Protein AF-A0A2A9MIC9-F1 (afdb_monomer_lite)

Structure (mmCIF, N/CA/C/O backbone):
data_AF-A0A2A9MIC9-F1
#
_entry.id   AF-A0A2A9MIC9-F1
#
loop_
_atom_site.group_PDB
_atom_site.id
_atom_site.type_symbol
_atom_site.label_atom_id
_atom_site.label_alt_id
_atom_site.label_comp_id
_atom_site.label_asym_id
_atom_site.label_entity_id
_atom_site.label_seq_id
_atom_site.pdbx_PDB_ins_code
_atom_site.Cartn_x
_atom_site.Cartn_y
_atom_site.Cartn_z
_atom_site.occupancy
_atom_site.B_iso_or_equiv
_atom_site.auth_seq_id
_atom_site.auth_comp_id
_atom_site.auth_asym_id
_atom_site.auth_atom_id
_atom_site.pdbx_PDB_model_num
ATOM 1 N N . MET A 1 1 ? 26.076 3.649 0.853 1.00 27.78 1 MET A N 1
ATOM 2 C CA . MET A 1 1 ? 26.773 3.980 -0.415 1.00 27.78 1 MET A CA 1
ATOM 3 C C . MET A 1 1 ? 25.859 3.858 -1.657 1.00 27.78 1 MET A C 1
ATOM 5 O O . MET A 1 1 ? 26.345 3.525 -2.724 1.00 27.78 1 MET A O 1
ATOM 9 N N . TYR A 1 2 ? 24.562 4.198 -1.580 1.00 31.77 2 TYR A N 1
ATOM 10 C CA . TYR A 1 2 ? 23.636 4.145 -2.734 1.00 31.77 2 TYR A CA 1
ATOM 11 C C . TYR A 1 2 ? 22.758 5.411 -2.827 1.00 31.77 2 TYR A C 1
ATOM 13 O O . TYR A 1 2 ? 21.543 5.327 -2.911 1.00 31.77 2 TYR A O 1
ATOM 21 N N . THR A 1 3 ? 23.369 6.597 -2.773 1.00 34.03 3 THR A N 1
ATOM 22 C CA . THR A 1 3 ? 22.667 7.901 -2.817 1.00 34.03 3 THR A CA 1
ATOM 23 C C . THR A 1 3 ? 23.189 8.814 -3.929 1.00 34.03 3 THR A C 1
ATOM 25 O O . THR A 1 3 ? 23.285 10.025 -3.767 1.00 34.03 3 THR A O 1
ATOM 28 N N . LYS A 1 4 ? 23.561 8.252 -5.084 1.00 37.59 4 LYS A N 1
ATOM 29 C CA . LYS A 1 4 ? 23.840 9.059 -6.278 1.00 37.59 4 LYS A CA 1
ATOM 30 C C . LYS A 1 4 ? 22.886 8.671 -7.394 1.00 37.59 4 LYS A C 1
ATOM 32 O O . LYS A 1 4 ? 22.801 7.498 -7.748 1.00 37.59 4 LYS A O 1
ATOM 37 N N . ALA A 1 5 ? 22.179 9.693 -7.875 1.00 41.97 5 ALA A N 1
ATOM 38 C CA . ALA A 1 5 ? 21.296 9.719 -9.029 1.00 41.97 5 ALA A CA 1
ATOM 39 C C . ALA A 1 5 ? 21.654 8.641 -10.060 1.00 41.97 5 ALA A C 1
ATOM 41 O O . ALA A 1 5 ? 22.769 8.603 -10.588 1.00 41.97 5 ALA A O 1
ATOM 42 N N . ARG A 1 6 ? 20.702 7.736 -10.307 1.00 45.81 6 ARG A N 1
ATOM 43 C CA . ARG A 1 6 ? 20.853 6.652 -11.278 1.00 45.81 6 ARG A CA 1
ATOM 44 C C . ARG A 1 6 ? 20.906 7.281 -12.674 1.00 45.81 6 ARG A C 1
ATOM 46 O O . ARG A 1 6 ? 19.965 7.989 -13.030 1.00 45.81 6 ARG A O 1
ATOM 53 N N . PRO A 1 7 ? 21.982 7.083 -13.454 1.00 44.75 7 PRO A N 1
ATOM 54 C CA . PRO A 1 7 ? 22.088 7.695 -14.768 1.00 44.75 7 PRO A CA 1
ATOM 55 C C . PRO A 1 7 ? 21.003 7.114 -15.678 1.00 44.75 7 PRO A C 1
ATOM 57 O O . PRO A 1 7 ? 20.944 5.903 -15.897 1.00 44.75 7 PRO A O 1
ATOM 60 N N . PHE A 1 8 ? 20.130 7.991 -16.175 1.00 50.47 8 PHE A N 1
ATOM 61 C CA . PHE A 1 8 ? 19.144 7.671 -17.202 1.00 50.47 8 PHE A CA 1
ATOM 62 C C . PHE A 1 8 ? 19.868 7.111 -18.433 1.00 50.47 8 PHE A C 1
ATOM 64 O O . PHE A 1 8 ? 20.773 7.747 -18.979 1.00 50.47 8 PHE A O 1
ATOM 71 N N . LEU A 1 9 ? 19.479 5.914 -18.870 1.00 50.78 9 LEU A N 1
ATOM 72 C CA . LEU A 1 9 ? 19.868 5.409 -20.183 1.00 50.78 9 LEU A CA 1
ATOM 73 C C . LEU A 1 9 ? 19.194 6.285 -21.262 1.00 50.78 9 LEU A C 1
ATOM 75 O O . LEU A 1 9 ? 18.042 6.680 -21.089 1.00 50.78 9 LEU A O 1
ATOM 79 N N . PRO A 1 10 ? 19.881 6.605 -22.372 1.00 53.12 10 PRO A N 1
ATOM 80 C CA . PRO A 1 10 ? 19.266 7.252 -23.528 1.00 53.12 10 PRO A CA 1
ATOM 81 C C . PRO A 1 10 ? 18.017 6.499 -24.015 1.00 53.12 10 PRO A C 1
ATOM 83 O O . PRO A 1 10 ? 18.021 5.270 -24.081 1.00 53.12 10 PRO A O 1
ATOM 86 N N . SER A 1 11 ? 16.979 7.229 -24.438 1.00 51.22 11 SER A N 1
ATOM 87 C CA . SER A 1 11 ? 15.683 6.689 -24.900 1.00 51.22 11 SER A CA 1
ATOM 88 C C . SER A 1 11 ? 15.791 5.666 -26.041 1.00 51.22 11 SER A C 1
ATOM 90 O O . SER A 1 11 ? 14.962 4.769 -26.155 1.00 51.22 11 SER A O 1
ATOM 92 N N . LEU A 1 12 ? 16.857 5.740 -26.841 1.00 51.25 12 LEU A N 1
ATOM 93 C CA . LEU A 1 12 ? 17.175 4.796 -27.919 1.00 51.25 12 LEU A CA 1
ATOM 94 C C . LEU A 1 12 ? 17.585 3.391 -27.422 1.00 51.25 12 LEU A C 1
ATOM 96 O O . LEU A 1 12 ? 17.739 2.487 -28.239 1.00 51.25 12 LEU A O 1
ATOM 100 N N . LEU A 1 13 ? 17.776 3.199 -26.109 1.00 50.78 13 LEU A N 1
ATOM 101 C CA . LEU A 1 13 ? 18.255 1.954 -25.486 1.00 50.78 13 LEU A CA 1
ATOM 102 C C . LEU A 1 13 ? 17.209 1.259 -24.591 1.00 50.78 13 LEU A C 1
ATOM 104 O O . LEU A 1 13 ? 17.535 0.304 -23.885 1.00 50.78 13 LEU A O 1
ATOM 108 N N . HIS A 1 14 ? 15.956 1.721 -24.596 1.00 54.50 14 HIS A N 1
ATOM 109 C CA . HIS A 1 14 ? 14.887 1.159 -23.768 1.00 54.50 14 HIS A CA 1
ATOM 110 C C . HIS A 1 14 ? 14.279 -0.097 -24.416 1.00 54.50 14 HIS A C 1
ATOM 112 O O . HIS A 1 14 ? 13.346 -0.000 -25.208 1.00 54.50 14 HIS A O 1
ATOM 118 N N . LEU A 1 15 ? 14.759 -1.294 -24.054 1.00 56.16 15 LEU A N 1
ATOM 119 C CA . LEU A 1 15 ? 14.017 -2.533 -24.347 1.00 56.16 15 LEU A CA 1
ATOM 120 C C . LEU A 1 15 ? 12.814 -2.673 -23.397 1.00 56.16 15 LEU A C 1
ATOM 122 O O . LEU A 1 15 ? 11.718 -3.075 -23.794 1.00 56.16 15 LEU A O 1
ATOM 126 N N . TRP A 1 16 ? 13.019 -2.323 -22.123 1.00 62.75 16 TRP A N 1
ATOM 127 C CA . TRP A 1 16 ? 11.969 -2.217 -21.116 1.00 62.75 16 TRP A CA 1
ATOM 128 C C . TRP A 1 16 ? 11.876 -0.780 -20.611 1.00 62.75 16 TRP A C 1
ATOM 130 O O . TRP A 1 16 ? 12.774 -0.297 -19.922 1.00 62.75 16 TRP A O 1
ATOM 140 N N . GLU A 1 17 ? 10.794 -0.096 -20.980 1.00 69.19 17 GLU A N 1
ATOM 141 C CA . GLU A 1 17 ? 10.527 1.275 -20.555 1.00 69.19 17 GLU A CA 1
ATOM 142 C C . GLU A 1 17 ? 10.245 1.323 -19.046 1.00 69.19 17 GLU A C 1
ATOM 144 O O . GLU A 1 17 ? 9.405 0.579 -18.534 1.00 69.19 17 GLU A O 1
ATOM 149 N N . LEU A 1 18 ? 10.991 2.179 -18.346 1.00 76.44 18 LEU A N 1
ATOM 150 C CA . LEU A 1 18 ? 10.895 2.419 -16.912 1.00 76.44 18 LEU A CA 1
ATOM 151 C C . LEU A 1 18 ? 10.860 3.929 -16.680 1.00 76.44 18 LEU A C 1
ATOM 153 O O . LEU A 1 18 ? 11.772 4.638 -17.105 1.00 76.44 18 LEU A O 1
ATOM 157 N N . GLN A 1 19 ? 9.834 4.399 -15.978 1.00 79.88 19 GLN A N 1
ATOM 158 C CA . GLN A 1 19 ? 9.700 5.788 -15.563 1.00 79.88 19 GLN A CA 1
ATOM 159 C C . GLN A 1 19 ? 9.808 5.863 -14.037 1.00 79.88 19 GLN A C 1
ATOM 161 O O . GLN A 1 19 ? 9.077 5.186 -13.311 1.00 79.88 19 GLN A O 1
ATOM 166 N N . LEU A 1 20 ? 10.757 6.660 -13.541 1.00 82.38 20 LEU A N 1
ATOM 167 C CA . LEU A 1 20 ? 10.943 6.874 -12.107 1.00 82.38 20 LEU A CA 1
ATOM 168 C C . LEU A 1 20 ? 10.017 7.997 -11.614 1.00 82.38 20 LEU A C 1
ATOM 170 O O . LEU A 1 20 ? 9.802 8.963 -12.351 1.00 82.38 20 LEU A O 1
ATOM 174 N N . PRO A 1 21 ? 9.458 7.887 -10.394 1.00 84.19 21 PRO A N 1
ATOM 175 C CA . PRO A 1 21 ? 8.695 8.976 -9.794 1.00 84.19 21 PRO A CA 1
ATOM 176 C C . PRO A 1 21 ? 9.578 10.212 -9.592 1.00 84.19 21 PRO A C 1
ATOM 178 O O . PRO A 1 21 ? 10.787 10.091 -9.386 1.00 84.19 21 PRO A O 1
ATOM 181 N N . ALA A 1 22 ? 8.965 11.397 -9.619 1.00 83.50 22 ALA A N 1
ATOM 182 C CA . ALA A 1 22 ? 9.642 12.611 -9.179 1.00 83.50 22 ALA A CA 1
ATOM 183 C C . ALA A 1 22 ? 9.994 12.498 -7.689 1.00 83.50 22 ALA A C 1
ATOM 185 O O . ALA A 1 22 ? 9.215 11.954 -6.898 1.00 83.50 22 ALA A O 1
ATOM 186 N N . GLU A 1 23 ? 11.176 12.998 -7.325 1.00 86.69 23 GLU A N 1
ATOM 187 C CA . GLU A 1 23 ? 11.683 12.879 -5.960 1.00 86.69 23 GLU A CA 1
ATOM 188 C C . GLU A 1 23 ? 10.855 13.715 -4.976 1.00 86.69 23 GLU A C 1
ATOM 190 O O . GLU A 1 23 ? 10.516 13.232 -3.890 1.00 86.69 23 GLU A O 1
ATOM 195 N N . ASP A 1 24 ? 10.471 14.911 -5.418 1.00 87.81 24 ASP A N 1
ATOM 196 C CA . ASP A 1 24 ? 9.739 15.906 -4.647 1.00 87.81 24 ASP A CA 1
ATOM 197 C C . ASP A 1 24 ? 8.232 15.861 -4.920 1.00 87.81 24 ASP A C 1
ATOM 199 O O . ASP A 1 24 ? 7.765 15.598 -6.035 1.00 87.81 24 ASP A O 1
ATOM 203 N N . PHE A 1 25 ? 7.463 16.154 -3.874 1.00 88.62 25 PHE A N 1
ATOM 204 C CA . PHE A 1 25 ? 6.025 16.390 -3.946 1.00 88.62 25 PHE A CA 1
ATOM 205 C C . PHE A 1 25 ? 5.740 17.882 -4.198 1.00 88.62 25 PHE A C 1
ATOM 207 O O . PHE A 1 25 ? 6.636 18.706 -4.019 1.00 88.62 25 PHE A O 1
ATOM 214 N N . PRO A 1 26 ? 4.510 18.266 -4.597 1.00 85.94 26 PRO A N 1
ATOM 215 C CA . PRO A 1 26 ? 4.135 19.674 -4.701 1.00 85.94 26 PRO A CA 1
ATOM 216 C C . PRO A 1 26 ? 4.505 20.468 -3.442 1.00 85.94 26 PRO A C 1
ATOM 218 O O . PRO A 1 26 ? 4.155 20.064 -2.335 1.00 85.94 26 PRO A O 1
ATOM 221 N N . GLU A 1 27 ? 5.168 21.612 -3.625 1.00 82.31 27 GLU A N 1
ATOM 222 C CA . GLU A 1 27 ? 5.737 22.436 -2.544 1.00 82.31 27 GLU A CA 1
ATOM 223 C C . GLU A 1 27 ? 4.699 22.820 -1.476 1.00 82.31 27 GLU A C 1
ATOM 225 O O . GLU A 1 27 ? 4.991 22.830 -0.284 1.00 82.31 27 GLU A O 1
ATOM 230 N N . CYS A 1 28 ? 3.443 23.036 -1.883 1.00 82.00 28 CYS A N 1
ATOM 231 C CA . CYS A 1 28 ? 2.345 23.359 -0.973 1.00 82.00 28 CYS A CA 1
ATOM 232 C C . CYS A 1 28 ? 1.956 22.234 0.004 1.00 82.00 28 CYS A C 1
ATOM 234 O O . CYS A 1 28 ? 1.239 22.510 0.965 1.00 82.00 28 CYS A O 1
ATOM 236 N N . LEU A 1 29 ? 2.401 20.989 -0.213 1.00 83.25 29 LEU A N 1
ATOM 237 C CA . LEU A 1 29 ? 2.134 19.883 0.710 1.00 83.25 29 LEU A CA 1
ATOM 238 C C . LEU A 1 29 ? 3.058 19.883 1.920 1.00 83.25 29 LEU A C 1
ATOM 240 O O . LEU A 1 29 ? 2.666 19.283 2.919 1.00 83.25 29 LEU A O 1
ATOM 244 N N . ASP A 1 30 ? 4.232 20.526 1.825 1.00 83.06 30 ASP A N 1
ATOM 245 C CA . ASP A 1 30 ? 5.244 20.535 2.887 1.00 83.06 30 ASP A CA 1
ATOM 246 C C . ASP A 1 30 ? 5.454 19.105 3.422 1.00 83.06 30 ASP A C 1
ATOM 248 O O . ASP A 1 30 ? 4.988 18.744 4.503 1.00 83.06 30 ASP A O 1
ATOM 252 N N . PHE A 1 31 ? 5.998 18.228 2.570 1.00 88.06 31 PHE A N 1
ATOM 253 C CA . PHE A 1 31 ? 5.964 16.772 2.751 1.00 88.06 31 PHE A CA 1
ATOM 254 C C . PHE A 1 31 ? 7.343 16.144 2.480 1.00 88.06 31 PHE A C 1
ATOM 256 O O . PHE A 1 31 ? 8.054 16.640 1.603 1.00 88.06 31 PHE A O 1
ATOM 263 N N . PRO A 1 32 ? 7.733 15.052 3.175 1.00 91.56 32 PRO A N 1
ATOM 264 C CA . PRO A 1 32 ? 9.018 14.394 2.942 1.00 91.56 32 PRO A CA 1
ATOM 265 C C . PRO A 1 32 ? 9.197 13.926 1.495 1.00 91.56 32 PRO A C 1
ATOM 267 O O . PRO A 1 32 ? 8.238 13.495 0.850 1.00 91.56 32 PRO A O 1
ATOM 270 N N . THR A 1 33 ? 10.438 13.925 1.006 1.00 93.88 33 THR A N 1
ATOM 271 C CA . THR A 1 33 ? 10.757 13.430 -0.342 1.00 93.88 33 THR A CA 1
ATOM 272 C C . THR A 1 33 ? 10.584 11.914 -0.437 1.00 93.88 33 THR A C 1
ATOM 274 O O . THR A 1 33 ? 10.634 11.184 0.558 1.00 93.88 33 THR A O 1
ATOM 277 N N . THR A 1 34 ? 10.426 11.389 -1.652 1.00 94.12 34 THR A N 1
ATOM 278 C CA . THR A 1 34 ? 10.334 9.931 -1.869 1.00 94.12 34 THR A CA 1
ATOM 279 C C . THR A 1 34 ? 11.582 9.182 -1.383 1.00 94.12 34 THR A C 1
ATOM 281 O O . THR A 1 34 ? 11.458 8.072 -0.866 1.00 94.12 34 THR A O 1
ATOM 284 N N . SER A 1 35 ? 12.773 9.793 -1.454 1.00 94.62 35 SER A N 1
ATOM 285 C CA . SER A 1 35 ? 14.005 9.212 -0.901 1.00 94.62 35 SER A CA 1
ATOM 286 C C . SER A 1 35 ? 13.972 9.133 0.629 1.00 94.62 35 SER A C 1
ATOM 288 O O . SER A 1 35 ? 14.406 8.134 1.202 1.00 94.62 35 SER A O 1
ATOM 290 N N . GLN A 1 36 ? 13.444 10.157 1.305 1.00 95.19 36 GLN A N 1
ATOM 291 C CA . GLN A 1 36 ? 13.263 10.127 2.760 1.00 95.19 36 GLN A CA 1
ATOM 292 C C . GLN A 1 36 ? 12.247 9.051 3.163 1.00 95.19 36 GLN A C 1
ATOM 294 O O . GLN A 1 36 ? 12.512 8.249 4.052 1.00 95.19 36 GLN A O 1
ATOM 299 N N . LEU A 1 37 ? 11.129 8.953 2.442 1.00 96.06 37 LEU A N 1
ATOM 300 C CA . LEU A 1 37 ? 10.104 7.935 2.690 1.00 96.06 37 LEU A CA 1
ATOM 301 C C . LEU A 1 37 ? 10.587 6.507 2.378 1.00 96.06 37 LEU A C 1
ATOM 303 O O . LEU A 1 37 ? 10.154 5.554 3.025 1.00 96.06 37 LEU A O 1
ATOM 307 N N . SER A 1 38 ? 11.499 6.341 1.416 1.00 96.50 38 SER A N 1
ATOM 308 C CA . SER A 1 38 ? 12.203 5.074 1.165 1.00 96.50 38 SER A CA 1
ATOM 309 C C . SER A 1 38 ? 13.038 4.644 2.375 1.00 96.50 38 SER A C 1
ATOM 311 O O . SER A 1 38 ? 13.009 3.472 2.767 1.00 96.50 38 SER A O 1
ATOM 313 N N . GLU A 1 39 ? 13.765 5.580 2.991 1.00 96.31 39 GLU A N 1
ATOM 314 C CA . GLU A 1 39 ? 14.526 5.309 4.212 1.00 96.31 39 GLU A CA 1
ATOM 315 C C . GLU A 1 39 ? 13.593 4.978 5.381 1.00 96.31 39 GLU A C 1
ATOM 317 O O . GLU A 1 39 ? 13.776 3.947 6.027 1.00 96.31 39 GLU A O 1
ATOM 322 N N . ASP A 1 40 ? 12.532 5.762 5.583 1.00 96.12 40 ASP A N 1
ATOM 323 C CA . ASP A 1 40 ? 11.526 5.487 6.612 1.00 96.12 40 ASP A CA 1
ATOM 324 C C . ASP A 1 40 ? 10.964 4.062 6.459 1.00 96.12 40 ASP A C 1
ATOM 326 O O . ASP A 1 40 ? 10.946 3.289 7.420 1.00 96.12 40 ASP A O 1
ATOM 330 N N . ALA A 1 41 ? 10.584 3.664 5.236 1.00 96.88 41 ALA A N 1
ATOM 331 C CA . ALA A 1 41 ? 10.115 2.313 4.930 1.00 96.88 41 ALA A CA 1
ATOM 332 C C . ALA A 1 41 ? 11.167 1.242 5.260 1.00 96.88 41 ALA A C 1
ATOM 334 O O . ALA A 1 41 ? 10.835 0.202 5.835 1.00 96.88 41 ALA A O 1
ATOM 335 N N . ARG A 1 42 ? 12.443 1.482 4.935 1.00 96.06 42 ARG A N 1
ATOM 336 C CA . ARG A 1 42 ? 13.558 0.571 5.240 1.00 96.06 42 ARG A CA 1
ATOM 337 C C . ARG A 1 42 ? 13.723 0.355 6.744 1.00 96.06 42 ARG A C 1
ATOM 339 O O . ARG A 1 42 ? 13.948 -0.786 7.154 1.00 96.06 42 ARG A O 1
ATOM 346 N N . ILE A 1 43 ? 13.575 1.416 7.534 1.00 95.31 43 ILE A N 1
ATOM 347 C CA . ILE A 1 43 ? 13.708 1.400 8.992 1.00 95.31 43 ILE A CA 1
ATOM 348 C C . ILE A 1 43 ? 12.529 0.661 9.647 1.00 95.31 43 ILE A C 1
ATOM 350 O O . ILE A 1 43 ? 12.741 -0.236 10.467 1.00 95.31 43 ILE A O 1
ATOM 354 N N . VAL A 1 44 ? 11.281 0.989 9.284 1.00 95.19 44 VAL A N 1
ATOM 355 C CA . VAL A 1 44 ? 10.096 0.467 9.999 1.00 95.19 44 VAL A CA 1
ATOM 356 C C . VAL A 1 44 ? 9.698 -0.948 9.586 1.00 95.19 44 VAL A C 1
ATOM 358 O O . VAL A 1 44 ? 9.207 -1.724 10.411 1.00 95.19 44 VAL A O 1
ATOM 361 N N . ARG A 1 45 ? 9.924 -1.327 8.321 1.00 96.12 45 ARG A N 1
ATOM 362 C CA . ARG A 1 45 ? 9.501 -2.621 7.764 1.00 96.12 45 ARG A CA 1
ATOM 363 C C . ARG A 1 45 ? 9.923 -3.844 8.589 1.00 96.12 45 ARG A C 1
ATOM 365 O O . ARG A 1 45 ? 9.054 -4.680 8.825 1.00 96.12 45 ARG A O 1
ATOM 372 N N . PRO A 1 46 ? 11.184 -4.017 9.045 1.00 96.19 46 PRO A N 1
ATOM 373 C CA . PRO A 1 46 ? 11.563 -5.203 9.817 1.00 96.19 46 PRO A CA 1
ATOM 374 C C . PRO A 1 46 ? 10.833 -5.314 11.163 1.00 96.19 46 PRO A C 1
ATOM 376 O O . PRO A 1 46 ? 10.588 -6.429 11.620 1.00 96.19 46 PRO A O 1
ATOM 379 N N . ILE A 1 47 ? 10.474 -4.191 11.793 1.00 94.94 47 ILE A N 1
ATOM 380 C CA . ILE A 1 47 ? 9.717 -4.183 13.053 1.00 94.94 47 ILE A CA 1
ATOM 381 C C . ILE A 1 47 ? 8.260 -4.557 12.777 1.00 94.94 47 ILE A C 1
ATOM 383 O O . ILE A 1 47 ? 7.733 -5.492 13.376 1.00 94.94 47 ILE A O 1
ATOM 387 N N . LEU A 1 48 ? 7.642 -3.897 11.794 1.00 96.12 48 LEU A N 1
ATOM 388 C CA . LEU A 1 48 ? 6.278 -4.185 11.350 1.00 96.12 48 LEU A CA 1
ATOM 389 C C . LEU A 1 48 ? 6.109 -5.641 10.886 1.00 96.12 48 LEU A C 1
ATOM 391 O O . LEU A 1 48 ? 5.082 -6.261 11.147 1.00 96.12 48 LEU A O 1
ATOM 395 N N . HIS A 1 49 ? 7.137 -6.210 10.250 1.00 95.88 49 HIS A N 1
ATOM 396 C CA . HIS A 1 49 ? 7.160 -7.608 9.830 1.00 95.88 49 HIS A CA 1
ATOM 397 C C . HIS A 1 49 ? 7.089 -8.590 11.010 1.00 95.88 49 HIS A C 1
ATOM 399 O O . HIS A 1 49 ? 6.469 -9.641 10.874 1.00 95.88 49 HIS A O 1
ATOM 405 N N . ARG A 1 50 ? 7.708 -8.274 12.155 1.00 95.94 50 ARG A N 1
ATOM 406 C CA . ARG A 1 50 ? 7.588 -9.098 13.369 1.00 95.94 50 ARG A CA 1
ATOM 407 C C . ARG A 1 50 ? 6.242 -8.887 14.049 1.00 95.94 50 ARG A C 1
ATOM 409 O O . ARG A 1 50 ? 5.590 -9.864 14.401 1.00 95.94 50 ARG A O 1
ATOM 416 N N . LEU A 1 51 ? 5.791 -7.635 14.152 1.00 94.75 51 LEU A N 1
ATOM 417 C CA . LEU A 1 51 ? 4.497 -7.305 14.752 1.00 94.75 51 LEU A CA 1
ATOM 418 C C . LEU A 1 51 ? 3.347 -8.022 14.042 1.00 94.75 51 LEU A C 1
ATOM 420 O O . LEU A 1 51 ? 2.573 -8.692 14.713 1.00 94.75 51 LEU A O 1
ATOM 424 N N . LYS A 1 52 ? 3.276 -7.991 12.702 1.00 94.88 52 LYS A N 1
ATOM 425 C CA . LYS A 1 52 ? 2.200 -8.665 11.944 1.00 94.88 52 LYS A CA 1
ATOM 426 C C . LYS A 1 52 ? 2.117 -10.183 12.168 1.00 94.88 52 LYS A C 1
ATOM 428 O O . LYS A 1 52 ? 1.119 -10.791 11.805 1.00 94.88 52 LYS A O 1
ATOM 433 N N . GLN A 1 53 ? 3.186 -10.809 12.668 1.00 94.56 53 GLN A N 1
ATOM 434 C CA . GLN A 1 53 ? 3.236 -12.252 12.918 1.00 94.56 53 GLN A CA 1
ATOM 435 C C . GLN A 1 53 ? 2.683 -12.624 14.295 1.00 94.56 53 GLN A C 1
ATOM 437 O O . GLN A 1 53 ? 2.391 -13.794 14.524 1.00 94.56 53 GLN A O 1
ATOM 442 N N . ARG A 1 54 ? 2.546 -11.649 15.202 1.00 93.62 54 ARG A N 1
ATOM 443 C CA . ARG A 1 54 ? 2.002 -11.853 16.547 1.00 93.62 54 ARG A CA 1
ATOM 444 C C . ARG A 1 54 ? 0.507 -12.125 16.479 1.00 93.62 54 ARG A C 1
ATOM 446 O O . ARG A 1 54 ? -0.188 -11.503 15.674 1.00 93.62 54 ARG A O 1
ATOM 453 N N . THR A 1 55 ? -0.001 -12.976 17.365 1.00 92.12 55 THR A N 1
ATOM 454 C CA . THR A 1 55 ? -1.417 -13.380 17.414 1.00 92.12 55 THR A CA 1
ATOM 455 C C . THR A 1 55 ? -2.365 -12.175 17.396 1.00 92.12 55 THR A C 1
ATOM 457 O O . THR A 1 55 ? -3.311 -12.146 16.608 1.00 92.12 55 THR A O 1
ATOM 460 N N . PHE A 1 56 ? -2.053 -11.127 18.170 1.00 92.38 56 PHE A N 1
ATOM 461 C CA . PHE A 1 56 ? -2.847 -9.895 18.224 1.00 92.38 56 PHE A CA 1
ATOM 462 C C . PHE A 1 56 ? -3.024 -9.223 16.853 1.00 92.38 56 PHE A C 1
ATOM 464 O O . PHE A 1 56 ? -4.124 -8.801 16.512 1.00 92.38 56 PHE A O 1
ATOM 471 N N . PHE A 1 57 ? -1.951 -9.143 16.061 1.00 94.62 57 PHE A N 1
ATOM 472 C CA . PHE A 1 57 ? -1.934 -8.432 14.779 1.00 94.62 57 PHE A CA 1
ATOM 473 C C . PHE A 1 57 ? -2.222 -9.329 13.573 1.00 94.62 57 PHE A C 1
ATOM 475 O O . PHE A 1 57 ? -2.495 -8.826 12.484 1.00 94.62 57 PHE A O 1
ATOM 482 N N . ARG A 1 58 ? -2.133 -10.646 13.739 1.00 93.06 58 ARG A N 1
ATOM 483 C CA . ARG A 1 58 ? -2.362 -11.617 12.673 1.00 93.06 58 ARG A CA 1
ATOM 484 C C . ARG A 1 58 ? -3.830 -11.996 12.524 1.00 93.06 58 ARG A C 1
ATOM 486 O O . ARG A 1 58 ? -4.264 -12.263 11.410 1.00 93.06 58 ARG A O 1
ATOM 493 N N . ILE A 1 59 ? -4.580 -12.047 13.622 1.00 90.75 59 ILE A N 1
ATOM 494 C CA . ILE A 1 59 ? -5.963 -12.528 13.627 1.00 90.75 59 ILE A CA 1
ATOM 495 C C . ILE A 1 59 ? -6.926 -11.349 13.457 1.00 90.75 59 ILE A C 1
ATOM 497 O O . ILE A 1 59 ? -7.058 -10.491 14.335 1.00 90.75 59 ILE A O 1
ATOM 501 N N . PHE A 1 60 ? -7.629 -11.309 12.327 1.00 89.94 60 PHE A N 1
ATOM 502 C CA . PHE A 1 60 ? -8.492 -10.194 11.936 1.00 89.94 60 PHE A CA 1
ATOM 503 C C . PHE A 1 60 ? -9.956 -10.623 11.849 1.00 89.94 60 PHE A C 1
ATOM 505 O O . PHE A 1 60 ? -10.261 -11.654 11.258 1.00 89.94 60 PHE A O 1
ATOM 512 N N . LYS A 1 61 ? -10.879 -9.827 12.404 1.00 85.19 61 LYS A N 1
ATOM 513 C CA . LYS A 1 61 ? -12.321 -10.118 12.335 1.00 85.19 61 LYS A CA 1
ATOM 514 C C . LYS A 1 61 ? -12.961 -9.366 11.175 1.00 85.19 61 LYS A C 1
ATOM 516 O O . LYS A 1 61 ? -12.844 -8.143 11.110 1.00 85.19 61 LYS A O 1
ATOM 521 N N . LEU A 1 62 ? -13.685 -10.053 10.296 1.00 81.56 62 LEU A N 1
ATOM 522 C CA . LEU A 1 62 ? -14.493 -9.417 9.254 1.00 81.56 62 LEU A CA 1
ATOM 523 C C . LEU A 1 62 ? -15.860 -10.077 9.087 1.00 81.56 62 LEU A C 1
ATOM 525 O O . LEU A 1 62 ? -16.036 -11.264 9.330 1.00 81.56 62 LEU A O 1
ATOM 529 N N . SER A 1 63 ? -16.834 -9.309 8.607 1.00 75.00 63 SER A N 1
ATOM 530 C CA . SER A 1 63 ? -18.105 -9.872 8.156 1.00 75.00 63 SER A CA 1
ATOM 531 C C . SER A 1 63 ? -17.962 -10.325 6.701 1.00 75.00 63 SER A C 1
ATOM 533 O O . SER A 1 63 ? -17.688 -9.503 5.823 1.00 75.00 63 SER A O 1
ATOM 535 N N . LEU A 1 64 ? -18.112 -11.630 6.453 1.00 63.16 64 LEU A N 1
ATOM 536 C CA . LEU A 1 64 ? -17.996 -12.224 5.112 1.00 63.16 64 LEU A CA 1
ATOM 537 C C . LEU A 1 64 ? -19.282 -12.113 4.292 1.00 63.16 64 LEU A C 1
ATOM 539 O O . LEU A 1 64 ? -19.237 -12.111 3.064 1.00 63.16 64 LEU A O 1
ATOM 543 N N . LEU A 1 65 ? -20.426 -11.928 4.946 1.00 56.81 65 LEU A N 1
ATOM 544 C CA . LEU A 1 65 ? -21.712 -11.841 4.269 1.00 56.81 65 LEU A CA 1
ATOM 545 C C . LEU A 1 65 ? -21.842 -10.476 3.579 1.00 56.81 65 LEU A C 1
ATOM 547 O O . LEU A 1 65 ? -21.688 -9.407 4.179 1.00 56.81 65 LEU A O 1
ATOM 551 N N . ALA A 1 66 ? -22.023 -10.519 2.266 1.00 56.50 66 ALA A N 1
ATOM 552 C CA . ALA A 1 66 ? -22.548 -9.420 1.473 1.00 56.50 66 ALA A CA 1
ATOM 553 C C . ALA A 1 66 ? -23.696 -10.002 0.657 1.00 56.50 66 ALA A C 1
ATOM 555 O O . ALA A 1 66 ? -23.513 -10.417 -0.482 1.00 56.50 66 ALA A O 1
ATOM 556 N N . ASP A 1 67 ? -24.872 -10.071 1.272 1.00 54.91 67 ASP A N 1
ATOM 557 C CA . ASP A 1 67 ? -26.051 -10.648 0.620 1.00 54.91 67 ASP A CA 1
ATOM 558 C C . ASP A 1 67 ? -26.484 -9.790 -0.587 1.00 54.91 67 ASP A C 1
ATOM 560 O O . ASP A 1 67 ? -27.084 -10.292 -1.536 1.00 54.91 67 ASP A O 1
ATOM 564 N N . THR A 1 68 ? -26.105 -8.502 -0.589 1.00 67.31 68 THR A N 1
ATOM 565 C CA . THR A 1 68 ? -26.295 -7.544 -1.687 1.00 67.31 68 THR A CA 1
ATOM 566 C C . THR A 1 68 ? -25.245 -6.426 -1.652 1.00 67.31 68 THR A C 1
ATOM 568 O O . THR A 1 68 ? -24.872 -5.952 -0.573 1.00 67.31 68 THR A O 1
ATOM 571 N N . CYS A 1 69 ? -24.823 -5.937 -2.824 1.00 75.06 69 CYS A N 1
ATOM 572 C CA . CYS A 1 69 ? -24.084 -4.673 -2.917 1.00 75.06 69 CYS A CA 1
ATOM 573 C C . CYS A 1 69 ? -24.977 -3.521 -2.439 1.00 75.06 69 CYS A C 1
ATOM 575 O O . CYS A 1 69 ? -26.150 -3.448 -2.804 1.00 75.06 69 CYS A O 1
ATOM 577 N N . ALA A 1 70 ? -24.420 -2.635 -1.611 1.00 74.19 70 ALA A N 1
ATOM 578 C CA . ALA A 1 70 ? -25.170 -1.534 -1.015 1.00 74.19 70 ALA A CA 1
ATOM 579 C C . ALA A 1 70 ? -25.532 -0.429 -2.022 1.00 74.19 70 ALA A C 1
ATOM 581 O O . ALA A 1 70 ? -26.485 0.306 -1.780 1.00 74.19 70 ALA A O 1
ATOM 582 N N . ASP A 1 71 ? -24.806 -0.312 -3.143 1.00 73.75 71 ASP A N 1
ATOM 583 C CA . ASP A 1 71 ? -25.139 0.636 -4.209 1.00 73.75 71 ASP A CA 1
ATOM 584 C C . ASP A 1 71 ? -26.185 0.021 -5.166 1.00 73.75 71 ASP A C 1
ATOM 586 O O . ASP A 1 71 ? -25.875 -0.942 -5.884 1.00 73.75 71 ASP A O 1
ATOM 590 N N . PRO A 1 72 ? -27.416 0.570 -5.234 1.00 72.19 72 PRO A N 1
ATOM 591 C CA . PRO A 1 72 ? -28.473 0.051 -6.099 1.00 72.19 72 PRO A CA 1
ATOM 592 C C . PRO A 1 72 ? -28.093 0.051 -7.583 1.00 72.19 72 PRO A C 1
ATOM 594 O O . PRO A 1 72 ? -28.557 -0.815 -8.323 1.00 72.19 72 PRO A O 1
ATOM 597 N N . ARG A 1 73 ? -27.220 0.978 -8.016 1.00 71.12 73 ARG A N 1
ATOM 598 C CA . ARG A 1 73 ? -26.737 1.073 -9.407 1.00 71.12 73 ARG A CA 1
ATOM 599 C C . ARG A 1 73 ? -25.922 -0.152 -9.809 1.00 71.12 73 ARG A C 1
ATOM 601 O O . ARG A 1 73 ? -25.843 -0.478 -10.989 1.00 71.12 73 ARG A O 1
ATOM 608 N N . LEU A 1 74 ? -25.294 -0.806 -8.833 1.00 68.12 74 LEU A N 1
ATOM 609 C CA . LEU A 1 74 ? -24.392 -1.927 -9.055 1.00 68.12 74 LEU A CA 1
ATOM 610 C C . LEU A 1 74 ? -24.978 -3.279 -8.669 1.00 68.12 74 LEU A C 1
ATOM 612 O O . LEU A 1 74 ? -24.451 -4.311 -9.076 1.00 68.12 74 LEU A O 1
ATOM 616 N N . ASN A 1 75 ? -26.072 -3.281 -7.911 1.00 68.19 75 ASN A N 1
ATOM 617 C CA . ASN A 1 75 ? -26.735 -4.502 -7.477 1.00 68.19 75 ASN A CA 1
ATOM 618 C C . ASN A 1 75 ? -27.224 -5.354 -8.669 1.00 68.19 75 ASN A C 1
ATOM 620 O O . ASN A 1 75 ? -27.153 -6.579 -8.620 1.00 68.19 75 ASN A O 1
ATOM 624 N N . SER A 1 76 ? -27.648 -4.721 -9.772 1.00 63.84 76 SER A N 1
ATOM 625 C CA . SER A 1 76 ? -27.982 -5.412 -11.029 1.00 63.84 76 SER A CA 1
ATOM 626 C C . SER A 1 76 ? -26.736 -5.903 -11.779 1.00 63.84 76 SER A C 1
ATOM 628 O O . SER A 1 76 ? -26.657 -7.073 -12.137 1.00 63.84 76 SER A O 1
ATOM 630 N N . LEU A 1 77 ? -25.715 -5.052 -11.931 1.00 60.09 77 LEU A N 1
ATOM 631 C CA . LEU A 1 77 ? -24.472 -5.382 -12.646 1.00 60.09 77 LEU A CA 1
ATOM 632 C C . LEU A 1 77 ? -23.673 -6.520 -11.991 1.00 60.09 77 LEU A C 1
ATOM 634 O O . LEU A 1 77 ? -23.011 -7.296 -12.678 1.00 60.09 77 LEU A O 1
ATOM 638 N N . LEU A 1 78 ? -23.733 -6.634 -10.663 1.00 62.53 78 LEU A N 1
ATOM 639 C CA . LEU A 1 78 ? -23.079 -7.708 -9.914 1.00 62.53 78 LEU A CA 1
ATOM 640 C C . LEU A 1 78 ? -23.899 -9.011 -9.888 1.00 62.53 78 LEU A C 1
ATOM 642 O O . LEU A 1 78 ? -23.316 -10.076 -9.674 1.00 62.53 78 LEU A O 1
ATOM 646 N N . ARG A 1 79 ? -25.217 -8.960 -10.145 1.00 58.03 79 ARG A N 1
ATOM 647 C CA . ARG A 1 79 ? -26.078 -10.154 -10.267 1.00 58.03 79 ARG A CA 1
ATOM 648 C C . ARG A 1 79 ? -25.810 -10.944 -11.550 1.00 58.03 79 ARG A C 1
ATOM 650 O O . ARG A 1 79 ? -25.812 -12.171 -11.504 1.00 58.03 79 ARG A O 1
ATOM 657 N N . ASP A 1 80 ? -25.482 -10.269 -12.649 1.00 50.47 80 ASP A N 1
ATOM 658 C CA . ASP A 1 80 ? -25.372 -10.876 -13.987 1.00 50.47 80 ASP A CA 1
ATOM 659 C C . ASP A 1 80 ? -24.004 -11.520 -14.293 1.00 50.47 80 ASP A C 1
ATOM 661 O O . ASP A 1 80 ? -23.611 -11.670 -15.447 1.00 50.47 80 ASP A O 1
ATOM 665 N N . ASN A 1 81 ? -23.233 -11.913 -13.273 1.00 48.62 81 ASN A N 1
ATOM 666 C CA . ASN A 1 81 ? -21.875 -12.474 -13.399 1.00 48.62 81 ASN A CA 1
ATOM 667 C C . ASN A 1 81 ? -20.807 -11.537 -14.010 1.00 48.62 81 ASN A C 1
ATOM 669 O O . ASN A 1 81 ? -19.632 -11.899 -14.002 1.00 48.62 81 ASN A O 1
ATOM 673 N N . ALA A 1 82 ? -21.165 -10.330 -14.465 1.00 45.25 82 ALA A N 1
ATOM 674 C CA . ALA A 1 82 ? -20.298 -9.392 -15.195 1.00 45.25 82 ALA A CA 1
ATOM 675 C C . ALA A 1 82 ? -19.168 -8.737 -14.361 1.00 45.25 82 ALA A C 1
ATOM 677 O O . ALA A 1 82 ? -18.427 -7.891 -14.856 1.00 45.25 82 ALA A O 1
ATOM 678 N N . GLY A 1 83 ? -19.002 -9.144 -13.100 1.00 51.00 83 GLY A N 1
ATOM 679 C CA . GLY A 1 83 ? -17.923 -8.711 -12.203 1.00 51.00 83 GLY A CA 1
ATOM 680 C C . GLY A 1 83 ? -17.417 -9.817 -11.275 1.00 51.00 83 GLY A C 1
ATOM 681 O O . GLY A 1 83 ? -16.803 -9.520 -10.249 1.00 51.00 83 GLY A O 1
ATOM 682 N N . LYS A 1 84 ? -17.711 -11.089 -11.584 1.00 56.84 84 LYS A N 1
ATOM 683 C CA . LYS A 1 84 ? -17.290 -12.218 -10.748 1.00 56.84 84 LYS A CA 1
ATOM 684 C C . LYS A 1 84 ? -15.776 -12.406 -10.799 1.00 56.84 84 LYS A C 1
ATOM 686 O O . LYS A 1 84 ? -15.134 -12.157 -11.813 1.00 56.84 84 LYS A O 1
ATOM 691 N N . CYS A 1 85 ? -15.215 -12.856 -9.678 1.00 64.50 85 CYS A N 1
ATOM 692 C CA . CYS A 1 85 ? -13.834 -13.316 -9.629 1.00 64.50 85 CYS A CA 1
ATOM 693 C C . CYS A 1 85 ? -13.662 -14.442 -10.659 1.00 64.50 85 CYS A C 1
ATOM 695 O O . CYS A 1 85 ? -14.259 -15.506 -10.503 1.00 64.50 85 CYS A O 1
ATOM 697 N N . SER A 1 86 ? -12.876 -14.193 -11.710 1.00 66.50 86 SER A N 1
ATOM 698 C CA . SER A 1 86 ? -12.686 -15.136 -12.820 1.00 66.50 86 SER A CA 1
ATOM 699 C C . SER A 1 86 ? -12.037 -16.451 -12.377 1.00 66.50 86 SER A C 1
ATOM 701 O O . SER A 1 86 ? -12.179 -17.465 -13.050 1.00 66.50 86 SER A O 1
ATOM 703 N N . GLU A 1 87 ? -11.345 -16.441 -11.233 1.00 69.19 87 GLU A N 1
ATOM 704 C CA . GLU A 1 87 ? -10.768 -17.621 -10.585 1.00 69.19 87 GLU A CA 1
ATOM 705 C C . GLU A 1 87 ? -11.124 -17.650 -9.089 1.00 69.19 87 GLU A C 1
ATOM 707 O O . GLU A 1 87 ? -10.318 -17.226 -8.254 1.00 69.19 87 GLU A O 1
ATOM 712 N N . PRO A 1 88 ? -12.319 -18.153 -8.722 1.00 66.25 88 PRO A N 1
ATOM 713 C CA . PRO A 1 88 ? -12.805 -18.170 -7.340 1.00 66.25 88 PRO A CA 1
ATOM 714 C C . PRO A 1 88 ? -11.824 -18.808 -6.347 1.00 66.25 88 PRO A C 1
ATOM 716 O O . PRO A 1 88 ? -11.686 -18.332 -5.221 1.00 66.25 88 PRO A O 1
ATOM 719 N N . GLN A 1 89 ? -11.064 -19.814 -6.788 1.00 66.69 89 GLN A N 1
ATOM 720 C CA . GLN A 1 89 ? -10.021 -20.483 -6.010 1.00 66.69 89 GLN A CA 1
ATOM 721 C C . GLN A 1 89 ? -8.902 -19.543 -5.530 1.00 66.69 89 GLN A C 1
ATOM 723 O O . GLN A 1 89 ? -8.259 -19.813 -4.520 1.00 66.69 89 GLN A O 1
ATOM 728 N N . ARG A 1 90 ? -8.661 -18.420 -6.221 1.00 74.31 90 ARG A N 1
ATOM 729 C CA . ARG A 1 90 ? -7.687 -17.407 -5.786 1.00 74.31 90 ARG A CA 1
ATOM 730 C C . ARG A 1 90 ? -8.283 -16.391 -4.814 1.00 74.31 90 ARG A C 1
ATOM 732 O O . ARG A 1 90 ? -7.524 -15.731 -4.104 1.00 74.31 90 ARG A O 1
ATOM 739 N N . CYS A 1 91 ? -9.609 -16.268 -4.787 1.00 76.69 91 CYS A N 1
ATOM 740 C CA . CYS A 1 91 ? -10.351 -15.250 -4.050 1.00 76.69 91 CYS A CA 1
ATOM 741 C C . CYS A 1 91 ? -10.794 -15.679 -2.643 1.00 76.69 91 CYS A C 1
ATOM 743 O O . CYS A 1 91 ? -10.999 -14.789 -1.820 1.00 76.69 91 CYS A O 1
ATOM 745 N N . GLY A 1 92 ? -10.935 -16.983 -2.378 1.00 74.44 92 GLY A N 1
ATOM 746 C CA . GLY A 1 92 ? -11.452 -17.511 -1.106 1.00 74.44 92 GLY A CA 1
ATOM 747 C C . GLY A 1 92 ? -10.512 -17.333 0.089 1.00 74.44 92 GLY A C 1
ATOM 748 O O . GLY A 1 92 ? -9.296 -17.247 -0.085 1.00 74.44 92 GLY A O 1
ATOM 749 N N . LEU A 1 93 ? -11.072 -17.278 1.298 1.00 78.44 93 LEU A N 1
ATOM 750 C CA . LEU A 1 93 ? -10.321 -17.114 2.549 1.00 78.44 93 LEU A CA 1
ATOM 751 C C . LEU A 1 93 ? -10.125 -18.428 3.319 1.00 78.44 93 LEU A C 1
ATOM 753 O O . LEU A 1 93 ? -11.044 -19.234 3.441 1.00 78.44 93 LEU A O 1
ATOM 757 N N . CYS A 1 94 ? -8.949 -18.588 3.926 1.00 75.31 94 CYS A N 1
ATOM 758 C CA . CYS A 1 94 ? -8.721 -19.552 5.000 1.00 75.31 94 CYS A CA 1
ATOM 759 C C . CYS A 1 94 ? -9.224 -18.944 6.319 1.00 75.31 94 CYS A C 1
ATOM 761 O O . CYS A 1 94 ? -8.687 -17.929 6.770 1.00 75.31 94 CYS A O 1
ATOM 763 N N . GLN A 1 95 ? -10.265 -19.525 6.911 1.00 79.56 95 GLN A N 1
ATOM 764 C CA . GLN A 1 95 ? -10.811 -19.082 8.199 1.00 79.56 95 GLN A CA 1
ATOM 765 C C . GLN A 1 95 ? -10.029 -19.709 9.353 1.00 79.56 95 GLN A C 1
ATOM 767 O O . GLN A 1 95 ? -9.490 -20.805 9.197 1.00 79.56 95 GLN A O 1
ATOM 772 N N . CYS A 1 96 ? -9.970 -19.011 10.486 1.00 75.75 96 CYS A N 1
ATOM 773 C CA . CYS A 1 96 ? -9.410 -19.576 11.711 1.00 75.75 96 CYS A CA 1
ATOM 774 C C . CYS A 1 96 ? -10.296 -20.703 12.239 1.00 75.75 96 CYS A C 1
ATOM 776 O O . CYS A 1 96 ? -11.523 -20.625 12.134 1.00 75.75 96 CYS A O 1
ATOM 778 N N . SER A 1 97 ? -9.680 -21.707 12.854 1.00 77.50 97 SER A N 1
ATOM 779 C CA . SER A 1 97 ? -10.399 -22.637 13.724 1.00 77.50 97 SER A CA 1
ATOM 780 C C . SER A 1 97 ? -10.599 -22.032 15.120 1.00 77.50 97 SER A C 1
ATOM 782 O O . SER A 1 97 ? -9.906 -21.091 15.514 1.00 77.50 97 SER A O 1
ATOM 784 N N . ASP A 1 98 ? -11.564 -22.553 15.882 1.00 77.44 98 ASP A N 1
ATOM 785 C CA . ASP A 1 98 ? -11.934 -22.001 17.196 1.00 77.44 98 ASP A CA 1
ATOM 786 C C . ASP A 1 98 ? -10.785 -22.042 18.224 1.00 77.44 98 ASP A C 1
ATOM 788 O O . ASP A 1 98 ? -10.752 -21.233 19.152 1.00 77.44 98 ASP A O 1
ATOM 792 N N . ASP A 1 99 ? -9.829 -22.960 18.061 1.00 80.69 99 ASP A N 1
ATOM 793 C CA . ASP A 1 99 ? -8.640 -23.104 18.907 1.00 80.69 99 ASP A CA 1
ATOM 794 C C . ASP A 1 99 ? -7.539 -22.071 18.609 1.00 80.69 99 ASP A C 1
ATOM 796 O O . ASP A 1 99 ? -6.735 -21.763 19.490 1.00 80.69 99 ASP A O 1
ATOM 800 N N . GLU A 1 100 ? -7.523 -21.486 17.407 1.00 78.75 100 GLU A N 1
ATOM 801 C CA . GLU A 1 100 ? -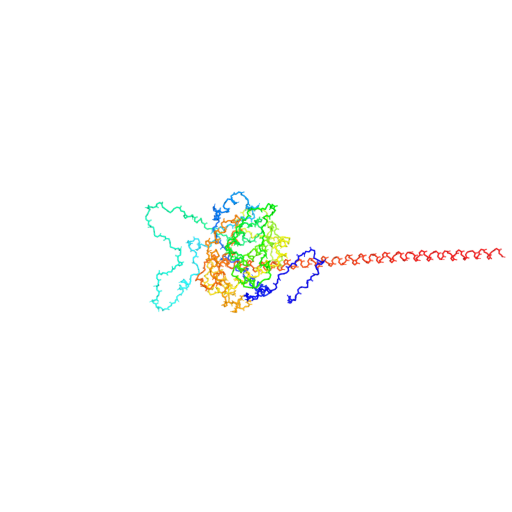6.578 -20.426 17.025 1.00 78.75 100 GLU A CA 1
ATOM 802 C C . GLU A 1 100 ? -6.998 -19.045 17.554 1.00 78.75 100 GLU A C 1
ATOM 804 O O . GLU A 1 100 ? -6.195 -18.106 17.581 1.00 78.75 100 GLU A O 1
ATOM 809 N N . ILE A 1 101 ? -8.261 -18.903 17.966 1.00 81.19 101 ILE A N 1
ATOM 810 C CA . ILE A 1 101 ? -8.841 -17.641 18.416 1.00 81.19 101 ILE A CA 1
ATOM 811 C C . ILE A 1 101 ? -8.695 -17.536 19.941 1.00 81.19 101 ILE A C 1
ATOM 813 O O . ILE A 1 101 ? -9.167 -18.410 20.676 1.00 81.19 101 ILE A O 1
ATOM 817 N N . PRO A 1 102 ? -8.106 -16.444 20.463 1.00 82.50 102 PRO A N 1
ATOM 818 C CA . PRO A 1 102 ? -8.127 -16.150 21.888 1.00 82.50 102 PRO A CA 1
ATOM 819 C C . PRO A 1 102 ? -9.527 -16.265 22.494 1.00 82.50 102 PRO A C 1
ATOM 821 O O . PRO A 1 102 ? -10.465 -15.572 22.095 1.00 82.50 102 PRO A O 1
ATOM 824 N N . GLN A 1 103 ? -9.661 -17.111 23.516 1.00 80.00 103 GLN A N 1
ATOM 825 C CA . GLN A 1 103 ? -10.949 -17.399 24.158 1.00 80.00 103 GLN A CA 1
ATOM 826 C C . GLN A 1 103 ? -11.609 -16.145 24.746 1.00 80.00 103 GLN A C 1
ATOM 828 O O . GLN A 1 103 ? -12.830 -16.003 24.724 1.00 80.00 103 GLN A O 1
ATOM 833 N N . THR A 1 104 ? -10.802 -15.189 25.208 1.00 78.12 104 THR A N 1
ATOM 834 C CA . THR A 1 104 ? -11.272 -13.890 25.707 1.00 78.12 104 THR A CA 1
ATOM 835 C C . THR A 1 104 ? -11.978 -13.056 24.636 1.00 78.12 104 THR A C 1
ATOM 837 O O . THR A 1 104 ? -12.811 -12.217 24.979 1.00 78.12 104 THR A O 1
ATOM 840 N N . TRP A 1 105 ? -11.678 -13.273 23.351 1.00 78.69 105 TRP A N 1
ATOM 841 C CA . TRP A 1 105 ? -12.304 -12.563 22.234 1.00 78.69 105 TRP A CA 1
ATOM 842 C C . TRP A 1 105 ? -13.632 -13.203 21.822 1.00 78.69 105 TRP A C 1
ATOM 844 O O . TRP A 1 105 ? -14.574 -12.484 21.510 1.00 78.69 105 TRP A O 1
ATOM 854 N N . LEU A 1 106 ? -13.745 -14.534 21.893 1.00 72.38 106 LEU A N 1
ATOM 855 C CA . LEU A 1 106 ? -15.003 -15.248 21.629 1.00 72.38 106 LEU A CA 1
ATOM 856 C C . LEU A 1 106 ? -16.089 -14.931 22.673 1.00 72.38 106 LEU A C 1
ATOM 858 O O . LEU A 1 106 ? -17.279 -14.993 22.375 1.00 72.38 106 LEU A O 1
ATOM 862 N N . GLN A 1 107 ? -15.683 -14.567 23.892 1.00 63.56 107 GLN A N 1
ATOM 863 C CA . GLN A 1 107 ? -16.578 -14.306 25.025 1.00 63.56 107 GLN A CA 1
ATOM 864 C C . GLN A 1 107 ? -17.091 -12.856 25.109 1.00 63.56 107 GLN A C 1
ATOM 866 O O . GLN A 1 107 ? -18.006 -12.585 25.888 1.00 63.56 107 GLN A O 1
ATOM 871 N N . LYS A 1 108 ? -16.532 -11.915 24.331 1.00 56.94 108 LYS A N 1
ATOM 872 C CA . LYS A 1 108 ? -16.946 -10.501 24.326 1.00 56.94 108 LYS A CA 1
ATOM 873 C C . LYS A 1 108 ? -17.696 -10.159 23.028 1.00 56.94 108 LYS A C 1
ATOM 875 O O . LYS A 1 108 ? -17.095 -10.230 21.957 1.00 56.94 108 LYS A O 1
ATOM 880 N N . PRO A 1 109 ? -18.983 -9.766 23.090 1.00 47.09 109 PRO A N 1
ATOM 881 C CA . PRO A 1 109 ? -19.741 -9.399 21.893 1.00 47.09 109 PRO A CA 1
ATOM 882 C C . PRO A 1 109 ? -19.272 -8.076 21.255 1.00 47.09 109 PRO A C 1
ATOM 884 O O . PRO A 1 109 ? -19.315 -7.970 20.030 1.00 47.09 109 PRO A O 1
ATOM 887 N N . ASP A 1 110 ? -18.750 -7.129 22.049 1.00 50.22 110 ASP A N 1
ATOM 888 C CA . ASP A 1 110 ? -18.309 -5.799 21.600 1.00 50.22 110 ASP A CA 1
ATOM 889 C C . ASP A 1 110 ? -16.791 -5.597 21.832 1.00 50.22 110 ASP A C 1
ATOM 891 O O . ASP A 1 110 ? -16.281 -5.814 22.934 1.00 50.22 110 ASP A O 1
ATOM 895 N N . GLU A 1 111 ? -16.050 -5.212 20.780 1.00 53.53 111 GLU A N 1
ATOM 896 C CA . GLU A 1 111 ? -14.580 -5.048 20.774 1.00 53.53 111 GLU A CA 1
ATOM 897 C C . GLU A 1 111 ? -14.130 -3.586 21.028 1.00 53.53 111 GLU A C 1
ATOM 899 O O . GLU A 1 111 ? -13.364 -3.026 20.244 1.00 53.53 111 GLU A O 1
ATOM 904 N N . GLU A 1 112 ? -14.535 -2.954 22.134 1.00 49.03 112 GLU A N 1
ATOM 905 C CA . GLU A 1 112 ? -13.906 -1.696 22.588 1.00 49.03 112 GLU A CA 1
ATOM 906 C C . GLU A 1 112 ? -12.671 -2.016 23.446 1.00 49.03 112 GLU A C 1
ATOM 908 O O . GLU A 1 112 ? -12.795 -2.519 24.563 1.00 49.03 112 GLU A O 1
ATOM 913 N N . PHE A 1 113 ? -11.463 -1.776 22.920 1.00 51.56 113 PHE A N 1
ATOM 914 C CA . PHE A 1 113 ? -10.221 -2.206 23.589 1.00 51.56 113 PHE A CA 1
ATOM 915 C C . PHE A 1 113 ? -9.153 -1.130 23.798 1.00 51.56 113 PHE A C 1
ATOM 917 O O . PHE A 1 113 ? -8.254 -1.356 24.603 1.00 51.56 113 PHE A O 1
ATOM 924 N N . VAL A 1 114 ? -9.242 0.042 23.167 1.00 45.31 114 VAL A N 1
ATOM 925 C CA . VAL A 1 114 ? -8.386 1.186 23.528 1.00 45.31 114 VAL A CA 1
ATOM 926 C C . VAL A 1 114 ? -9.261 2.311 24.058 1.00 45.31 114 VAL A C 1
ATOM 928 O O . VAL A 1 114 ? -9.390 3.355 23.438 1.00 45.31 114 VAL A O 1
ATOM 931 N N . ASP A 1 115 ? -9.936 2.071 25.179 1.00 38.78 115 ASP A N 1
ATOM 932 C CA . ASP A 1 115 ? -10.706 3.099 25.877 1.00 38.78 115 ASP A CA 1
ATOM 933 C C . ASP A 1 115 ? -9.832 3.776 26.942 1.00 38.78 115 ASP A C 1
ATOM 935 O O . ASP A 1 115 ? -9.450 3.150 27.937 1.00 38.78 115 ASP A O 1
ATOM 939 N N . ARG A 1 116 ? -9.581 5.083 26.774 1.00 38.94 116 ARG A N 1
ATOM 940 C CA . ARG A 1 116 ? -8.925 5.940 27.779 1.00 38.94 116 ARG A CA 1
ATOM 941 C C . ARG A 1 116 ? -9.589 5.860 29.160 1.00 38.94 116 ARG A C 1
ATOM 943 O O . ARG A 1 116 ? -8.938 6.136 30.165 1.00 38.94 116 ARG A O 1
ATOM 950 N N . ARG A 1 117 ? -10.871 5.477 29.244 1.00 44.59 117 ARG A N 1
ATOM 951 C CA . ARG A 1 117 ? -11.604 5.337 30.515 1.00 44.59 117 ARG A CA 1
ATOM 952 C C . ARG A 1 117 ? -11.239 4.065 31.292 1.00 44.59 117 ARG A C 1
ATOM 954 O O . ARG A 1 117 ? -11.418 4.045 32.508 1.00 44.59 117 ARG A O 1
ATOM 961 N N . HIS A 1 118 ? -10.675 3.045 30.639 1.00 37.84 118 HIS A N 1
ATOM 962 C CA . HIS A 1 118 ? -10.341 1.754 31.260 1.00 37.84 118 HIS A CA 1
ATOM 963 C C . HIS A 1 118 ? -8.839 1.543 31.520 1.00 37.84 118 HIS A C 1
ATOM 965 O O . HIS A 1 118 ? -8.473 0.629 32.255 1.00 37.84 118 HIS A O 1
ATOM 971 N N . ALA A 1 119 ? -7.961 2.448 31.072 1.00 35.28 119 ALA A N 1
ATOM 972 C CA . ALA A 1 119 ? -6.578 2.518 31.569 1.00 35.28 119 ALA A CA 1
ATOM 973 C C . ALA A 1 119 ? -6.496 2.846 33.084 1.00 35.28 119 ALA A C 1
ATOM 975 O O . ALA A 1 119 ? -5.438 2.730 33.701 1.00 35.28 119 ALA A O 1
ATOM 976 N N . ALA A 1 120 ? -7.622 3.218 33.707 1.00 35.75 120 ALA A N 1
ATOM 977 C CA . ALA A 1 120 ? -7.743 3.537 35.128 1.00 35.75 120 ALA A CA 1
ATOM 978 C C . ALA A 1 120 ? -7.905 2.320 36.069 1.00 35.75 120 ALA A C 1
ATOM 980 O O . ALA A 1 120 ? -7.969 2.515 37.282 1.00 35.75 120 ALA A O 1
ATOM 981 N N . SER A 1 121 ? -7.953 1.073 35.574 1.00 32.62 121 SER A N 1
ATOM 982 C CA . SER A 1 121 ? -8.033 -0.119 36.448 1.00 32.62 121 SER A CA 1
ATOM 983 C C . SER A 1 121 ? -6.690 -0.619 37.002 1.00 32.62 121 SER A C 1
ATOM 985 O O . SER A 1 121 ? -6.656 -1.647 37.674 1.00 32.62 121 SER A O 1
ATOM 987 N N . PHE A 1 122 ? -5.598 0.131 36.821 1.00 29.92 122 PHE A N 1
ATOM 988 C CA . PHE A 1 122 ? -4.439 0.053 37.714 1.00 29.92 122 PHE A CA 1
ATOM 989 C C . PHE A 1 122 ? -4.481 1.245 38.678 1.00 29.92 122 PHE A C 1
ATOM 991 O O . PHE A 1 122 ? -4.491 2.403 38.272 1.00 29.92 122 PHE A O 1
ATOM 998 N N . THR A 1 123 ? -4.565 0.924 39.964 1.00 29.81 123 THR A N 1
ATOM 999 C CA . THR A 1 123 ? -4.743 1.791 41.133 1.00 29.81 123 THR A CA 1
ATOM 1000 C C . THR A 1 123 ? -4.172 3.208 40.981 1.00 29.81 123 THR A C 1
ATOM 1002 O O . THR A 1 123 ? -2.962 3.412 41.076 1.00 29.81 123 THR A O 1
ATOM 1005 N N . ARG A 1 124 ? -5.050 4.215 40.869 1.00 23.08 124 ARG A N 1
ATOM 1006 C CA . ARG A 1 124 ? -4.728 5.599 41.241 1.00 23.08 124 ARG A CA 1
ATOM 1007 C C . ARG A 1 124 ? -5.439 5.921 42.550 1.00 23.08 124 ARG A C 1
ATOM 1009 O O . ARG A 1 124 ? -6.656 6.067 42.598 1.00 23.08 124 ARG A O 1
ATOM 1016 N N . TRP A 1 125 ? -4.661 5.946 43.626 1.00 25.39 125 TRP A N 1
ATOM 1017 C CA . TRP A 1 125 ? -5.087 6.446 44.929 1.00 25.39 125 TRP A CA 1
ATOM 1018 C C . TRP A 1 125 ? -5.410 7.950 44.818 1.00 25.39 125 TRP A C 1
ATOM 1020 O O . TRP A 1 125 ? -4.816 8.640 43.994 1.00 25.39 125 TRP A O 1
ATOM 1030 N N . THR A 1 126 ? -6.340 8.397 45.668 1.00 26.09 126 THR A N 1
ATOM 1031 C CA . THR A 1 126 ? -6.840 9.771 45.912 1.00 26.09 126 THR A CA 1
ATOM 1032 C C . THR A 1 126 ? -7.786 10.399 44.873 1.00 26.09 126 THR A C 1
ATOM 1034 O O . THR A 1 126 ? -7.370 11.063 43.931 1.00 26.09 126 THR A O 1
ATOM 1037 N N . GLN A 1 127 ? -9.085 10.176 45.107 1.00 30.95 127 GLN A N 1
ATOM 1038 C CA . GLN A 1 127 ? -10.090 11.205 45.434 1.00 30.95 127 GLN A CA 1
ATOM 1039 C C . GLN A 1 127 ? -10.070 12.507 44.606 1.00 30.95 127 GLN A C 1
ATOM 1041 O O . GLN A 1 127 ? -9.317 13.420 44.910 1.00 30.95 127 GLN A O 1
ATOM 1046 N N . ASP A 1 128 ? -10.979 12.621 43.631 1.00 26.30 128 ASP A N 1
ATOM 1047 C CA . ASP A 1 128 ? -12.075 13.591 43.756 1.00 26.30 128 ASP A CA 1
ATOM 1048 C C . ASP A 1 128 ? -13.230 13.305 42.782 1.00 26.30 128 ASP A C 1
ATOM 1050 O O . ASP A 1 128 ? -13.052 13.030 41.594 1.00 26.30 128 ASP A O 1
ATOM 1054 N N . GLN A 1 129 ? -14.446 13.328 43.328 1.00 30.95 129 GLN A N 1
ATOM 1055 C CA . GLN A 1 129 ? -15.706 13.158 42.613 1.00 30.95 129 GLN A CA 1
ATOM 1056 C C . GLN A 1 129 ? -16.174 14.515 42.078 1.00 30.95 129 GLN A C 1
ATOM 1058 O O . GLN A 1 129 ? -16.804 15.264 42.811 1.00 30.95 129 GLN A O 1
ATOM 1063 N N . SER A 1 130 ? -15.926 14.828 40.804 1.00 29.80 130 SER A N 1
ATOM 1064 C CA . SER A 1 130 ? -16.649 15.905 40.105 1.00 29.80 130 SER A CA 1
ATOM 1065 C C . SER A 1 130 ? -16.310 15.930 38.611 1.00 29.80 130 SER A C 1
ATOM 1067 O O . SER A 1 130 ? -15.377 16.613 38.196 1.00 29.80 130 SER A O 1
ATOM 1069 N N . SER A 1 131 ? -17.057 15.172 37.802 1.00 26.33 131 SER A N 1
ATOM 1070 C CA . SER A 1 131 ? -17.417 15.496 36.399 1.00 26.33 131 SER A CA 1
ATOM 1071 C C . SER A 1 131 ? -18.041 14.275 35.709 1.00 26.33 131 SER A C 1
ATOM 1073 O O . SER A 1 131 ? -17.493 13.679 34.789 1.00 26.33 131 SER A O 1
ATOM 1075 N N . ARG A 1 132 ? -19.235 13.877 36.162 1.00 27.72 132 ARG A N 1
ATOM 1076 C CA . ARG A 1 132 ? -20.149 13.083 35.330 1.00 27.72 132 ARG A CA 1
ATOM 1077 C C . ARG A 1 132 ? -21.062 14.069 34.606 1.00 27.72 132 ARG A C 1
ATOM 1079 O O . ARG A 1 132 ? -21.965 14.608 35.237 1.00 27.72 132 ARG A O 1
ATOM 1086 N N . GLN A 1 133 ? -20.821 14.322 33.320 1.00 29.05 133 GLN A N 1
ATOM 1087 C CA . GLN A 1 133 ? -21.834 14.903 32.430 1.00 29.05 133 GLN A CA 1
ATOM 1088 C C . GLN A 1 133 ? -22.527 13.769 31.650 1.00 29.05 133 GLN A C 1
ATOM 1090 O O . GLN A 1 133 ? -21.827 12.845 31.232 1.00 29.05 133 GLN A O 1
ATOM 1095 N N . PRO A 1 134 ? -23.866 13.777 31.476 1.00 30.91 134 PRO A N 1
ATOM 1096 C CA . PRO A 1 134 ? -24.612 12.618 30.972 1.00 30.91 134 PRO A CA 1
ATOM 1097 C C . PRO A 1 134 ? -24.777 12.530 29.445 1.00 30.91 134 PRO A C 1
ATOM 1099 O O . PRO A 1 134 ? -25.502 11.645 29.003 1.00 30.91 134 PRO A O 1
ATOM 1102 N N . ASP A 1 135 ? -24.115 13.368 28.642 1.00 31.84 135 ASP A N 1
ATOM 1103 C CA . ASP A 1 135 ? -24.382 13.467 27.198 1.00 31.84 135 ASP A CA 1
ATOM 1104 C C . ASP A 1 135 ? -23.097 13.275 26.362 1.00 31.84 135 ASP A C 1
ATOM 1106 O O . ASP A 1 135 ? -22.452 14.234 25.945 1.00 31.84 135 ASP A O 1
ATOM 1110 N N . ASP A 1 136 ? -22.709 12.014 26.133 1.00 37.41 136 ASP A N 1
ATOM 1111 C CA . ASP A 1 136 ? -21.635 11.616 25.204 1.00 37.41 136 ASP A CA 1
ATOM 1112 C C . ASP A 1 136 ? -22.266 11.051 23.910 1.00 37.41 136 ASP A C 1
ATOM 1114 O O . ASP A 1 136 ? -22.875 9.976 23.952 1.00 37.41 136 ASP A O 1
ATOM 1118 N N . PRO A 1 137 ? -22.162 11.743 22.757 1.00 30.78 137 PRO A N 1
ATOM 1119 C CA . PRO A 1 137 ? -22.815 11.346 21.509 1.00 30.78 137 PRO A CA 1
ATOM 1120 C C . PRO A 1 137 ? -22.113 10.192 20.767 1.00 30.78 137 PRO A C 1
ATOM 1122 O O . PRO A 1 137 ? -22.532 9.851 19.662 1.00 30.78 137 PRO A O 1
ATOM 1125 N N . PHE A 1 138 ? -21.073 9.572 21.340 1.00 35.28 138 PHE A N 1
ATOM 1126 C CA . PHE A 1 138 ? -20.293 8.514 20.679 1.00 35.28 138 PHE A CA 1
ATOM 1127 C C . PHE A 1 138 ? -20.491 7.094 21.231 1.00 35.28 138 PHE A C 1
ATOM 1129 O O . PHE A 1 138 ? -19.805 6.173 20.797 1.00 35.28 138 PHE A O 1
ATOM 1136 N N . SER A 1 139 ? -21.460 6.859 22.118 1.00 32.62 139 SER A N 1
ATOM 1137 C CA . SER A 1 139 ? -21.786 5.499 22.575 1.00 32.62 139 SER A CA 1
ATOM 1138 C C . SER A 1 139 ? -22.907 4.886 21.720 1.00 32.62 139 SER A C 1
ATOM 1140 O O . SER A 1 139 ? -24.088 5.053 22.020 1.00 32.62 139 SER A O 1
ATOM 1142 N N . MET A 1 140 ? -22.553 4.182 20.634 1.00 32.22 140 MET A N 1
ATOM 1143 C CA . MET A 1 140 ? -23.524 3.528 19.730 1.00 32.22 140 MET A CA 1
ATOM 1144 C C . MET A 1 140 ? -23.719 2.019 19.994 1.00 32.22 140 MET A C 1
ATOM 1146 O O . MET A 1 140 ? -24.235 1.299 19.144 1.00 32.22 140 MET A O 1
ATOM 1150 N N . PHE A 1 141 ? -23.390 1.525 21.190 1.00 35.03 141 PHE A N 1
ATOM 1151 C CA . PHE A 1 141 ? -23.680 0.138 21.577 1.00 35.03 141 PHE A CA 1
ATOM 1152 C C . PHE A 1 141 ? -24.301 0.060 22.976 1.00 35.03 141 PHE A C 1
ATOM 1154 O O . PHE A 1 141 ? -23.722 -0.447 23.930 1.00 35.03 141 PHE A O 1
ATOM 1161 N N . LYS A 1 142 ? -25.541 0.549 23.102 1.00 28.28 142 LYS A N 1
ATOM 1162 C CA . LYS A 1 142 ? -26.473 0.038 24.116 1.00 28.28 142 LYS A CA 1
ATOM 1163 C C . LYS A 1 142 ? -27.511 -0.827 23.422 1.00 28.28 142 LYS A C 1
ATOM 1165 O O . LYS A 1 142 ? -28.281 -0.344 22.597 1.00 28.28 142 LYS A O 1
ATOM 1170 N N . THR A 1 143 ? -27.557 -2.099 23.803 1.00 30.22 143 THR A N 1
ATOM 1171 C CA . THR A 1 143 ? -28.728 -2.948 23.580 1.00 30.22 143 THR A CA 1
ATOM 1172 C C . THR A 1 143 ? -29.954 -2.232 24.158 1.00 30.22 143 THR A C 1
ATOM 1174 O O . THR A 1 143 ? -29.921 -1.822 25.326 1.00 30.22 143 THR A O 1
ATOM 1177 N N . PRO A 1 144 ? -31.038 -2.027 23.388 1.00 31.94 144 PRO A N 1
ATOM 1178 C CA . PRO A 1 144 ? -32.237 -1.446 23.960 1.00 31.94 144 PRO A CA 1
ATOM 1179 C C . PRO A 1 144 ? -32.766 -2.396 25.035 1.00 31.94 144 PRO A C 1
ATOM 1181 O O . PRO A 1 144 ? -32.837 -3.614 24.840 1.00 31.94 144 PRO A O 1
ATOM 1184 N N . LYS A 1 145 ? -33.125 -1.829 26.195 1.00 31.89 145 LYS A N 1
ATOM 1185 C CA . LYS A 1 145 ? -33.929 -2.523 27.204 1.00 31.89 145 LYS A CA 1
ATOM 1186 C C . LYS A 1 145 ? -35.102 -3.184 26.486 1.00 31.89 145 LYS A C 1
ATOM 1188 O O . LYS A 1 145 ? -35.824 -2.510 25.759 1.00 31.89 145 LYS A O 1
ATOM 1193 N N . ARG A 1 146 ? -35.260 -4.487 26.721 1.00 34.16 146 ARG A N 1
ATOM 1194 C CA . ARG A 1 146 ? -36.397 -5.323 26.319 1.00 34.16 146 ARG A CA 1
ATOM 1195 C C . ARG A 1 146 ? -37.703 -4.576 26.633 1.00 34.16 146 ARG A C 1
ATOM 1197 O O . ARG A 1 146 ? -38.161 -4.587 27.771 1.00 34.16 146 ARG A O 1
ATOM 1204 N N . LEU A 1 147 ? -38.255 -3.884 25.645 1.00 35.00 147 LEU A N 1
ATOM 1205 C CA . LEU A 1 147 ? -39.619 -3.374 25.667 1.00 35.00 147 LEU A CA 1
ATOM 1206 C C . LEU A 1 147 ? -40.455 -4.362 24.864 1.00 35.00 147 LEU A C 1
ATOM 1208 O O . LEU A 1 147 ? -40.010 -4.892 23.848 1.00 35.00 147 LEU A O 1
ATOM 1212 N N . GLN A 1 148 ? -41.583 -4.713 25.464 1.00 32.31 148 GLN A N 1
ATOM 1213 C CA . GLN A 1 148 ? -42.438 -5.830 25.103 1.00 32.31 148 GLN A CA 1
ATOM 1214 C C . GLN A 1 148 ? -42.881 -5.770 23.641 1.00 32.31 148 GLN A C 1
ATOM 1216 O O . GLN A 1 148 ? -43.032 -4.699 23.060 1.00 32.31 148 GLN A O 1
ATOM 1221 N N . ALA A 1 149 ? -43.039 -6.968 23.083 1.00 36.59 149 ALA A N 1
ATOM 1222 C CA . ALA A 1 149 ? -43.569 -7.225 21.760 1.00 36.59 149 ALA A CA 1
ATOM 1223 C C . ALA A 1 149 ? -44.917 -6.522 21.570 1.00 36.59 149 ALA A C 1
ATOM 1225 O O . ALA A 1 149 ? -45.791 -6.687 22.415 1.00 36.59 149 ALA A O 1
ATOM 1226 N N . ASP A 1 150 ? -45.016 -5.726 20.503 1.00 34.66 150 ASP A N 1
ATOM 1227 C CA . ASP A 1 150 ? -46.169 -5.574 19.600 1.00 34.66 150 ASP A CA 1
ATOM 1228 C C . ASP A 1 150 ? -46.099 -4.196 18.918 1.00 34.66 150 ASP A C 1
ATOM 1230 O O . ASP A 1 150 ? -46.799 -3.265 19.296 1.00 34.66 150 ASP A O 1
ATOM 1234 N N . ASP A 1 151 ? -45.229 -4.049 17.908 1.00 27.58 151 ASP A N 1
ATOM 1235 C CA . ASP A 1 151 ? -45.292 -2.908 16.979 1.00 27.58 151 ASP A CA 1
ATOM 1236 C C . ASP A 1 151 ? -44.702 -3.283 15.596 1.00 27.58 151 ASP A C 1
ATOM 1238 O O . ASP A 1 151 ? -43.513 -3.613 15.498 1.00 27.58 151 ASP A O 1
ATOM 1242 N N . PRO A 1 152 ? -45.485 -3.283 14.496 1.00 35.47 152 PRO A N 1
ATOM 1243 C CA . PRO A 1 152 ? -45.068 -3.849 13.213 1.00 35.47 152 PRO A CA 1
ATOM 1244 C C . PRO A 1 152 ? -44.492 -2.790 12.254 1.00 35.47 152 PRO A C 1
ATOM 1246 O O . PRO A 1 152 ? -44.995 -2.629 11.144 1.00 35.47 152 PRO A O 1
ATOM 1249 N N . VAL A 1 153 ? -43.447 -2.046 12.653 1.00 31.05 153 VAL A N 1
ATOM 1250 C CA . VAL A 1 153 ? -42.851 -0.990 11.787 1.00 31.05 153 VAL A CA 1
ATOM 1251 C C . VAL A 1 153 ? -41.314 -1.041 11.652 1.00 31.05 153 VAL A C 1
ATOM 1253 O O . VAL A 1 153 ? -40.747 -0.309 10.849 1.00 31.05 153 VAL A O 1
ATOM 1256 N N . PHE A 1 154 ? -40.598 -1.966 12.301 1.00 32.06 154 PHE A N 1
ATOM 1257 C CA . PHE A 1 154 ? -39.139 -2.106 12.119 1.00 32.06 154 PHE A CA 1
ATOM 1258 C C . PHE A 1 154 ? -38.732 -3.495 11.603 1.00 32.06 154 PHE A C 1
ATOM 1260 O O . PHE A 1 154 ? -38.181 -4.324 12.320 1.00 32.06 154 PHE A O 1
ATOM 1267 N N . GLN A 1 155 ? -38.962 -3.740 10.311 1.00 29.33 155 GLN A N 1
ATOM 1268 C CA . GLN A 1 155 ? -38.313 -4.823 9.561 1.00 29.33 155 GLN A CA 1
ATOM 1269 C C . GLN A 1 155 ? -37.499 -4.244 8.398 1.00 29.33 155 GLN A C 1
ATOM 1271 O O . GLN A 1 155 ? -37.860 -4.391 7.237 1.00 29.33 155 GLN A O 1
ATOM 1276 N N . SER A 1 156 ? -36.383 -3.571 8.696 1.00 30.30 156 SER A N 1
ATOM 1277 C CA . SER A 1 156 ? -35.312 -3.371 7.699 1.00 30.30 156 SER A CA 1
ATOM 1278 C C . SER A 1 15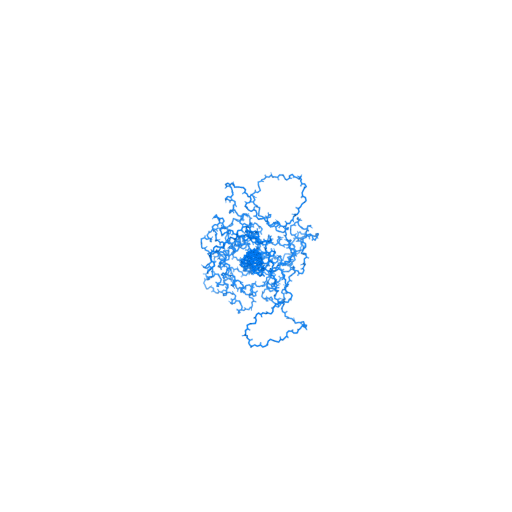6 ? -33.929 -3.070 8.295 1.00 30.30 156 SER A C 1
ATOM 1280 O O . SER A 1 156 ? -33.078 -2.494 7.618 1.00 30.30 156 SER A O 1
ATOM 1282 N N . ALA A 1 157 ? -33.658 -3.462 9.542 1.00 32.88 157 ALA A N 1
ATOM 1283 C CA . ALA A 1 157 ? -32.281 -3.549 10.019 1.00 32.88 157 ALA A CA 1
ATOM 1284 C C . ALA A 1 157 ? -31.737 -4.914 9.583 1.00 32.88 157 ALA A C 1
ATOM 1286 O O . ALA A 1 157 ? -31.982 -5.925 10.239 1.00 32.88 157 ALA A O 1
ATOM 1287 N N . GLY A 1 158 ? -31.075 -4.954 8.423 1.00 32.62 158 GLY A N 1
ATOM 1288 C CA . GLY A 1 158 ? -30.405 -6.155 7.931 1.00 32.62 158 GLY A CA 1
ATOM 1289 C C . GLY A 1 158 ? -29.530 -6.752 9.032 1.00 32.62 158 GLY A C 1
ATOM 1290 O O . GLY A 1 158 ? -28.654 -6.076 9.572 1.00 32.62 158 GLY A O 1
ATOM 1291 N N . SER A 1 159 ? -29.819 -8.002 9.387 1.00 32.44 159 SER A N 1
ATOM 1292 C CA . SER A 1 159 ? -29.048 -8.800 10.335 1.00 32.44 159 SER A CA 1
ATOM 1293 C C . SER A 1 159 ? -27.560 -8.716 9.973 1.00 32.44 159 SER A C 1
ATOM 1295 O O . SER A 1 159 ? -27.148 -9.182 8.911 1.00 32.44 159 SER A O 1
ATOM 1297 N N . LYS A 1 160 ? -26.739 -8.072 10.817 1.00 44.66 160 LYS A N 1
ATOM 1298 C CA . LYS A 1 160 ? -25.277 -8.179 10.714 1.00 44.66 160 LYS A CA 1
ATOM 1299 C C . LYS A 1 160 ? -24.945 -9.644 11.010 1.00 44.66 160 LYS A C 1
ATOM 1301 O O . LYS A 1 160 ? -24.974 -10.048 12.168 1.00 44.66 160 LYS A O 1
ATOM 1306 N N . GLY A 1 161 ? -24.698 -10.440 9.970 1.00 48.22 161 GLY A N 1
ATOM 1307 C CA . GLY A 1 161 ? -24.316 -11.841 10.133 1.00 48.22 161 GLY A CA 1
ATOM 1308 C C . GLY A 1 161 ? -23.050 -12.004 10.993 1.00 48.22 161 GLY A C 1
ATOM 1309 O O . GLY A 1 161 ? -22.292 -11.037 11.150 1.00 48.22 161 GLY A O 1
ATOM 1310 N N . PRO A 1 162 ? -22.811 -13.201 11.561 1.00 60.25 162 PRO A N 1
ATOM 1311 C CA . PRO A 1 162 ? -21.716 -13.438 12.499 1.00 60.25 162 PRO A CA 1
ATOM 1312 C C . PRO A 1 162 ? -20.367 -13.076 11.860 1.00 60.25 162 PRO A C 1
ATOM 1314 O O . PRO A 1 162 ? -20.066 -13.469 10.733 1.00 60.25 162 PRO A O 1
ATOM 1317 N N . GLY A 1 163 ? -19.571 -12.262 12.559 1.00 70.06 163 GLY A N 1
ATOM 1318 C CA . GLY A 1 163 ? -18.215 -11.926 12.124 1.00 70.06 163 GLY A CA 1
ATOM 1319 C C . GLY A 1 163 ? -17.311 -13.156 12.188 1.00 70.06 163 GLY A C 1
ATOM 1320 O O . GLY A 1 163 ? -17.376 -13.910 13.153 1.00 70.06 163 GLY A O 1
ATOM 1321 N N . VAL A 1 164 ? -16.465 -13.335 11.178 1.00 80.31 164 VAL A N 1
ATOM 1322 C CA . VAL A 1 164 ? -15.523 -14.451 11.053 1.00 80.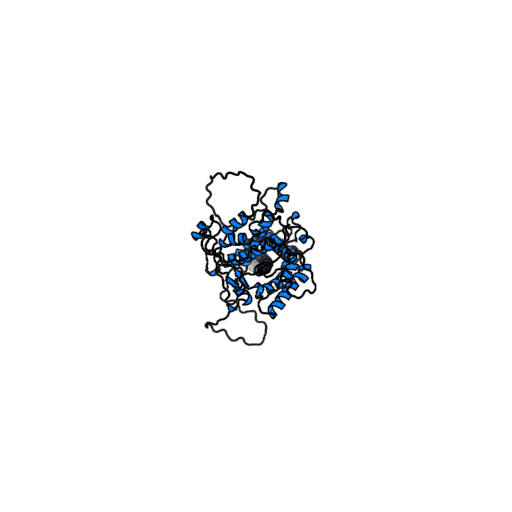31 164 VAL A CA 1
ATOM 1323 C C . VAL A 1 164 ? -14.108 -13.953 11.322 1.00 80.31 164 VAL A C 1
ATOM 1325 O O . VAL A 1 164 ? -13.737 -12.860 10.885 1.00 80.31 164 VAL A O 1
ATOM 1328 N N . TYR A 1 165 ? -13.317 -14.751 12.036 1.00 86.06 165 TYR A N 1
ATOM 1329 C CA . TYR A 1 165 ? -11.895 -14.496 12.249 1.00 86.06 165 TYR A CA 1
ATOM 1330 C C . TYR A 1 165 ? -11.060 -15.180 11.163 1.00 86.06 165 TYR A C 1
ATOM 1332 O O . TYR A 1 165 ? -11.325 -16.317 10.772 1.00 86.06 165 TYR A O 1
ATOM 1340 N N . VAL A 1 166 ? -10.055 -14.467 10.662 1.00 86.81 166 VAL A N 1
ATOM 1341 C CA . VAL A 1 166 ? -9.119 -14.966 9.651 1.00 86.81 166 VAL A CA 1
ATOM 1342 C C . VAL A 1 166 ? -7.681 -14.689 10.062 1.00 86.81 166 VAL A C 1
ATOM 1344 O O . VAL A 1 166 ? -7.377 -13.642 10.639 1.00 86.81 166 VAL A O 1
ATOM 1347 N N . ASP A 1 167 ? -6.786 -15.604 9.699 1.00 88.69 167 ASP A N 1
ATOM 1348 C CA . ASP A 1 167 ? -5.345 -15.433 9.855 1.00 88.69 167 ASP A CA 1
ATOM 1349 C C . ASP A 1 167 ? -4.779 -14.703 8.623 1.00 88.69 167 ASP A C 1
ATOM 1351 O O . ASP A 1 167 ? -4.842 -15.190 7.488 1.00 88.69 167 ASP A O 1
ATOM 1355 N N . LEU A 1 168 ? -4.212 -13.514 8.829 1.00 93.62 168 LEU A N 1
ATOM 1356 C CA . LEU A 1 168 ? -3.635 -12.692 7.763 1.00 93.62 168 LEU A CA 1
ATOM 1357 C C . LEU A 1 168 ? -2.353 -13.277 7.142 1.00 93.62 168 LEU A C 1
ATOM 1359 O O . LEU A 1 168 ? -2.030 -12.932 6.004 1.00 93.62 168 LEU A O 1
ATOM 1363 N N . LEU A 1 169 ? -1.628 -14.160 7.836 1.00 90.94 169 LEU A N 1
ATOM 1364 C CA . LEU A 1 169 ? -0.478 -14.879 7.273 1.00 90.94 169 LEU A CA 1
ATOM 1365 C C . LEU A 1 169 ? -0.910 -15.988 6.311 1.00 90.94 169 LEU A C 1
ATOM 1367 O O . LEU A 1 169 ? -0.196 -16.252 5.345 1.00 90.94 169 LEU A O 1
ATOM 1371 N N . LEU A 1 170 ? -2.069 -16.609 6.544 1.00 87.00 170 LEU A N 1
ATOM 1372 C CA . LEU A 1 170 ? -2.660 -17.584 5.617 1.00 87.00 170 LEU A CA 1
ATOM 1373 C C . LEU A 1 170 ? -3.385 -16.910 4.448 1.00 87.00 170 LEU A C 1
ATOM 1375 O O . LEU A 1 170 ? -3.530 -17.493 3.374 1.00 87.00 170 LEU A O 1
ATOM 1379 N N . ASN A 1 171 ? -3.789 -15.653 4.634 1.00 88.56 171 ASN A N 1
ATOM 1380 C CA . ASN A 1 171 ? -4.507 -14.855 3.647 1.00 88.56 171 ASN A CA 1
ATOM 1381 C C . ASN A 1 171 ? -3.718 -13.610 3.200 1.00 88.56 171 ASN A C 1
ATOM 1383 O O . ASN A 1 171 ? -4.250 -12.497 3.283 1.00 88.56 171 ASN A O 1
ATOM 1387 N N . PRO A 1 172 ? -2.472 -13.736 2.703 1.00 93.12 172 PRO A N 1
ATOM 1388 C CA . PRO A 1 172 ? -1.682 -12.578 2.308 1.00 93.12 172 PRO A CA 1
ATOM 1389 C C . PRO A 1 172 ? -2.270 -11.879 1.068 1.00 93.12 172 PRO A C 1
ATOM 1391 O O . PRO A 1 172 ? -2.963 -12.508 0.255 1.00 93.12 172 PRO A O 1
ATOM 1394 N N . PRO A 1 173 ? -1.992 -10.575 0.884 1.00 94.44 173 PRO A N 1
ATOM 1395 C CA . PRO A 1 173 ? -2.397 -9.857 -0.318 1.00 94.44 173 PRO A CA 1
ATOM 1396 C C . PRO A 1 173 ? -1.657 -10.437 -1.525 1.00 94.44 173 PRO A C 1
ATOM 1398 O O . PRO A 1 173 ? -0.430 -10.514 -1.530 1.00 94.44 173 PRO A O 1
ATOM 1401 N N . CYS A 1 174 ? -2.404 -10.859 -2.539 1.00 92.81 174 CYS A N 1
ATOM 1402 C CA . CYS A 1 174 ? -1.876 -11.551 -3.711 1.00 92.81 174 CYS A CA 1
ATOM 1403 C C . CYS A 1 174 ? -2.716 -11.264 -4.956 1.00 92.81 174 CYS A C 1
ATOM 1405 O O . CYS A 1 174 ? -3.786 -10.652 -4.879 1.00 92.81 174 CYS A O 1
ATOM 1407 N N . PHE A 1 175 ? -2.231 -11.700 -6.117 1.00 92.50 175 PHE A N 1
ATOM 1408 C CA . PHE A 1 175 ? -2.971 -11.582 -7.365 1.00 92.50 175 PHE A CA 1
ATOM 1409 C C . PHE A 1 175 ? -4.133 -12.586 -7.429 1.00 92.50 175 PHE A C 1
ATOM 1411 O O . PHE A 1 175 ? -3.940 -13.801 -7.523 1.00 92.50 175 PHE A O 1
ATOM 1418 N N . THR A 1 176 ? -5.359 -12.061 -7.428 1.00 87.19 176 THR A N 1
ATOM 1419 C CA . THR A 1 176 ? -6.601 -12.852 -7.384 1.00 87.19 176 THR A CA 1
ATOM 1420 C C . THR A 1 176 ? -7.337 -12.953 -8.721 1.00 87.19 176 THR A C 1
ATOM 1422 O O . THR A 1 176 ? -8.387 -13.584 -8.780 1.00 87.19 176 THR A O 1
ATOM 1425 N N . LYS A 1 177 ? -6.828 -12.315 -9.787 1.00 85.88 177 LYS A N 1
ATOM 1426 C CA . LYS A 1 177 ? -7.544 -12.098 -11.066 1.00 85.88 177 LYS A CA 1
ATOM 1427 C C . LYS A 1 177 ? -8.873 -11.336 -10.946 1.00 85.88 177 LYS A C 1
ATOM 1429 O O . LYS A 1 177 ? -9.672 -11.331 -11.878 1.00 85.88 177 LYS A O 1
ATOM 1434 N N . TYR A 1 178 ? -9.120 -10.672 -9.821 1.00 84.81 178 TYR A N 1
ATOM 1435 C CA . TYR A 1 178 ? -10.232 -9.739 -9.695 1.00 84.81 178 TYR A CA 1
ATOM 1436 C C . TYR A 1 178 ? -9.830 -8.365 -10.249 1.00 84.81 178 TYR A C 1
ATOM 1438 O O . TYR A 1 178 ? -8.912 -7.736 -9.727 1.00 84.81 178 TYR A O 1
ATOM 1446 N N . GLU A 1 179 ? -10.521 -7.890 -11.287 1.00 82.62 179 GLU A N 1
ATOM 1447 C CA . GLU A 1 179 ? -10.216 -6.590 -11.910 1.00 82.62 179 GLU A CA 1
ATOM 1448 C C . GLU A 1 179 ? -10.766 -5.402 -11.106 1.00 82.62 179 GLU A C 1
ATOM 1450 O O . GLU A 1 179 ? -10.121 -4.362 -10.998 1.00 82.62 179 GLU A O 1
ATOM 1455 N N . GLY A 1 180 ? -11.965 -5.534 -10.526 1.00 81.06 180 GLY A N 1
ATOM 1456 C CA . GLY A 1 180 ? -12.535 -4.563 -9.584 1.00 81.06 180 GLY A CA 1
ATOM 1457 C C . GLY A 1 180 ? -12.765 -3.134 -10.090 1.00 81.06 180 GLY A C 1
ATOM 1458 O O . GLY A 1 180 ? -13.085 -2.264 -9.281 1.00 81.06 180 GLY A O 1
ATOM 1459 N N . GLY A 1 181 ? -12.644 -2.869 -11.396 1.00 82.94 181 GLY A N 1
ATOM 1460 C CA . GLY A 1 181 ? -12.712 -1.514 -11.965 1.00 82.94 181 GLY A CA 1
ATOM 1461 C C . GLY A 1 181 ? -13.996 -0.749 -11.636 1.00 82.94 181 GLY A C 1
ATOM 1462 O O . GLY A 1 181 ? -13.974 0.462 -11.436 1.00 82.94 181 GLY A O 1
ATOM 1463 N N . VAL A 1 182 ? -15.112 -1.460 -11.506 1.00 80.31 182 VAL A N 1
ATOM 1464 C CA . VAL A 1 182 ? -16.403 -0.875 -11.139 1.00 80.31 182 VAL A CA 1
ATOM 1465 C C . VAL A 1 182 ? -16.400 -0.337 -9.700 1.00 80.31 182 VAL A C 1
ATOM 1467 O O . VAL A 1 182 ? -16.907 0.752 -9.450 1.00 80.31 182 VAL A O 1
ATOM 1470 N N . VAL A 1 183 ? -15.772 -1.055 -8.765 1.00 83.25 183 VAL A N 1
ATOM 1471 C CA . VAL A 1 183 ? -15.639 -0.617 -7.365 1.00 83.25 183 VAL A CA 1
ATOM 1472 C C . VAL A 1 183 ? -14.673 0.560 -7.257 1.00 83.25 183 VAL A C 1
ATOM 1474 O O . VAL A 1 183 ? -14.947 1.513 -6.532 1.00 83.25 183 VAL A O 1
ATOM 1477 N N . TRP A 1 184 ? -13.576 0.542 -8.019 1.00 87.44 184 TRP A N 1
ATOM 1478 C CA . TRP A 1 184 ? -12.669 1.688 -8.095 1.00 87.44 184 TRP A CA 1
ATOM 1479 C C . TRP A 1 184 ? -13.376 2.944 -8.599 1.00 87.44 184 TRP A C 1
ATOM 1481 O O . TRP A 1 184 ? -13.203 4.007 -8.011 1.00 87.44 184 TRP A O 1
ATOM 1491 N N . ARG A 1 185 ? -14.238 2.827 -9.617 1.00 83.75 185 ARG A N 1
ATOM 1492 C CA . ARG A 1 185 ? -15.054 3.956 -10.081 1.00 83.75 185 ARG A CA 1
ATOM 1493 C C . ARG A 1 185 ? -15.929 4.521 -8.961 1.00 83.75 185 ARG A C 1
ATOM 1495 O O . ARG A 1 185 ? -15.934 5.730 -8.773 1.00 83.75 185 ARG A O 1
ATOM 1502 N N . LEU A 1 186 ? -16.597 3.664 -8.182 1.00 82.62 186 LEU A N 1
ATOM 1503 C CA . LEU A 1 186 ? -17.405 4.102 -7.038 1.00 82.62 186 LEU A CA 1
ATOM 1504 C C . LEU A 1 186 ? -16.579 4.835 -5.977 1.00 82.62 186 LEU A C 1
ATOM 1506 O O . LEU A 1 186 ? -17.052 5.836 -5.446 1.00 82.62 186 LEU A O 1
ATOM 1510 N N . LEU A 1 187 ? -15.362 4.361 -5.686 1.00 85.19 187 LEU A N 1
ATOM 1511 C CA . LEU A 1 187 ? -14.436 5.016 -4.755 1.00 85.19 187 LEU A CA 1
ATOM 1512 C C . LEU A 1 187 ? -14.017 6.402 -5.258 1.00 85.19 187 LEU A C 1
ATOM 1514 O O . LEU A 1 187 ? -14.091 7.371 -4.506 1.00 85.19 187 LEU A O 1
ATOM 1518 N N . TYR A 1 188 ? -13.616 6.514 -6.526 1.00 85.38 188 TYR A N 1
ATOM 1519 C CA . TYR A 1 188 ? -13.212 7.792 -7.116 1.00 85.38 188 TYR A CA 1
ATOM 1520 C C . TYR A 1 188 ? -14.388 8.767 -7.293 1.00 85.38 188 TYR A C 1
ATOM 1522 O O . TYR A 1 188 ? -14.197 9.973 -7.156 1.00 85.38 188 TYR A O 1
ATOM 1530 N N . GLU A 1 189 ? -15.614 8.279 -7.513 1.00 83.44 189 GLU A N 1
ATOM 1531 C CA . GLU A 1 189 ? -16.830 9.109 -7.527 1.00 83.44 189 GLU A CA 1
ATOM 1532 C C . GLU A 1 189 ? -17.095 9.803 -6.182 1.00 83.44 189 GLU A C 1
ATOM 1534 O O . GLU A 1 189 ? -17.700 10.875 -6.167 1.00 83.44 189 GLU A O 1
ATOM 1539 N N . GLN A 1 190 ? -16.618 9.241 -5.063 1.00 80.69 190 GLN A N 1
ATOM 1540 C CA . GLN A 1 190 ? -16.733 9.891 -3.753 1.00 80.69 190 GLN A CA 1
ATOM 1541 C C . GLN A 1 190 ? -15.803 11.103 -3.599 1.00 80.69 190 GLN A C 1
ATOM 1543 O O . GLN A 1 190 ? -15.964 11.880 -2.662 1.00 80.69 190 GLN A O 1
ATOM 1548 N N . VAL A 1 191 ? -14.814 11.261 -4.485 1.00 81.38 191 VAL A N 1
ATOM 1549 C CA . VAL A 1 191 ? -13.764 12.280 -4.375 1.00 81.38 191 VAL A CA 1
ATOM 1550 C C . VAL A 1 191 ? -13.575 12.970 -5.732 1.00 81.38 191 VAL A C 1
ATOM 1552 O O . VAL A 1 191 ? -12.600 12.697 -6.427 1.00 81.38 191 VAL A O 1
ATOM 1555 N N . PRO A 1 192 ? -14.490 13.850 -6.171 1.00 73.12 192 PRO A N 1
ATOM 1556 C CA . PRO A 1 192 ? -14.427 14.444 -7.506 1.00 73.12 192 PRO A CA 1
ATOM 1557 C C . PRO A 1 192 ? -13.247 15.418 -7.682 1.00 73.12 192 PRO A C 1
ATOM 1559 O O . PRO A 1 192 ? -12.921 16.184 -6.774 1.00 73.12 192 PRO A O 1
ATOM 1562 N N . ILE A 1 193 ? -12.656 15.425 -8.888 1.00 63.09 193 ILE A N 1
ATOM 1563 C CA . ILE A 1 193 ? -11.542 16.316 -9.278 1.00 63.09 193 ILE A CA 1
ATOM 1564 C C . ILE A 1 193 ? -11.978 17.786 -9.229 1.00 63.09 193 ILE A C 1
ATOM 1566 O O . ILE A 1 193 ? -11.228 18.619 -8.751 1.00 63.09 193 ILE A O 1
ATOM 1570 N N . HIS A 1 194 ? -13.195 18.136 -9.643 1.00 59.38 194 HIS A N 1
ATOM 1571 C CA . HIS A 1 194 ? -13.653 19.530 -9.662 1.00 59.38 194 HIS A CA 1
ATOM 1572 C C . HIS A 1 194 ? -14.878 19.739 -8.766 1.00 59.38 194 HIS A C 1
ATOM 1574 O O . HIS A 1 194 ? -15.716 18.835 -8.666 1.00 59.38 194 HIS A O 1
ATOM 1580 N N . PRO A 1 195 ? -15.044 20.928 -8.151 1.00 48.31 195 PRO A N 1
ATOM 1581 C CA . PRO A 1 195 ? -16.350 21.318 -7.642 1.00 48.31 195 PRO A CA 1
ATOM 1582 C C . PRO A 1 195 ? -17.327 21.258 -8.818 1.00 48.31 195 PRO A C 1
ATOM 1584 O O . PRO A 1 195 ? -17.040 21.802 -9.884 1.00 48.31 195 PRO A O 1
ATOM 1587 N N . ARG A 1 196 ? -18.455 20.555 -8.658 1.00 41.19 196 ARG A N 1
ATOM 1588 C CA . ARG A 1 196 ? -19.535 20.547 -9.653 1.00 41.19 196 ARG A CA 1
ATOM 1589 C C . ARG A 1 196 ? -19.986 21.992 -9.872 1.00 41.19 196 ARG A C 1
ATOM 1591 O O . ARG A 1 196 ? -20.820 22.500 -9.127 1.00 41.19 196 ARG A O 1
ATOM 1598 N N . THR A 1 197 ? -19.450 22.659 -10.886 1.00 34.41 197 THR A N 1
ATOM 1599 C CA . THR A 1 197 ? -20.084 23.846 -11.441 1.00 34.41 197 THR A CA 1
ATOM 1600 C C . THR A 1 197 ? -21.392 23.364 -12.061 1.00 34.41 197 THR A C 1
ATOM 1602 O O . THR A 1 197 ? -21.422 22.426 -12.860 1.00 34.41 197 THR A O 1
ATOM 1605 N N . GLY A 1 198 ? -22.508 23.900 -11.571 1.00 37.75 198 GLY A N 1
ATOM 1606 C CA . GLY A 1 198 ? -23.838 23.485 -11.997 1.00 37.75 198 GLY A CA 1
ATOM 1607 C C . GLY A 1 198 ? -24.011 23.573 -13.516 1.00 37.75 198 GLY A C 1
ATOM 1608 O O . GLY A 1 198 ? -23.502 24.486 -14.159 1.00 37.75 198 GLY A O 1
ATOM 1609 N N . ASN A 1 199 ? -24.791 22.634 -14.054 1.00 34.81 199 ASN A N 1
ATOM 1610 C CA . ASN A 1 199 ? -25.305 22.588 -15.426 1.00 34.81 199 ASN A CA 1
ATOM 1611 C C . ASN A 1 199 ? -24.287 22.360 -16.558 1.00 34.81 199 ASN A C 1
ATOM 1613 O O . ASN A 1 199 ? -24.120 23.201 -17.435 1.00 34.81 199 ASN A O 1
ATOM 1617 N N . ALA A 1 200 ? -23.766 21.137 -16.662 1.00 29.27 200 ALA A N 1
ATOM 1618 C CA . ALA A 1 200 ? -23.452 20.557 -17.968 1.00 29.27 200 ALA A CA 1
ATOM 1619 C C . ALA A 1 200 ? -24.493 19.472 -18.280 1.00 29.27 200 ALA A C 1
ATOM 1621 O O . ALA A 1 200 ? -24.427 18.354 -17.769 1.00 29.27 200 ALA A O 1
ATOM 1622 N N . ARG A 1 201 ? -25.503 19.820 -19.090 1.00 30.17 201 ARG A N 1
ATOM 1623 C CA . ARG A 1 201 ? -26.378 18.828 -19.728 1.00 30.17 201 ARG A CA 1
ATOM 1624 C C . ARG A 1 201 ? -25.500 17.953 -20.618 1.00 30.17 201 ARG A C 1
ATOM 1626 O O . ARG A 1 201 ? -24.927 18.443 -21.586 1.00 30.17 201 ARG A O 1
ATOM 1633 N N . VAL A 1 202 ? -25.405 16.670 -20.291 1.00 31.12 202 VAL A N 1
ATOM 1634 C CA . VAL A 1 202 ? -24.823 15.662 -21.177 1.00 31.12 202 VAL A CA 1
ATOM 1635 C C . VAL A 1 202 ? -25.799 15.474 -22.338 1.00 31.12 202 VAL A C 1
ATOM 1637 O O . VAL A 1 202 ? -26.835 14.830 -22.187 1.00 31.12 202 VAL A O 1
ATOM 1640 N N . SER A 1 203 ? -25.497 16.080 -23.485 1.00 27.20 203 SER A N 1
ATOM 1641 C CA . SER A 1 203 ? -26.135 15.710 -24.746 1.00 27.20 203 SER A CA 1
ATOM 1642 C C . SER A 1 203 ? -25.688 14.299 -25.109 1.00 27.20 203 SER A C 1
ATOM 1644 O O . SER A 1 203 ? -24.518 14.055 -25.393 1.00 27.20 203 SER A O 1
ATOM 1646 N N . ALA A 1 204 ? -26.638 13.369 -25.081 1.00 32.28 204 ALA A N 1
ATOM 1647 C CA . ALA A 1 204 ? -26.491 12.052 -25.671 1.00 32.28 204 ALA A CA 1
ATOM 1648 C C . ALA A 1 204 ? -26.378 12.204 -27.196 1.00 32.28 204 ALA A C 1
ATOM 1650 O O . ALA A 1 204 ? -27.323 12.640 -27.851 1.00 32.28 204 ALA A O 1
ATOM 1651 N N . GLY A 1 205 ? -25.220 11.868 -27.761 1.00 26.64 205 GLY A N 1
ATOM 1652 C CA . GLY A 1 205 ? -25.017 11.876 -29.207 1.00 26.64 205 GLY A CA 1
ATOM 1653 C C . GLY A 1 205 ? -23.557 11.666 -29.584 1.00 26.64 205 GLY A C 1
ATOM 1654 O O . GLY A 1 205 ? -22.812 12.628 -29.717 1.00 26.64 205 GLY A O 1
ATOM 1655 N N . GLY A 1 206 ? -23.153 10.407 -29.757 1.00 24.03 206 GLY A N 1
ATOM 1656 C CA . GLY A 1 206 ? -21.826 10.056 -30.260 1.00 24.03 206 GLY A CA 1
ATOM 1657 C C . GLY A 1 206 ? -21.478 8.599 -29.990 1.00 24.03 206 GLY A C 1
ATOM 1658 O O . GLY A 1 206 ? -20.980 8.258 -28.924 1.00 24.03 206 GLY A O 1
ATOM 1659 N N . SER A 1 207 ? -21.771 7.734 -30.957 1.00 29.03 207 SER A N 1
ATOM 1660 C CA . SER A 1 207 ? -21.372 6.330 -30.975 1.00 29.03 207 SER A CA 1
ATOM 1661 C C . SER A 1 207 ? -19.847 6.193 -31.040 1.00 29.03 207 SER A C 1
ATOM 1663 O O . SER A 1 207 ? -19.249 6.463 -32.080 1.00 29.03 207 SER A O 1
ATOM 1665 N N . ALA A 1 208 ? -19.236 5.719 -29.958 1.00 26.22 208 ALA A N 1
ATOM 1666 C CA . ALA A 1 208 ? -17.903 5.130 -29.971 1.00 26.22 208 ALA A CA 1
ATOM 1667 C C . ALA A 1 208 ? -17.887 3.947 -28.997 1.00 26.22 208 ALA A C 1
ATOM 1669 O O . ALA A 1 208 ? -17.751 4.091 -27.786 1.00 26.22 208 ALA A O 1
ATOM 1670 N N . SER A 1 209 ? -18.095 2.756 -29.544 1.00 30.77 209 SER A N 1
ATOM 1671 C CA . SER A 1 209 ?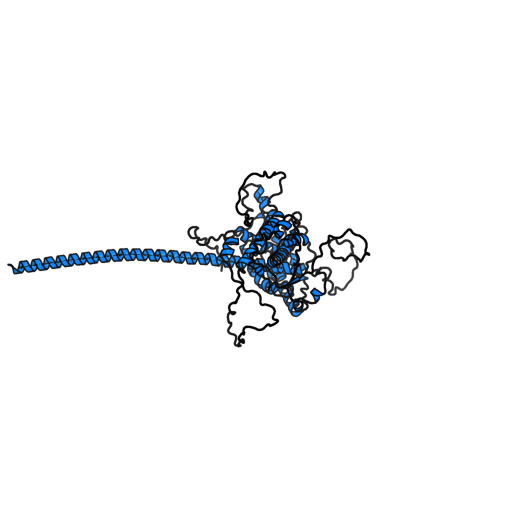 -17.767 1.493 -28.901 1.00 30.77 209 SER A CA 1
ATOM 1672 C C . SER A 1 209 ? -16.248 1.318 -28.913 1.00 30.77 209 SER A C 1
ATOM 1674 O O . SER A 1 209 ? -15.711 1.071 -29.990 1.00 30.77 209 SER A O 1
ATOM 1676 N N . GLN A 1 210 ? -15.578 1.444 -27.760 1.00 28.97 210 GLN A N 1
ATOM 1677 C CA . GLN A 1 210 ? -14.276 0.815 -27.470 1.00 28.97 210 GLN A CA 1
ATOM 1678 C C . GLN A 1 210 ? -13.890 0.964 -25.978 1.00 28.97 210 GLN A C 1
ATOM 1680 O O . GLN A 1 210 ? -13.754 2.066 -25.460 1.00 28.97 210 GLN A O 1
ATOM 1685 N N . ASP A 1 211 ? -13.770 -0.193 -25.318 1.00 24.50 211 ASP A N 1
ATOM 1686 C CA . ASP A 1 211 ? -13.000 -0.541 -24.113 1.00 24.50 211 ASP A CA 1
ATOM 1687 C C . ASP A 1 211 ? -13.116 0.301 -22.830 1.00 24.50 211 ASP A C 1
ATOM 1689 O O . ASP A 1 211 ? -12.285 1.139 -22.488 1.00 24.50 211 ASP A O 1
ATOM 1693 N N . VAL A 1 212 ? -14.084 -0.082 -21.991 1.00 30.89 212 VAL A N 1
ATOM 1694 C CA . VAL A 1 212 ? -14.143 0.274 -20.563 1.00 30.89 212 VAL A CA 1
ATOM 1695 C C . VAL A 1 212 ? -13.189 -0.631 -19.765 1.00 30.89 212 VAL A C 1
ATOM 1697 O O . VAL A 1 212 ? -13.597 -1.375 -18.875 1.00 30.89 212 VAL A O 1
ATOM 1700 N N . THR A 1 213 ? -11.898 -0.612 -20.091 1.00 29.30 213 THR A N 1
ATOM 1701 C CA . THR A 1 213 ? -10.861 -1.173 -19.214 1.00 29.30 213 THR A CA 1
ATOM 1702 C C . THR A 1 213 ? -10.613 -0.222 -18.047 1.00 29.30 213 THR A C 1
ATOM 1704 O O . THR A 1 213 ? -10.616 0.995 -18.215 1.00 29.30 213 THR A O 1
ATOM 1707 N N . ALA A 1 214 ? -10.434 -0.779 -16.848 1.00 40.34 214 ALA A N 1
ATOM 1708 C CA . ALA A 1 214 ? -10.213 -0.076 -15.588 1.00 40.34 214 ALA A CA 1
ATOM 1709 C C . ALA A 1 214 ? -9.007 0.886 -15.653 1.00 40.34 214 ALA A C 1
ATOM 1711 O O . ALA A 1 214 ? -7.884 0.518 -15.313 1.00 40.34 214 ALA A O 1
ATOM 1712 N N . SER A 1 215 ? -9.234 2.120 -16.101 1.00 38.00 215 SER A N 1
ATOM 1713 C CA . SER A 1 215 ? -8.202 3.150 -16.129 1.00 38.00 215 SER A CA 1
ATOM 1714 C C . SER A 1 215 ? -7.969 3.645 -14.708 1.00 38.00 215 SER A C 1
ATOM 1716 O O . SER A 1 215 ? -8.885 4.159 -14.065 1.00 38.00 215 SER A O 1
ATOM 1718 N N . PHE A 1 216 ? -6.739 3.503 -14.214 1.00 45.91 216 PHE A N 1
ATOM 1719 C CA . PHE A 1 216 ? -6.270 4.358 -13.131 1.00 45.91 216 PHE A CA 1
ATOM 1720 C C . PHE A 1 216 ? -6.455 5.808 -13.582 1.00 45.91 216 PHE A C 1
ATOM 1722 O O . PHE A 1 216 ? -6.171 6.148 -14.735 1.00 45.91 216 PHE A O 1
ATOM 1729 N N . LEU A 1 217 ? -6.953 6.651 -12.688 1.00 51.75 217 LEU A N 1
ATOM 1730 C CA . LEU A 1 217 ? -7.027 8.079 -12.936 1.00 51.75 217 LEU A CA 1
ATOM 1731 C C . LEU A 1 217 ? -5.619 8.646 -12.707 1.00 51.75 217 LEU A C 1
ATOM 1733 O O . LEU A 1 217 ? -5.284 9.090 -11.614 1.00 51.75 217 LEU A O 1
ATOM 1737 N N . ASP A 1 218 ? -4.764 8.534 -13.723 1.00 47.41 218 ASP A N 1
ATOM 1738 C CA . ASP A 1 218 ? -3.387 9.049 -13.697 1.00 47.41 218 ASP A CA 1
ATOM 1739 C C . ASP A 1 218 ? -3.339 10.584 -13.815 1.00 47.41 218 ASP A C 1
ATOM 1741 O O . ASP A 1 218 ? -2.272 11.184 -13.719 1.00 47.41 218 ASP A O 1
ATOM 1745 N N . ASP A 1 219 ? -4.495 11.229 -14.001 1.00 47.09 219 ASP A N 1
ATOM 1746 C CA . ASP A 1 219 ? -4.576 12.539 -14.628 1.00 47.09 219 ASP A CA 1
ATOM 1747 C C . ASP A 1 219 ? -4.991 13.671 -13.681 1.00 47.09 219 ASP A C 1
ATOM 1749 O O . ASP A 1 219 ? -5.936 14.420 -13.916 1.00 47.09 219 ASP A O 1
ATOM 1753 N N . LEU A 1 220 ? -4.254 13.812 -12.577 1.00 50.41 220 LEU A N 1
ATOM 1754 C CA . LEU A 1 220 ? -4.292 15.047 -11.784 1.00 50.41 220 LEU A CA 1
ATOM 1755 C C . LEU A 1 220 ? -3.543 16.198 -12.500 1.00 50.41 220 LEU A C 1
ATOM 1757 O O . LEU A 1 220 ? -3.582 17.333 -12.035 1.00 50.41 220 LEU A O 1
ATOM 1761 N N . THR A 1 221 ? -2.843 15.930 -13.611 1.00 43.12 221 THR A N 1
ATOM 1762 C CA . THR A 1 221 ? -1.925 16.879 -14.266 1.00 43.12 221 THR A CA 1
ATOM 1763 C C . THR A 1 221 ? -2.289 17.297 -15.700 1.00 43.12 221 THR A C 1
ATOM 1765 O O . THR A 1 221 ? -1.676 18.246 -16.176 1.00 43.12 221 THR A O 1
ATOM 1768 N N . ALA A 1 222 ? -3.276 16.707 -16.398 1.00 43.28 222 ALA A N 1
ATOM 1769 C CA . ALA A 1 222 ? -3.701 17.189 -17.735 1.00 43.28 222 ALA A CA 1
ATOM 1770 C C . ALA A 1 222 ? -4.470 18.517 -17.738 1.00 43.28 222 ALA A C 1
ATOM 1772 O O . ALA A 1 222 ? -4.954 18.963 -18.783 1.00 43.28 222 ALA A O 1
ATOM 1773 N N . VAL A 1 223 ? -4.601 19.183 -16.594 1.00 41.09 223 VAL A N 1
ATOM 1774 C CA . VAL A 1 223 ? -5.187 20.520 -16.552 1.00 41.09 223 VAL A CA 1
ATOM 1775 C C . VAL A 1 223 ? -4.179 21.510 -17.139 1.00 41.09 223 VAL A C 1
ATOM 1777 O O . VAL A 1 223 ? -3.074 21.677 -16.626 1.00 41.09 223 VAL A O 1
ATOM 1780 N N . GLN A 1 224 ? -4.567 22.161 -18.239 1.00 39.22 224 GLN A N 1
ATOM 1781 C CA . GLN A 1 224 ? -3.767 23.193 -18.899 1.00 39.22 224 GLN A CA 1
ATOM 1782 C C . GLN A 1 224 ? -3.338 24.305 -17.920 1.00 39.22 224 GLN A C 1
ATOM 1784 O O . GLN A 1 224 ? -4.087 24.625 -16.991 1.00 39.22 224 GLN A O 1
ATOM 1789 N N . PRO A 1 225 ? -2.157 24.925 -18.117 1.00 38.06 225 PRO A N 1
ATOM 1790 C CA . PRO A 1 225 ? -1.557 25.791 -17.112 1.00 38.06 225 PRO A CA 1
ATOM 1791 C C . PRO A 1 225 ? -2.369 27.080 -16.936 1.00 38.06 225 PRO A C 1
ATOM 1793 O O . PRO A 1 225 ? -2.352 27.972 -17.781 1.00 38.06 225 PRO A O 1
ATOM 1796 N N . GLY A 1 226 ? -3.062 27.189 -15.803 1.00 46.12 226 GLY A N 1
ATOM 1797 C CA . GLY A 1 226 ? -3.742 28.396 -15.343 1.00 46.12 226 GLY A CA 1
ATOM 1798 C C . GLY A 1 226 ? -3.505 28.617 -13.849 1.00 46.12 226 GLY A C 1
ATOM 1799 O O . GLY A 1 226 ? -3.258 27.672 -13.105 1.00 46.12 226 GLY A O 1
ATOM 1800 N N . ARG A 1 227 ? -3.600 29.871 -13.387 1.00 45.78 227 ARG A N 1
ATOM 1801 C CA . ARG A 1 227 ? -3.366 30.286 -11.984 1.00 45.78 227 ARG A CA 1
ATOM 1802 C C . ARG A 1 227 ? -4.187 29.505 -10.938 1.00 45.78 227 ARG A C 1
ATOM 1804 O O . ARG A 1 227 ? -3.745 29.392 -9.807 1.00 45.78 227 ARG A O 1
ATOM 1811 N N . ALA A 1 228 ? -5.330 28.936 -11.326 1.00 51.59 228 ALA A N 1
ATOM 1812 C CA . ALA A 1 228 ? -6.194 28.111 -10.473 1.00 51.59 228 ALA A CA 1
ATOM 1813 C C . ALA A 1 228 ? -5.651 26.689 -10.195 1.00 51.59 228 ALA A C 1
ATOM 1815 O O . ALA A 1 228 ? -6.200 25.978 -9.356 1.00 51.59 228 ALA A O 1
ATOM 1816 N N . LEU A 1 229 ? -4.592 26.253 -10.892 1.00 55.81 229 LEU A N 1
ATOM 1817 C CA . LEU A 1 229 ? -4.018 24.913 -10.733 1.00 55.81 229 LEU A CA 1
ATOM 1818 C C . LEU A 1 229 ? -3.255 24.761 -9.406 1.00 55.81 229 LEU A C 1
ATOM 1820 O O . LEU A 1 229 ? -3.352 23.714 -8.777 1.00 55.81 229 LEU A O 1
ATOM 1824 N N . GLY A 1 230 ? -2.545 25.801 -8.953 1.00 57.25 230 GLY A N 1
ATOM 1825 C CA . GLY A 1 230 ? -1.763 25.763 -7.707 1.00 57.25 230 GLY A CA 1
ATOM 1826 C C . GLY A 1 230 ? -2.628 25.524 -6.466 1.00 57.25 230 GLY A C 1
ATOM 1827 O O . GLY A 1 230 ? -2.331 24.632 -5.673 1.00 57.25 230 GLY A O 1
ATOM 1828 N N . ASP A 1 231 ? -3.750 26.241 -6.363 1.00 62.78 231 ASP A N 1
ATOM 1829 C CA . ASP A 1 231 ? -4.705 26.098 -5.255 1.00 62.78 231 ASP A CA 1
ATOM 1830 C C . ASP A 1 231 ? -5.377 24.715 -5.249 1.00 62.78 231 ASP A C 1
ATOM 1832 O O . ASP A 1 231 ? -5.692 24.157 -4.198 1.00 62.78 231 ASP A O 1
ATOM 1836 N N . TRP A 1 232 ? -5.578 24.125 -6.431 1.00 70.25 232 TRP A N 1
ATOM 1837 C CA . TRP A 1 232 ? -6.225 22.825 -6.555 1.00 70.25 232 TRP A CA 1
ATOM 1838 C C . TRP A 1 232 ? -5.284 21.640 -6.313 1.00 70.25 232 TRP A C 1
ATOM 1840 O O . TRP A 1 232 ? -5.704 20.637 -5.729 1.00 70.25 232 TRP A O 1
ATOM 1850 N N . VAL A 1 233 ? -4.014 21.735 -6.723 1.00 76.69 233 VAL A N 1
ATOM 1851 C CA . VAL A 1 233 ? -3.030 20.646 -6.591 1.00 76.69 233 VAL A CA 1
ATOM 1852 C C . VAL A 1 233 ? -2.902 20.184 -5.140 1.00 76.69 233 VAL A C 1
ATOM 1854 O O . VAL A 1 233 ? -2.771 18.983 -4.912 1.00 76.69 233 VAL A O 1
ATOM 1857 N N . CYS A 1 234 ? -3.007 21.089 -4.169 1.00 79.88 234 CYS A N 1
ATOM 1858 C CA . CYS A 1 234 ? -2.979 20.772 -2.738 1.00 79.88 234 CYS A CA 1
ATOM 1859 C C . CYS A 1 234 ? -4.362 20.763 -2.072 1.00 79.88 234 CYS A C 1
ATOM 1861 O O . CYS A 1 234 ? -4.458 20.722 -0.847 1.00 79.88 234 CYS A O 1
ATOM 1863 N N . SER A 1 235 ? -5.438 20.765 -2.861 1.00 81.81 235 SER A N 1
ATOM 1864 C CA . SER A 1 235 ? -6.796 20.655 -2.333 1.00 81.81 235 SER A CA 1
ATOM 1865 C C . SER A 1 235 ? -7.027 19.318 -1.625 1.00 81.81 235 SER A C 1
ATOM 1867 O O . SER A 1 235 ? -6.410 18.294 -1.941 1.00 81.81 235 SER A O 1
ATOM 1869 N N . ASN A 1 236 ? -7.999 19.302 -0.711 1.00 81.56 236 ASN A N 1
ATOM 1870 C CA . ASN A 1 236 ? -8.403 18.088 -0.003 1.00 81.56 236 ASN A CA 1
ATOM 1871 C C . ASN A 1 236 ? -8.762 16.946 -0.958 1.00 81.56 236 ASN A C 1
ATOM 1873 O O . ASN A 1 236 ? -8.297 15.826 -0.771 1.00 81.56 236 ASN A O 1
ATOM 1877 N N . ASN A 1 237 ? -9.528 17.216 -2.019 1.00 81.25 237 ASN A N 1
ATOM 1878 C CA . ASN A 1 237 ? -9.920 16.178 -2.974 1.00 81.25 237 ASN A CA 1
ATOM 1879 C C . ASN A 1 237 ? -8.714 15.619 -3.735 1.00 81.25 237 ASN A C 1
ATOM 1881 O O . ASN A 1 237 ? -8.623 14.405 -3.906 1.00 81.25 237 ASN A O 1
ATOM 1885 N N . ALA A 1 238 ? -7.761 16.468 -4.134 1.00 83.12 238 ALA A N 1
ATOM 1886 C CA . ALA A 1 238 ? -6.527 16.006 -4.763 1.00 83.12 238 ALA A CA 1
ATOM 1887 C C . ALA A 1 238 ? -5.736 15.094 -3.809 1.00 83.12 238 ALA A C 1
ATOM 1889 O O . ALA A 1 238 ? -5.314 14.005 -4.193 1.00 83.12 238 ALA A O 1
ATOM 1890 N N . ASN A 1 239 ? -5.613 15.478 -2.537 1.00 86.50 239 ASN A N 1
ATOM 1891 C CA . ASN A 1 239 ? -4.947 14.671 -1.512 1.00 86.50 239 ASN A CA 1
ATOM 1892 C C . ASN A 1 239 ? -5.646 13.328 -1.260 1.00 86.50 239 ASN A C 1
ATOM 1894 O O . ASN A 1 239 ? -4.985 12.294 -1.167 1.00 86.50 239 ASN A O 1
ATOM 1898 N N . LEU A 1 240 ? -6.977 13.311 -1.214 1.00 86.75 240 LEU A N 1
ATOM 1899 C CA . LEU A 1 240 ? -7.760 12.082 -1.078 1.00 86.75 240 LEU A CA 1
ATOM 1900 C C . LEU A 1 240 ? -7.619 11.169 -2.301 1.00 86.75 240 LEU A C 1
ATOM 1902 O O . LEU A 1 240 ? -7.491 9.954 -2.150 1.00 86.75 240 LEU A O 1
ATOM 1906 N N . GLN A 1 241 ? -7.565 11.728 -3.510 1.00 87.19 241 GLN A N 1
ATOM 1907 C CA . GLN A 1 241 ? -7.285 10.937 -4.708 1.00 87.19 241 GLN A CA 1
ATOM 1908 C C . GLN A 1 241 ? -5.873 10.357 -4.711 1.00 87.19 241 GLN A C 1
ATOM 1910 O O . GLN A 1 241 ? -5.705 9.207 -5.119 1.00 87.19 241 GLN A O 1
ATOM 1915 N N . ARG A 1 242 ? -4.870 11.094 -4.211 1.00 89.94 242 ARG A N 1
ATOM 1916 C CA . ARG A 1 242 ? -3.517 10.552 -4.012 1.00 89.94 242 ARG A CA 1
ATOM 1917 C C . ARG A 1 242 ? -3.528 9.369 -3.046 1.00 89.94 242 ARG A C 1
ATOM 1919 O O . ARG A 1 242 ? -2.886 8.367 -3.347 1.00 89.94 242 ARG A O 1
ATOM 1926 N N . LEU A 1 243 ? -4.305 9.432 -1.956 1.00 92.00 243 LEU A N 1
ATOM 1927 C CA . LEU A 1 243 ? -4.473 8.298 -1.034 1.00 92.00 243 LEU A CA 1
ATOM 1928 C C . LEU A 1 243 ? -5.086 7.069 -1.718 1.00 92.00 243 LEU A C 1
ATOM 1930 O O . LEU A 1 243 ? -4.577 5.957 -1.574 1.00 92.00 243 LEU A O 1
ATOM 1934 N N . LEU A 1 244 ? -6.164 7.255 -2.488 1.00 92.12 244 LEU A N 1
ATOM 1935 C CA . LEU A 1 244 ? -6.805 6.156 -3.219 1.00 92.12 244 LEU A CA 1
ATOM 1936 C C . LEU A 1 244 ? -5.880 5.576 -4.299 1.00 92.12 244 LEU A C 1
ATOM 1938 O O . LEU A 1 244 ? -5.746 4.358 -4.408 1.00 92.12 244 LEU A O 1
ATOM 1942 N N . SER A 1 245 ? -5.185 6.440 -5.042 1.00 93.81 245 SER A N 1
ATOM 1943 C CA . SER A 1 245 ? -4.200 6.049 -6.056 1.00 93.81 245 SER A CA 1
ATOM 1944 C C . SER A 1 245 ? -3.035 5.274 -5.440 1.00 93.81 245 SER A C 1
ATOM 1946 O O . SER A 1 245 ? -2.653 4.221 -5.951 1.00 93.81 245 SER A O 1
ATOM 1948 N N . GLY A 1 246 ? -2.516 5.718 -4.293 1.00 96.62 246 GLY A N 1
ATOM 1949 C CA . GLY A 1 246 ? -1.461 5.010 -3.578 1.00 96.62 246 GLY A CA 1
ATOM 1950 C C . GLY A 1 246 ? -1.921 3.683 -2.983 1.00 96.62 246 GLY A C 1
ATOM 1951 O O . GLY A 1 246 ? -1.172 2.709 -3.021 1.00 96.62 246 GLY A O 1
ATOM 1952 N N . MET A 1 247 ? -3.168 3.590 -2.509 1.00 96.81 247 MET A N 1
ATOM 1953 C CA . MET A 1 247 ? -3.781 2.314 -2.128 1.00 96.81 247 MET A CA 1
ATOM 1954 C C . MET A 1 247 ? -3.894 1.356 -3.320 1.00 96.81 247 MET A C 1
ATOM 1956 O O . 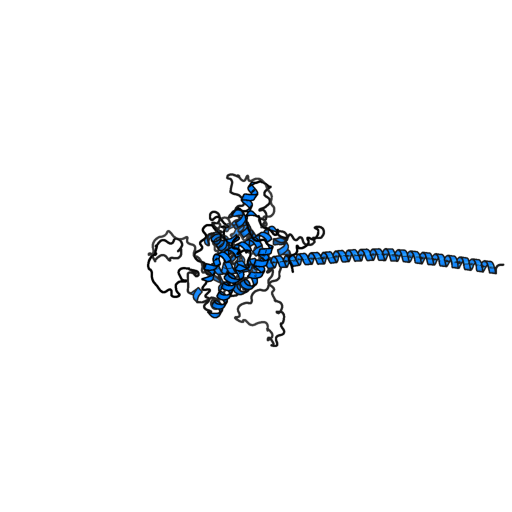MET A 1 247 ? -3.597 0.167 -3.186 1.00 96.81 247 MET A O 1
ATOM 1960 N N . GLN A 1 248 ? -4.288 1.849 -4.493 1.00 95.69 248 GLN A N 1
ATOM 1961 C CA . GLN A 1 248 ? -4.361 1.037 -5.705 1.00 95.69 248 GLN A CA 1
ATOM 1962 C C . GLN A 1 248 ? -2.966 0.580 -6.166 1.00 95.69 248 GLN A C 1
ATOM 1964 O O . GLN A 1 248 ? -2.784 -0.585 -6.526 1.00 95.69 248 GLN A O 1
ATOM 1969 N N . ALA A 1 249 ? -1.965 1.461 -6.090 1.00 97.50 249 ALA A N 1
ATOM 1970 C CA . ALA A 1 249 ? -0.565 1.153 -6.377 1.00 97.50 249 ALA A CA 1
ATOM 1971 C C . ALA A 1 249 ? 0.015 0.118 -5.398 1.00 97.50 249 ALA A C 1
ATOM 1973 O O . ALA A 1 249 ? 0.711 -0.803 -5.819 1.00 97.50 249 ALA A O 1
ATOM 1974 N N . ASN A 1 250 ? -0.330 0.211 -4.110 1.00 98.56 250 ASN A N 1
ATOM 1975 C CA . ASN A 1 250 ? 0.018 -0.780 -3.091 1.00 98.56 250 ASN A CA 1
ATOM 1976 C C . ASN A 1 250 ? -0.531 -2.171 -3.439 1.00 98.56 250 ASN A C 1
ATOM 1978 O O . ASN A 1 250 ? 0.202 -3.158 -3.414 1.00 98.56 250 ASN A O 1
ATOM 1982 N N . ILE A 1 251 ? -1.810 -2.247 -3.817 1.00 97.62 251 ILE A N 1
ATOM 1983 C CA . ILE A 1 251 ? -2.439 -3.505 -4.236 1.00 97.62 251 ILE A CA 1
ATOM 1984 C C . ILE A 1 251 ? -1.731 -4.071 -5.471 1.00 97.62 251 ILE A C 1
ATOM 1986 O O . ILE A 1 251 ? -1.440 -5.265 -5.510 1.00 97.62 251 ILE A O 1
ATOM 1990 N N . ALA A 1 252 ? -1.414 -3.227 -6.456 1.00 97.00 252 ALA A N 1
ATOM 1991 C CA . ALA A 1 252 ? -0.701 -3.647 -7.658 1.00 97.00 252 ALA A CA 1
ATOM 1992 C C . ALA A 1 252 ? 0.717 -4.161 -7.356 1.00 97.00 252 ALA A C 1
ATOM 1994 O O . ALA A 1 252 ? 1.112 -5.182 -7.912 1.00 97.00 252 ALA A O 1
ATOM 1995 N N . ALA A 1 253 ? 1.460 -3.503 -6.460 1.00 98.06 253 ALA A N 1
ATOM 1996 C CA . ALA A 1 253 ? 2.810 -3.915 -6.078 1.00 98.06 253 ALA A CA 1
ATOM 1997 C C . ALA A 1 253 ? 2.802 -5.289 -5.393 1.00 98.06 253 ALA A C 1
ATOM 1999 O O . ALA A 1 253 ? 3.531 -6.190 -5.801 1.00 98.06 253 ALA A O 1
ATOM 2000 N N . LEU A 1 254 ? 1.921 -5.489 -4.408 1.00 97.94 254 LEU A N 1
ATOM 2001 C CA . LEU A 1 254 ? 1.816 -6.771 -3.702 1.00 97.94 254 LEU A CA 1
ATOM 2002 C C . LEU A 1 254 ? 1.251 -7.881 -4.590 1.00 97.94 254 LEU A C 1
ATOM 2004 O O . LEU A 1 254 ? 1.653 -9.028 -4.445 1.00 97.94 254 LEU A O 1
ATOM 2008 N N . ALA A 1 255 ? 0.359 -7.567 -5.533 1.00 96.38 255 ALA A N 1
ATOM 2009 C CA . ALA A 1 255 ? -0.093 -8.533 -6.531 1.00 96.38 255 ALA A CA 1
ATOM 2010 C C . ALA A 1 255 ? 1.022 -8.910 -7.521 1.00 96.38 255 ALA A C 1
ATOM 2012 O O . ALA A 1 255 ? 1.087 -10.061 -7.942 1.00 96.38 255 ALA A O 1
ATOM 2013 N N . ALA A 1 256 ? 1.905 -7.971 -7.876 1.00 96.50 256 ALA A N 1
ATOM 2014 C CA . ALA A 1 256 ? 3.068 -8.256 -8.708 1.00 96.50 256 ALA A CA 1
ATOM 2015 C C . ALA A 1 256 ? 4.075 -9.162 -7.992 1.00 96.50 256 ALA A C 1
ATOM 2017 O O . ALA A 1 256 ? 4.610 -10.074 -8.616 1.00 96.50 256 ALA A O 1
ATOM 2018 N N . GLU A 1 257 ? 4.326 -8.929 -6.702 1.00 96.62 257 GLU A N 1
ATOM 2019 C CA . GLU A 1 257 ? 5.216 -9.769 -5.893 1.00 96.62 257 GLU A CA 1
ATOM 2020 C C . GLU A 1 257 ? 4.602 -11.148 -5.623 1.00 96.62 257 GLU A C 1
ATOM 2022 O O . GLU A 1 257 ? 5.227 -12.178 -5.865 1.00 96.62 257 GLU A O 1
ATOM 2027 N N . ASN A 1 258 ? 3.335 -11.176 -5.204 1.00 95.50 258 ASN A N 1
ATOM 2028 C CA . ASN A 1 258 ? 2.607 -12.389 -4.848 1.00 95.50 258 ASN A CA 1
ATOM 2029 C C . ASN A 1 258 ? 1.671 -12.828 -5.988 1.00 95.50 258 ASN A C 1
ATOM 2031 O O . ASN A 1 258 ? 0.446 -12.872 -5.823 1.00 95.50 258 ASN A O 1
ATOM 2035 N N . PHE A 1 259 ? 2.232 -13.110 -7.170 1.00 93.06 259 PHE A N 1
ATOM 2036 C CA . PHE A 1 259 ? 1.436 -13.276 -8.391 1.00 93.06 259 PHE A CA 1
ATOM 2037 C C . PHE A 1 259 ? 0.864 -14.690 -8.583 1.00 93.06 259 PHE A C 1
ATOM 2039 O O . PHE A 1 259 ? -0.328 -14.866 -8.843 1.00 93.06 259 PHE A O 1
ATOM 2046 N N . ASN A 1 260 ? 1.695 -15.724 -8.457 1.00 86.06 260 ASN A N 1
ATOM 2047 C CA . ASN A 1 260 ? 1.263 -17.122 -8.542 1.00 86.06 260 ASN A CA 1
ATOM 2048 C C . ASN A 1 260 ? 1.723 -17.883 -7.307 1.00 86.06 260 ASN A C 1
ATOM 2050 O O . ASN A 1 260 ? 2.884 -17.767 -6.927 1.00 86.06 260 ASN A O 1
ATOM 2054 N N . ALA A 1 261 ? 0.824 -18.664 -6.706 1.00 79.12 261 ALA A N 1
ATOM 2055 C CA . ALA A 1 261 ? 1.197 -19.598 -5.653 1.00 79.12 261 ALA A CA 1
ATOM 2056 C C . ALA A 1 261 ? 2.034 -20.741 -6.248 1.00 79.12 261 ALA A C 1
ATOM 2058 O O . ALA A 1 261 ? 1.694 -21.283 -7.303 1.00 79.12 261 ALA A O 1
ATOM 2059 N N . VAL A 1 262 ? 3.127 -21.089 -5.577 1.00 75.06 262 VAL A N 1
ATOM 2060 C CA . VAL A 1 262 ? 4.017 -22.187 -5.955 1.00 75.06 262 VAL A CA 1
ATOM 2061 C C . VAL A 1 262 ? 3.522 -23.455 -5.261 1.00 75.06 262 VAL A C 1
ATOM 2063 O O . VAL A 1 262 ? 3.423 -23.477 -4.037 1.00 75.06 262 VAL A O 1
ATOM 2066 N N . ALA A 1 263 ? 3.191 -24.492 -6.036 1.00 61.50 263 ALA A N 1
ATOM 2067 C CA . ALA A 1 263 ? 2.670 -25.753 -5.500 1.00 61.50 263 ALA A CA 1
ATOM 2068 C C . ALA A 1 263 ? 3.713 -26.513 -4.654 1.00 61.50 263 ALA A C 1
ATOM 2070 O O . ALA A 1 263 ? 3.357 -27.063 -3.617 1.00 61.50 263 ALA A O 1
ATOM 2071 N N . ASP A 1 264 ? 4.992 -26.450 -5.048 1.00 54.38 264 ASP A N 1
ATOM 2072 C CA . ASP A 1 264 ? 6.126 -27.073 -4.355 1.00 54.38 264 ASP A CA 1
ATOM 2073 C C . ASP A 1 264 ? 7.203 -26.015 -4.041 1.00 54.38 264 ASP A C 1
ATOM 2075 O O . ASP A 1 264 ? 8.019 -25.684 -4.910 1.00 54.38 264 ASP A O 1
ATOM 2079 N N . PRO A 1 265 ? 7.215 -25.409 -2.840 1.00 53.97 265 PRO A N 1
ATOM 2080 C CA . PRO A 1 265 ? 8.233 -24.426 -2.489 1.00 53.97 265 PRO A CA 1
ATOM 2081 C C . PRO A 1 265 ? 9.625 -25.081 -2.424 1.00 53.97 265 PRO A C 1
ATOM 2083 O O . PRO A 1 265 ? 9.753 -26.195 -1.907 1.00 53.97 265 PRO A O 1
ATOM 2086 N N . PRO A 1 266 ? 10.688 -24.413 -2.915 1.00 48.72 266 PRO A N 1
ATOM 2087 C CA . PRO A 1 266 ? 12.042 -24.946 -2.821 1.00 48.72 266 PRO A CA 1
ATOM 2088 C C . PRO A 1 266 ? 12.435 -25.144 -1.347 1.00 48.72 266 PRO A C 1
ATOM 2090 O O . PRO A 1 266 ? 12.002 -24.364 -0.491 1.00 48.72 266 PRO A O 1
ATOM 2093 N N . PRO A 1 267 ? 13.255 -26.163 -1.025 1.00 42.69 267 PRO A N 1
ATOM 2094 C CA . PRO A 1 267 ? 13.701 -26.387 0.343 1.00 42.69 267 PRO A CA 1
ATOM 2095 C C . PRO A 1 267 ? 14.420 -25.133 0.868 1.00 42.69 267 PRO A C 1
ATOM 2097 O O . PRO A 1 267 ? 15.137 -24.477 0.104 1.00 42.69 267 PRO A O 1
ATOM 2100 N N . PRO A 1 268 ? 14.240 -24.774 2.154 1.00 49.28 268 PRO A N 1
ATOM 2101 C CA . PRO A 1 268 ? 14.931 -23.631 2.735 1.00 49.28 268 PRO A CA 1
ATOM 2102 C C . PRO A 1 268 ? 16.451 -23.797 2.568 1.00 49.28 268 PRO A C 1
ATOM 2104 O O . PRO A 1 268 ? 16.946 -24.926 2.636 1.00 49.28 268 PRO A O 1
ATOM 2107 N N . PRO A 1 269 ? 17.211 -22.704 2.358 1.00 44.06 269 PRO A N 1
ATOM 2108 C CA . PRO A 1 269 ? 18.661 -22.783 2.259 1.00 44.06 269 PRO A CA 1
ATOM 2109 C C . PRO A 1 269 ? 19.214 -23.422 3.535 1.00 44.06 269 PRO A C 1
ATOM 2111 O O . PRO A 1 269 ? 19.019 -22.914 4.640 1.00 44.06 269 PRO A O 1
ATOM 2114 N N . SER A 1 270 ? 19.873 -24.568 3.375 1.00 38.47 270 SER A N 1
ATOM 2115 C CA . SER A 1 270 ? 20.478 -25.319 4.467 1.00 38.47 270 SER A CA 1
ATOM 2116 C C . SER A 1 270 ? 21.585 -24.484 5.112 1.00 38.47 270 SER A C 1
ATOM 2118 O O . SER A 1 270 ? 22.682 -24.362 4.567 1.00 38.47 270 SER A O 1
ATOM 2120 N N . LEU A 1 271 ? 21.309 -23.918 6.286 1.00 41.38 271 LEU A N 1
ATOM 2121 C CA . LEU A 1 271 ? 22.356 -23.585 7.249 1.00 41.38 271 LEU A CA 1
ATOM 2122 C C . LEU A 1 271 ? 23.039 -24.897 7.675 1.00 41.38 271 LEU A C 1
ATOM 2124 O O . LEU A 1 271 ? 22.345 -25.905 7.837 1.00 41.38 271 LEU A O 1
ATOM 2128 N N . PRO A 1 272 ? 24.367 -24.927 7.876 1.00 42.34 272 PRO A N 1
ATOM 2129 C CA . PRO A 1 272 ? 25.033 -26.099 8.418 1.00 42.34 272 PRO A CA 1
ATOM 2130 C C . PRO A 1 272 ? 24.648 -26.231 9.896 1.00 42.34 272 PRO A C 1
ATOM 2132 O O . PRO A 1 272 ? 25.297 -25.679 10.778 1.00 42.34 272 PRO A O 1
ATOM 2135 N N . MET A 1 273 ? 23.562 -26.947 10.172 1.00 39.16 273 MET A N 1
ATOM 2136 C CA . MET A 1 273 ? 23.242 -27.439 11.504 1.00 39.16 273 MET A CA 1
ATOM 2137 C C . MET A 1 273 ? 23.033 -28.947 11.435 1.00 39.16 273 MET A C 1
ATOM 2139 O O . MET A 1 273 ? 22.125 -29.464 10.791 1.00 39.16 273 MET A O 1
ATOM 2143 N N . THR A 1 274 ? 23.940 -29.643 12.107 1.00 37.38 274 THR A N 1
ATOM 2144 C CA . THR A 1 274 ? 23.961 -31.075 12.384 1.00 37.38 274 THR A CA 1
ATOM 2145 C C . THR A 1 274 ? 22.721 -31.500 13.166 1.00 37.38 274 THR A C 1
ATOM 2147 O O . THR A 1 274 ? 22.771 -31.560 14.385 1.00 37.38 274 THR A O 1
ATOM 2150 N N . THR A 1 275 ? 21.620 -31.813 12.486 1.00 37.19 275 THR A N 1
ATOM 2151 C CA . THR A 1 275 ? 20.636 -32.816 12.936 1.00 37.19 275 THR A CA 1
ATOM 2152 C C . THR A 1 275 ? 19.874 -33.342 11.711 1.00 37.19 275 THR A C 1
ATOM 2154 O O . THR A 1 275 ? 19.523 -32.543 10.842 1.00 37.19 275 THR A O 1
ATOM 2157 N N . PRO A 1 276 ? 19.633 -34.659 11.575 1.00 34.50 276 PRO A N 1
ATOM 2158 C CA . PRO A 1 276 ? 18.889 -35.187 10.438 1.00 34.50 276 PRO A CA 1
ATOM 2159 C C . PRO A 1 276 ? 17.396 -34.874 10.604 1.00 34.50 276 PRO A C 1
ATOM 2161 O O . PRO A 1 276 ? 16.781 -35.300 11.580 1.00 34.50 276 PRO A O 1
ATOM 2164 N N . PHE A 1 277 ? 16.800 -34.167 9.642 1.00 35.44 277 PHE A N 1
ATOM 2165 C CA . PHE A 1 277 ? 15.344 -34.119 9.495 1.00 35.44 277 PHE A CA 1
ATOM 2166 C C . PHE A 1 277 ? 14.844 -35.470 8.949 1.00 35.44 277 PHE A C 1
ATOM 2168 O O . PHE A 1 277 ? 15.428 -35.970 7.982 1.00 35.44 277 PHE A O 1
ATOM 2175 N N . PRO A 1 278 ? 13.774 -36.067 9.508 1.00 37.03 278 PRO A N 1
ATOM 2176 C CA . PRO A 1 278 ? 13.172 -37.250 8.916 1.00 37.03 278 PRO A CA 1
ATOM 2177 C C . PRO A 1 278 ? 12.489 -36.894 7.592 1.00 37.03 278 PRO A C 1
ATOM 2179 O O . PRO A 1 278 ? 11.844 -35.852 7.452 1.00 37.03 278 PRO A O 1
ATOM 2182 N N . SER A 1 279 ? 12.653 -37.779 6.613 1.00 37.28 279 SER A N 1
ATOM 2183 C CA . SER A 1 279 ? 12.070 -37.690 5.278 1.00 37.28 279 SER A CA 1
ATOM 2184 C C . SER A 1 279 ? 10.545 -37.588 5.349 1.00 37.28 279 SER A C 1
ATOM 2186 O O . SER A 1 279 ? 9.883 -38.426 5.958 1.00 37.28 279 SER A O 1
ATOM 2188 N N . ARG A 1 280 ? 9.982 -36.560 4.708 1.00 36.72 280 ARG A N 1
ATOM 2189 C CA . ARG A 1 280 ? 8.536 -36.340 4.613 1.00 36.72 280 ARG A CA 1
ATOM 2190 C C . ARG A 1 280 ? 7.955 -37.338 3.605 1.00 36.72 280 ARG A C 1
ATOM 2192 O O . ARG A 1 280 ? 8.109 -37.158 2.400 1.00 36.72 280 ARG A O 1
ATOM 2199 N N . SER A 1 281 ? 7.344 -38.413 4.099 1.00 35.03 281 SER A N 1
ATOM 2200 C CA . SER A 1 281 ? 6.529 -39.323 3.293 1.00 35.03 281 SER A CA 1
ATOM 2201 C C . SER A 1 281 ? 5.206 -38.649 2.937 1.00 35.03 281 SER A C 1
ATOM 2203 O O . SER A 1 281 ? 4.531 -38.086 3.799 1.00 35.03 281 SER A O 1
ATOM 2205 N N . ASN A 1 282 ? 4.850 -38.709 1.657 1.00 42.91 282 ASN A N 1
ATOM 2206 C CA . ASN A 1 282 ? 3.550 -38.298 1.146 1.00 42.91 282 ASN A CA 1
ATOM 2207 C C . ASN A 1 282 ? 2.429 -39.138 1.768 1.00 42.91 282 ASN A C 1
ATOM 2209 O O . ASN A 1 282 ? 2.508 -40.364 1.761 1.00 42.91 282 ASN A O 1
ATOM 2213 N N . GLY A 1 283 ? 1.371 -38.454 2.207 1.00 45.53 283 GLY A N 1
ATOM 2214 C CA . GLY A 1 283 ? 0.088 -39.048 2.569 1.00 45.53 283 GLY A CA 1
ATOM 2215 C C . GLY A 1 283 ? -0.041 -39.428 4.039 1.00 45.53 283 GLY A C 1
ATOM 2216 O O . GLY A 1 283 ? 0.101 -40.596 4.371 1.00 45.53 283 GLY A O 1
ATOM 2217 N N . ASP A 1 284 ? -0.389 -38.462 4.893 1.00 36.69 284 ASP A N 1
ATOM 2218 C CA . ASP A 1 284 ? -1.294 -38.734 6.013 1.00 36.69 284 ASP A CA 1
ATOM 2219 C C . ASP A 1 284 ? -1.992 -37.445 6.481 1.00 36.69 284 ASP A C 1
ATOM 2221 O O . ASP A 1 284 ? -1.398 -36.361 6.469 1.00 36.69 284 ASP A O 1
ATOM 2225 N N . GLY A 1 285 ? -3.268 -37.563 6.844 1.00 43.16 285 GLY A N 1
ATOM 2226 C CA . GLY A 1 285 ? -4.168 -36.480 7.247 1.00 43.16 285 GLY A CA 1
ATOM 2227 C C . GLY A 1 285 ? -3.844 -35.923 8.632 1.00 43.16 285 GLY A C 1
ATOM 2228 O O . GLY A 1 285 ? -4.608 -36.098 9.576 1.00 43.16 285 GLY A O 1
ATOM 2229 N N . GLY A 1 286 ? -2.702 -35.252 8.763 1.00 35.44 286 GLY A N 1
ATOM 2230 C CA . GLY A 1 286 ? -2.316 -34.576 9.995 1.00 35.44 286 GLY A CA 1
ATOM 2231 C C . GLY A 1 286 ? -3.085 -33.269 10.200 1.00 35.44 286 GLY A C 1
ATOM 2232 O O . GLY A 1 286 ? -3.046 -32.394 9.337 1.00 35.44 286 GLY A O 1
ATOM 2233 N N . ASN A 1 287 ? -3.699 -33.123 11.379 1.00 40.91 287 ASN A N 1
ATOM 2234 C CA . ASN A 1 287 ? -4.288 -31.902 11.953 1.00 40.91 287 ASN A CA 1
ATOM 2235 C C . ASN A 1 287 ? -3.236 -30.796 12.208 1.00 40.91 287 ASN A C 1
ATOM 2237 O O . ASN A 1 287 ? -3.113 -30.278 13.316 1.00 40.91 287 ASN A O 1
ATOM 2241 N N . GLY A 1 288 ? -2.403 -30.485 11.218 1.00 47.81 288 GLY A N 1
ATOM 2242 C CA . GLY A 1 288 ? -1.474 -29.364 11.260 1.00 47.81 288 GLY A CA 1
ATOM 2243 C C . GLY A 1 288 ? -2.102 -28.150 10.592 1.00 47.81 288 GLY A C 1
ATOM 2244 O O . GLY A 1 288 ? -2.635 -28.271 9.488 1.00 47.81 288 GLY A O 1
ATOM 2245 N N . ALA A 1 289 ? -2.008 -26.984 11.236 1.00 55.34 289 ALA A N 1
ATOM 2246 C CA . ALA A 1 289 ? -2.378 -25.715 10.619 1.00 55.34 289 ALA A CA 1
ATOM 2247 C C . ALA A 1 289 ? -1.687 -25.576 9.243 1.00 55.34 289 ALA A C 1
ATOM 2249 O O . ALA A 1 289 ? -0.492 -25.889 9.123 1.00 55.34 289 ALA A O 1
ATOM 2250 N N . PRO A 1 290 ? -2.411 -25.157 8.188 1.00 65.69 290 PRO A N 1
ATOM 2251 C CA . PRO A 1 290 ? -1.856 -25.079 6.843 1.00 65.69 290 PRO A CA 1
ATOM 2252 C C . PRO A 1 290 ? -0.676 -24.102 6.806 1.00 65.69 290 PRO A C 1
ATOM 2254 O O . PRO A 1 290 ? -0.701 -23.043 7.428 1.00 65.69 290 PRO A O 1
ATOM 2257 N N . ALA A 1 291 ? 0.385 -24.453 6.077 1.00 71.81 291 ALA A N 1
ATOM 2258 C CA . ALA A 1 291 ? 1.532 -23.562 5.930 1.00 71.81 291 ALA A CA 1
ATOM 2259 C C . ALA A 1 291 ? 1.145 -22.304 5.121 1.00 71.81 291 ALA A C 1
ATOM 2261 O O . ALA A 1 291 ? 0.345 -22.411 4.184 1.00 71.81 291 ALA A O 1
ATOM 2262 N N . PRO A 1 292 ? 1.731 -21.127 5.420 1.00 79.00 292 PRO A N 1
ATOM 2263 C CA . PRO A 1 292 ? 1.534 -19.931 4.610 1.00 79.00 292 PRO A CA 1
ATOM 2264 C C . PRO A 1 292 ? 1.897 -20.171 3.135 1.00 79.00 292 PRO A C 1
ATOM 2266 O O . PRO A 1 292 ? 2.889 -20.853 2.853 1.00 79.00 292 PRO A O 1
ATOM 2269 N N . PRO A 1 293 ? 1.139 -19.600 2.183 1.00 80.25 293 PRO A N 1
ATOM 2270 C CA . PRO A 1 293 ? 1.409 -19.785 0.763 1.00 80.25 293 PRO A CA 1
ATOM 2271 C C . PRO A 1 293 ? 2.720 -19.106 0.342 1.00 80.25 293 PRO A C 1
ATOM 2273 O O . PRO A 1 293 ? 3.037 -17.999 0.779 1.00 80.25 293 PRO A O 1
ATOM 2276 N N . VAL A 1 294 ? 3.457 -19.760 -0.558 1.00 85.38 294 VAL A N 1
ATOM 2277 C CA . VAL A 1 294 ? 4.671 -19.222 -1.190 1.00 85.38 294 VAL A CA 1
ATOM 2278 C C . VAL A 1 294 ? 4.330 -18.751 -2.597 1.00 85.38 294 VAL A C 1
ATOM 2280 O O . VAL A 1 294 ? 3.616 -19.445 -3.320 1.00 85.38 294 VAL A O 1
ATOM 2283 N N . PHE A 1 295 ? 4.843 -17.587 -2.998 1.00 89.75 295 PHE A N 1
ATOM 2284 C CA . PHE A 1 295 ? 4.526 -16.978 -4.288 1.00 89.75 295 PHE A CA 1
ATOM 2285 C C . PHE A 1 295 ? 5.754 -16.752 -5.170 1.00 89.75 295 PHE A C 1
ATOM 2287 O O . PHE A 1 295 ? 6.875 -16.614 -4.686 1.00 89.75 295 PHE A O 1
ATOM 2294 N N . SER A 1 296 ? 5.512 -16.670 -6.477 1.00 92.88 296 SER A N 1
ATOM 2295 C CA . SER A 1 296 ? 6.445 -16.134 -7.468 1.00 92.88 296 SER A CA 1
ATOM 2296 C C . SER A 1 296 ? 5.974 -14.769 -7.970 1.00 92.88 296 SER A C 1
ATOM 2298 O O . SER A 1 296 ? 4.775 -14.597 -8.228 1.00 92.88 296 SER A O 1
ATOM 2300 N N . SER A 1 297 ? 6.915 -13.858 -8.211 1.00 94.88 297 SER A N 1
ATOM 2301 C CA . SER A 1 297 ? 6.636 -12.527 -8.747 1.00 94.88 297 SER A CA 1
ATOM 2302 C C . SER A 1 297 ? 6.459 -12.496 -10.269 1.00 94.88 297 SER A C 1
ATOM 2304 O O . SER A 1 297 ? 6.905 -13.392 -10.989 1.00 94.88 297 SER A O 1
ATOM 2306 N N . ASN A 1 298 ? 5.789 -11.455 -10.773 1.00 93.94 298 ASN A N 1
ATOM 2307 C CA . ASN A 1 298 ? 5.535 -11.232 -12.195 1.00 93.94 298 ASN A CA 1
ATOM 2308 C C . ASN A 1 298 ? 5.939 -9.810 -12.622 1.00 93.94 298 ASN A C 1
ATOM 2310 O O . ASN A 1 298 ? 5.282 -8.820 -12.288 1.00 93.94 298 ASN A O 1
ATOM 2314 N N . MET A 1 299 ? 7.013 -9.732 -13.410 1.00 90.94 299 MET A N 1
ATOM 2315 C CA . MET A 1 299 ? 7.589 -8.474 -13.889 1.00 90.94 299 MET A CA 1
ATOM 2316 C C . MET A 1 299 ? 6.744 -7.788 -14.972 1.00 90.94 299 MET A C 1
ATOM 2318 O O . MET A 1 299 ? 6.724 -6.559 -15.029 1.00 90.94 299 MET A O 1
ATOM 2322 N N . ASP A 1 300 ? 6.025 -8.544 -15.803 1.00 89.50 300 ASP A N 1
ATOM 2323 C CA . ASP A 1 300 ? 5.166 -7.981 -16.853 1.00 89.50 300 ASP A CA 1
ATOM 2324 C C . ASP A 1 300 ? 3.942 -7.295 -16.241 1.00 89.50 300 ASP A C 1
ATOM 2326 O O . ASP A 1 300 ? 3.577 -6.182 -16.626 1.00 89.50 300 ASP A O 1
ATOM 2330 N N . PHE A 1 301 ? 3.355 -7.919 -15.217 1.00 91.31 301 PHE A N 1
ATOM 2331 C CA . PHE A 1 301 ? 2.270 -7.324 -14.445 1.00 91.31 301 PHE A CA 1
ATOM 2332 C C . PHE A 1 301 ? 2.733 -6.052 -13.724 1.00 91.31 301 PHE A C 1
ATOM 2334 O O . PHE A 1 301 ? 2.059 -5.023 -13.801 1.00 91.31 301 PHE A O 1
ATOM 2341 N N . PHE A 1 302 ? 3.907 -6.089 -13.081 1.00 94.56 302 PHE A N 1
ATOM 2342 C CA . PHE A 1 302 ? 4.517 -4.900 -12.480 1.00 94.56 302 PHE A CA 1
ATOM 2343 C C . PHE A 1 302 ? 4.705 -3.777 -13.504 1.00 94.56 302 PHE A C 1
ATOM 2345 O O . PHE A 1 302 ? 4.337 -2.628 -13.246 1.00 94.56 302 PHE A O 1
ATOM 2352 N N . ARG A 1 303 ? 5.240 -4.103 -14.685 1.00 89.56 303 ARG A N 1
ATOM 2353 C CA . ARG A 1 303 ? 5.488 -3.125 -15.744 1.00 89.56 303 ARG A CA 1
ATOM 2354 C C . ARG A 1 303 ? 4.199 -2.446 -16.187 1.00 89.56 303 ARG A C 1
ATOM 2356 O O . ARG A 1 303 ? 4.121 -1.220 -16.161 1.00 89.56 303 ARG A O 1
ATOM 2363 N N . ALA A 1 304 ? 3.192 -3.244 -16.532 1.00 88.38 304 ALA A N 1
ATOM 2364 C CA . ALA A 1 304 ? 1.912 -2.755 -17.030 1.00 88.38 304 ALA A CA 1
ATOM 2365 C C . ALA A 1 304 ? 1.137 -1.923 -15.995 1.00 88.38 304 ALA A C 1
ATOM 2367 O O . ALA A 1 304 ? 0.360 -1.047 -16.364 1.00 88.38 304 ALA A O 1
ATOM 2368 N N . ARG A 1 305 ? 1.308 -2.194 -14.694 1.00 91.12 305 ARG A N 1
ATOM 2369 C CA . ARG A 1 305 ? 0.533 -1.525 -13.636 1.00 91.12 305 ARG A CA 1
ATOM 2370 C C . ARG A 1 305 ? 1.275 -0.380 -12.944 1.00 91.12 305 ARG A C 1
ATOM 2372 O O . ARG A 1 305 ? 0.602 0.519 -12.442 1.00 91.12 305 ARG A O 1
ATOM 2379 N N . LEU A 1 306 ? 2.610 -0.395 -12.901 1.00 92.94 306 LEU A N 1
ATOM 2380 C CA . LEU A 1 306 ? 3.407 0.545 -12.100 1.00 92.94 306 LEU A CA 1
ATOM 2381 C C . LEU A 1 306 ? 4.606 1.144 -12.842 1.00 92.94 306 LEU A C 1
ATOM 2383 O O . LEU A 1 306 ? 4.774 2.357 -12.796 1.00 92.94 306 LEU A O 1
ATOM 2387 N N . ALA A 1 307 ? 5.438 0.343 -13.520 1.00 88.94 307 ALA A N 1
ATOM 2388 C CA . ALA A 1 307 ? 6.716 0.849 -14.055 1.00 88.94 307 ALA A CA 1
ATOM 2389 C C . ALA A 1 307 ? 6.561 1.939 -15.133 1.00 88.94 307 ALA A C 1
ATOM 2391 O O . ALA A 1 307 ? 7.457 2.764 -15.300 1.00 88.94 307 ALA A O 1
ATOM 2392 N N . LEU A 1 308 ? 5.434 1.933 -15.851 1.00 87.25 308 LEU A N 1
ATOM 2393 C CA . LEU A 1 308 ? 5.069 2.937 -16.859 1.00 87.25 308 LEU A CA 1
ATOM 2394 C C . LEU A 1 308 ? 4.266 4.115 -16.280 1.00 87.25 308 LEU A C 1
ATOM 2396 O O . LEU A 1 308 ? 3.828 4.984 -17.024 1.00 87.25 308 LEU A O 1
ATOM 2400 N N . HIS A 1 309 ? 4.027 4.128 -14.967 1.00 88.12 309 HIS A N 1
ATOM 2401 C CA . HIS A 1 309 ? 3.109 5.055 -14.308 1.00 88.12 309 HIS A CA 1
ATOM 2402 C C . HIS A 1 309 ? 3.756 5.661 -13.050 1.00 88.12 309 HIS A C 1
ATOM 2404 O O . HIS A 1 309 ? 3.390 5.312 -11.921 1.00 88.12 309 HIS A O 1
ATOM 2410 N N . PRO A 1 310 ? 4.719 6.586 -13.216 1.00 90.31 310 PRO A N 1
ATOM 2411 C CA . PRO A 1 310 ? 5.525 7.124 -12.120 1.00 90.31 310 PRO A CA 1
ATOM 2412 C C . PRO A 1 310 ? 4.679 7.849 -11.065 1.00 90.31 310 PRO A C 1
ATOM 2414 O O . PRO A 1 310 ? 4.985 7.769 -9.878 1.00 90.31 310 PRO A O 1
ATOM 2417 N N . LEU A 1 311 ? 3.567 8.478 -11.462 1.00 89.69 311 LEU A N 1
ATOM 2418 C CA . LEU A 1 311 ? 2.637 9.128 -10.533 1.00 89.69 311 LEU A CA 1
ATOM 2419 C C . LEU A 1 311 ? 1.962 8.135 -9.573 1.00 89.69 311 LEU A C 1
ATOM 2421 O O . LEU A 1 311 ? 1.781 8.449 -8.400 1.00 89.69 311 LEU A O 1
ATOM 2425 N N . ARG A 1 312 ? 1.651 6.907 -10.014 1.00 93.75 312 ARG A N 1
ATOM 2426 C CA . ARG A 1 312 ? 1.097 5.859 -9.131 1.00 93.75 312 ARG A CA 1
ATOM 2427 C C . ARG A 1 312 ? 2.109 5.448 -8.069 1.00 93.75 312 ARG A C 1
ATOM 2429 O O . ARG A 1 312 ? 1.751 5.261 -6.909 1.00 93.75 312 ARG A O 1
ATOM 2436 N N . VAL A 1 313 ? 3.378 5.337 -8.465 1.00 95.38 313 VAL A N 1
ATOM 2437 C CA . VAL A 1 313 ? 4.478 5.056 -7.539 1.00 95.38 313 VAL A CA 1
ATOM 2438 C C . VAL A 1 313 ? 4.658 6.225 -6.573 1.00 95.38 313 VAL A C 1
ATOM 2440 O O . VAL A 1 313 ? 4.716 6.006 -5.370 1.00 95.38 313 VAL A O 1
ATOM 2443 N N . GLN A 1 314 ? 4.654 7.468 -7.050 1.00 94.44 314 GLN A N 1
ATOM 2444 C CA . GLN A 1 314 ? 4.733 8.640 -6.177 1.00 94.44 314 GLN A CA 1
ATOM 2445 C C . GLN A 1 314 ? 3.575 8.670 -5.156 1.00 94.44 314 GLN A C 1
ATOM 2447 O O . GLN A 1 314 ? 3.798 8.886 -3.965 1.00 94.44 314 GLN A O 1
ATOM 2452 N N . ASN A 1 315 ? 2.351 8.348 -5.584 1.00 95.44 315 ASN A N 1
ATOM 2453 C CA . ASN A 1 315 ? 1.179 8.261 -4.709 1.00 95.44 315 ASN A CA 1
ATOM 2454 C C . ASN A 1 315 ? 1.263 7.105 -3.692 1.00 95.44 315 ASN A C 1
ATOM 2456 O O . ASN A 1 315 ? 0.727 7.219 -2.585 1.00 95.44 315 ASN A O 1
ATOM 2460 N N . LEU A 1 316 ? 1.957 6.007 -4.018 1.00 97.94 316 LEU A N 1
ATOM 2461 C CA . LEU A 1 316 ? 2.277 4.942 -3.060 1.00 97.94 316 LEU A CA 1
ATOM 2462 C C . LEU A 1 316 ? 3.136 5.482 -1.906 1.00 97.94 316 LEU A C 1
ATOM 2464 O O . LEU A 1 316 ? 2.779 5.271 -0.745 1.00 97.94 316 LEU A O 1
ATOM 2468 N N . TYR A 1 317 ? 4.219 6.206 -2.217 1.00 97.62 317 TYR A N 1
ATOM 2469 C CA . TYR A 1 317 ? 5.071 6.851 -1.208 1.00 97.62 317 TYR A CA 1
ATOM 2470 C C . TYR A 1 317 ? 4.281 7.874 -0.388 1.00 97.62 317 TYR A C 1
ATOM 2472 O O . TYR A 1 317 ? 4.332 7.844 0.840 1.00 97.62 317 TYR A O 1
ATOM 2480 N N . PHE A 1 318 ? 3.483 8.714 -1.051 1.00 95.31 318 PHE A N 1
ATOM 2481 C CA . PHE A 1 318 ? 2.605 9.677 -0.388 1.00 95.31 318 PHE A CA 1
ATOM 2482 C C . PHE A 1 318 ? 1.706 9.019 0.663 1.00 95.31 318 PHE A C 1
ATOM 2484 O O . PHE A 1 318 ? 1.672 9.421 1.824 1.00 95.31 318 PHE A O 1
ATOM 2491 N N . THR A 1 319 ? 1.006 7.959 0.262 1.00 97.06 319 THR A N 1
ATOM 2492 C CA . THR A 1 319 ? 0.055 7.260 1.130 1.00 97.06 319 THR A CA 1
ATOM 2493 C C . THR A 1 319 ? 0.759 6.584 2.299 1.00 97.06 319 THR A C 1
ATOM 2495 O O . THR A 1 319 ? 0.273 6.655 3.426 1.00 97.06 319 THR A O 1
ATOM 2498 N N . PHE A 1 320 ? 1.929 5.981 2.061 1.00 98.12 320 PHE A N 1
ATOM 2499 C CA . PHE A 1 320 ? 2.769 5.442 3.128 1.00 98.12 320 PHE A CA 1
ATOM 2500 C C . PHE A 1 320 ? 3.154 6.521 4.149 1.00 98.12 320 PHE A C 1
ATOM 2502 O O . PHE A 1 320 ? 2.952 6.316 5.345 1.00 98.12 320 PHE A O 1
ATOM 2509 N N . GLY A 1 321 ? 3.640 7.678 3.687 1.00 95.69 321 GLY A N 1
ATOM 2510 C CA . GLY A 1 321 ? 4.018 8.788 4.563 1.00 95.69 321 GLY A CA 1
ATOM 2511 C C . GLY A 1 321 ? 2.844 9.308 5.396 1.00 95.69 321 GLY A C 1
ATOM 2512 O O . GLY A 1 321 ? 2.998 9.537 6.592 1.00 95.69 321 GLY A O 1
ATOM 2513 N N . ILE A 1 322 ? 1.646 9.410 4.808 1.00 94.12 322 ILE A N 1
ATOM 2514 C CA . ILE A 1 322 ? 0.429 9.824 5.525 1.00 94.12 322 ILE A CA 1
ATOM 2515 C C . ILE A 1 322 ? 0.028 8.812 6.605 1.00 94.12 322 ILE A C 1
ATOM 2517 O O . ILE A 1 322 ? -0.274 9.206 7.733 1.00 94.12 322 ILE A O 1
ATOM 2521 N N . LEU A 1 323 ? 0.053 7.512 6.296 1.00 95.94 323 LEU A N 1
ATOM 2522 C CA . LEU A 1 323 ? -0.232 6.464 7.281 1.00 95.94 323 LEU A CA 1
ATOM 2523 C C . LEU A 1 323 ? 0.796 6.464 8.419 1.00 95.94 323 LEU A C 1
ATOM 2525 O O . LEU A 1 323 ? 0.427 6.317 9.585 1.00 95.94 323 LEU A O 1
ATOM 2529 N N . LEU A 1 324 ? 2.078 6.640 8.092 1.00 94.81 324 LEU A N 1
ATOM 2530 C CA . LEU A 1 324 ? 3.161 6.655 9.071 1.00 94.81 324 LEU A CA 1
ATOM 2531 C C . LEU A 1 324 ? 3.064 7.873 9.993 1.00 94.81 324 LEU A C 1
ATOM 2533 O O . LEU A 1 324 ? 3.140 7.735 11.213 1.00 94.81 324 LEU A O 1
ATOM 2537 N N . ARG A 1 325 ? 2.784 9.046 9.421 1.00 91.56 325 ARG A N 1
ATOM 2538 C CA . ARG A 1 325 ? 2.520 10.276 10.166 1.00 91.56 325 ARG A CA 1
ATOM 2539 C C . ARG A 1 325 ? 1.326 10.126 11.111 1.00 91.56 325 ARG A C 1
ATOM 2541 O O . ARG A 1 325 ? 1.406 10.532 12.268 1.00 91.56 325 ARG A O 1
ATOM 2548 N N . ALA A 1 326 ? 0.239 9.501 10.655 1.00 91.06 326 ALA A N 1
ATOM 2549 C CA . ALA A 1 326 ? -0.912 9.216 11.508 1.00 91.06 326 ALA A CA 1
ATOM 2550 C C . ALA A 1 326 ? -0.554 8.289 12.678 1.00 91.06 326 ALA A C 1
ATOM 2552 O O . ALA A 1 326 ? -0.958 8.555 13.805 1.00 91.06 326 ALA A O 1
ATOM 2553 N N . ALA A 1 327 ? 0.240 7.241 12.446 1.00 91.56 327 ALA A N 1
ATOM 2554 C CA . ALA A 1 327 ? 0.690 6.348 13.513 1.00 91.56 327 ALA A CA 1
ATOM 2555 C C . ALA A 1 327 ? 1.585 7.056 14.541 1.00 91.56 327 ALA A C 1
ATOM 2557 O O . ALA A 1 327 ? 1.422 6.837 15.738 1.00 91.56 327 ALA A O 1
ATOM 2558 N N . CYS A 1 328 ? 2.463 7.955 14.090 1.00 90.19 328 CYS A N 1
ATOM 2559 C CA . CYS A 1 328 ? 3.259 8.806 14.973 1.00 90.19 328 CYS A CA 1
ATOM 2560 C C . CYS A 1 328 ? 2.386 9.756 15.804 1.00 90.19 328 CYS A C 1
ATOM 2562 O O . CYS A 1 328 ? 2.610 9.911 17.002 1.00 90.19 328 CYS A O 1
ATOM 2564 N N . GLY A 1 329 ? 1.341 10.327 15.205 1.00 87.06 329 GLY A N 1
ATOM 2565 C CA . GLY A 1 329 ? 0.360 11.141 15.922 1.00 87.06 329 GLY A CA 1
ATOM 2566 C C . GLY A 1 329 ? -0.506 10.373 16.920 1.00 87.06 329 GLY A C 1
ATOM 2567 O O . GLY A 1 329 ? -0.932 10.938 17.920 1.00 87.06 329 GLY A O 1
ATOM 2568 N N . LEU A 1 330 ? -0.741 9.085 16.673 1.00 88.19 330 LEU A N 1
ATOM 2569 C CA . LEU A 1 330 ? -1.519 8.201 17.543 1.00 88.19 330 LEU A CA 1
ATOM 2570 C C . LEU A 1 330 ? -0.658 7.484 18.589 1.00 88.19 330 LEU A C 1
ATOM 2572 O O . LEU A 1 330 ? -1.161 6.584 19.260 1.00 88.19 330 LEU A O 1
ATOM 2576 N N . SER A 1 331 ? 0.617 7.861 18.736 1.00 87.69 331 SER A N 1
ATOM 2577 C CA . SER A 1 331 ? 1.559 7.215 19.654 1.00 87.69 331 SER A CA 1
ATOM 2578 C C . SER A 1 331 ? 0.973 7.054 21.060 1.00 87.69 331 SER A C 1
ATOM 2580 O O . SER A 1 331 ? 0.944 5.936 21.566 1.00 87.69 331 SER A O 1
ATOM 2582 N N . ASP A 1 332 ? 0.397 8.110 21.641 1.00 85.19 332 ASP A N 1
ATOM 2583 C CA . ASP A 1 332 ? -0.174 8.068 22.997 1.00 85.19 332 ASP A CA 1
ATOM 2584 C C . ASP A 1 332 ? -1.284 7.013 23.137 1.00 85.19 332 ASP A C 1
ATOM 2586 O O . ASP A 1 332 ? -1.317 6.258 24.103 1.00 85.19 332 ASP A O 1
ATOM 2590 N N . ILE A 1 333 ? -2.155 6.902 22.131 1.00 85.31 333 ILE A N 1
ATOM 2591 C CA . ILE A 1 333 ? -3.263 5.936 22.112 1.00 85.31 333 ILE A CA 1
ATOM 2592 C C . ILE A 1 333 ? -2.727 4.516 21.902 1.00 85.31 333 ILE A C 1
ATOM 2594 O O . ILE A 1 333 ? -3.163 3.568 22.551 1.00 85.31 333 ILE A O 1
ATOM 2598 N N . LEU A 1 334 ? -1.754 4.344 21.008 1.00 86.38 334 LEU A N 1
ATOM 2599 C CA . LEU A 1 334 ? -1.181 3.033 20.706 1.00 86.38 334 LEU A CA 1
ATOM 2600 C C . LEU A 1 334 ? -0.337 2.481 21.869 1.00 86.38 334 LEU A C 1
ATOM 2602 O O . LEU A 1 334 ? -0.275 1.264 22.048 1.00 86.38 334 LEU A O 1
ATOM 2606 N N . GLN A 1 335 ? 0.266 3.345 22.694 1.00 85.75 335 GLN A N 1
ATOM 2607 C CA . GLN A 1 335 ? 0.979 2.951 23.919 1.00 85.75 335 GLN A CA 1
ATOM 2608 C C . GLN A 1 335 ? 0.045 2.377 24.999 1.00 85.75 335 GLN A C 1
ATOM 2610 O O . GLN A 1 335 ? 0.465 1.541 25.812 1.00 85.75 335 GLN A O 1
ATOM 2615 N N . GLU A 1 336 ? -1.226 2.784 24.994 1.00 82.44 336 GLU A N 1
ATOM 2616 C CA . GLU A 1 336 ? -2.267 2.267 25.888 1.00 82.44 336 GLU A CA 1
ATOM 2617 C C . GLU A 1 336 ? -2.809 0.893 25.447 1.00 82.44 336 GLU A C 1
ATOM 2619 O O . GLU A 1 336 ? -3.591 0.289 26.178 1.00 82.44 336 GLU A O 1
ATOM 2624 N N . CYS A 1 337 ? -2.366 0.339 24.306 1.00 80.25 337 CYS A N 1
ATOM 2625 C CA . CYS A 1 337 ? -2.778 -1.001 23.878 1.00 80.25 337 CYS A CA 1
ATOM 2626 C C . CYS A 1 337 ? -2.456 -2.051 24.952 1.00 80.25 337 CYS A C 1
ATOM 2628 O O . CYS A 1 337 ? -1.285 -2.283 25.287 1.00 80.25 337 CYS A O 1
ATOM 2630 N N . SER A 1 338 ? -3.498 -2.725 25.450 1.00 73.12 338 SER A N 1
ATOM 2631 C CA . SER A 1 338 ? -3.348 -3.922 26.285 1.00 73.12 338 SER A CA 1
ATOM 2632 C C . SER A 1 338 ? -2.816 -5.097 25.463 1.00 73.12 338 SER A C 1
ATOM 2634 O O . SER A 1 338 ? -2.034 -5.896 25.966 1.00 73.12 338 SER A O 1
ATOM 2636 N N . CYS A 1 339 ? -3.161 -5.138 24.169 1.00 80.38 339 CYS A N 1
ATOM 2637 C CA . CYS A 1 339 ? -2.652 -6.093 23.187 1.00 80.38 339 CYS A CA 1
ATOM 2638 C C . CYS A 1 339 ? -2.795 -7.565 23.648 1.00 80.38 339 CYS A C 1
ATOM 2640 O O . CYS A 1 339 ? -1.975 -8.411 23.305 1.00 80.38 339 CYS A O 1
ATOM 2642 N N . GLU A 1 340 ? -3.842 -7.853 24.432 1.00 85.00 340 GLU A N 1
ATOM 2643 C CA . GLU A 1 340 ? -4.044 -9.128 25.128 1.00 85.00 340 GLU A CA 1
ATOM 2644 C C . GLU A 1 340 ? -4.600 -10.223 24.213 1.00 85.00 340 GLU A C 1
ATOM 2646 O O . GLU A 1 340 ? -5.634 -10.059 23.555 1.00 85.00 340 GLU A O 1
ATOM 2651 N N . THR A 1 341 ? -3.944 -11.380 24.244 1.00 84.88 341 THR A N 1
ATOM 2652 C CA . THR A 1 341 ? -4.341 -12.595 23.511 1.00 84.88 341 THR A CA 1
ATOM 2653 C C . THR A 1 341 ? -4.590 -13.782 24.445 1.00 84.88 341 THR A C 1
ATOM 2655 O O . THR A 1 341 ? -4.980 -14.857 24.001 1.00 84.88 341 THR A O 1
ATOM 2658 N N . GLY A 1 342 ? -4.367 -13.603 25.751 1.00 83.69 342 GLY A N 1
ATOM 2659 C CA . GLY A 1 342 ? -4.395 -14.683 26.742 1.00 83.69 342 GLY A CA 1
ATOM 2660 C C . GLY A 1 342 ? -3.049 -15.398 26.902 1.00 83.69 342 GLY A C 1
ATOM 2661 O O . GLY A 1 342 ? -2.898 -16.211 27.811 1.00 83.69 342 GLY A O 1
ATOM 2662 N N . ASN A 1 343 ? -2.047 -15.063 26.081 1.00 86.69 343 ASN A N 1
ATOM 2663 C CA . ASN A 1 343 ? -0.672 -15.529 26.229 1.00 86.69 343 ASN A CA 1
ATOM 2664 C C . ASN A 1 343 ? 0.227 -14.392 26.733 1.00 86.69 343 ASN A C 1
ATOM 2666 O O . ASN A 1 343 ? 0.849 -13.674 25.950 1.00 86.69 343 ASN A O 1
ATOM 2670 N N . SER A 1 344 ? 0.371 -14.274 28.056 1.00 88.88 344 SER A N 1
ATOM 2671 C CA . SER A 1 344 ? 1.096 -13.159 28.685 1.00 88.88 344 SER A CA 1
ATOM 2672 C C . SER A 1 344 ? 2.540 -12.996 28.194 1.00 88.88 344 SER A C 1
ATOM 2674 O O . SER A 1 344 ? 3.053 -11.880 28.153 1.00 88.88 344 SER A O 1
ATOM 2676 N N . ARG A 1 345 ? 3.217 -14.087 27.802 1.00 89.88 345 ARG A N 1
ATOM 2677 C CA . ARG A 1 345 ? 4.592 -14.019 27.284 1.00 89.88 345 ARG A CA 1
ATOM 2678 C C . ARG A 1 345 ? 4.639 -13.385 25.893 1.00 89.88 345 ARG A C 1
ATOM 2680 O O . ARG A 1 345 ? 5.530 -12.577 25.625 1.00 89.88 345 ARG A O 1
ATOM 2687 N N . GLU A 1 346 ? 3.716 -13.764 25.012 1.00 90.62 346 GLU A N 1
ATOM 2688 C CA . GLU A 1 346 ? 3.604 -13.160 23.683 1.00 90.62 346 GLU A CA 1
ATOM 2689 C C . GLU A 1 346 ? 3.129 -11.707 23.785 1.00 90.62 346 GLU A C 1
ATOM 2691 O O . GLU A 1 346 ? 3.714 -10.840 23.136 1.00 90.62 346 GLU A O 1
ATOM 2696 N N . ASP A 1 347 ? 2.150 -11.430 24.647 1.00 89.50 347 ASP A N 1
ATOM 2697 C CA . ASP A 1 347 ? 1.569 -10.099 24.846 1.00 89.50 347 ASP A CA 1
ATOM 2698 C C . ASP A 1 347 ? 2.632 -9.093 25.324 1.00 89.50 347 ASP A C 1
ATOM 2700 O O . ASP A 1 347 ? 2.791 -8.020 24.735 1.00 89.50 347 ASP A O 1
ATOM 2704 N N . LEU A 1 348 ? 3.457 -9.472 26.314 1.00 89.62 348 LEU A N 1
ATOM 2705 C CA . LEU A 1 348 ? 4.581 -8.652 26.790 1.00 89.62 348 LEU A CA 1
ATOM 2706 C C . LEU A 1 348 ? 5.599 -8.358 25.680 1.00 89.62 348 LEU A C 1
ATOM 2708 O O . LEU A 1 348 ? 6.020 -7.212 25.509 1.00 89.62 348 LEU A O 1
ATOM 2712 N N . SER A 1 349 ? 5.987 -9.379 24.908 1.00 90.94 349 SER A N 1
ATOM 2713 C CA . SER A 1 349 ? 6.926 -9.212 23.791 1.00 90.94 349 SER A CA 1
ATOM 2714 C C . SER A 1 349 ? 6.344 -8.325 22.688 1.00 90.94 349 SER A C 1
ATOM 2716 O O . SER A 1 349 ? 7.064 -7.513 22.111 1.00 90.94 349 SER A O 1
ATOM 2718 N N . THR A 1 350 ? 5.054 -8.480 22.396 1.00 91.06 350 THR A N 1
ATOM 2719 C CA . THR A 1 350 ? 4.328 -7.729 21.366 1.00 91.06 350 THR A CA 1
ATOM 2720 C C . THR A 1 350 ? 4.234 -6.256 21.742 1.00 91.06 350 THR A C 1
ATOM 2722 O O . THR A 1 350 ? 4.567 -5.385 20.938 1.00 91.06 350 THR A O 1
ATOM 2725 N N . ARG A 1 351 ? 3.870 -5.969 22.997 1.00 89.75 351 ARG A N 1
ATOM 2726 C CA . ARG A 1 351 ? 3.833 -4.611 23.542 1.00 89.75 351 ARG A CA 1
ATOM 2727 C C . ARG A 1 351 ? 5.218 -3.964 23.532 1.00 89.75 351 ARG A C 1
ATOM 2729 O O . ARG A 1 351 ? 5.340 -2.822 23.107 1.00 89.75 351 ARG A O 1
ATOM 2736 N N . ALA A 1 352 ? 6.268 -4.681 23.935 1.00 90.31 352 ALA A N 1
ATOM 2737 C CA . ALA A 1 352 ? 7.633 -4.152 23.905 1.00 90.31 352 ALA A CA 1
ATOM 2738 C C . ALA A 1 352 ? 8.084 -3.764 22.483 1.00 90.31 352 ALA A C 1
ATOM 2740 O O . ALA A 1 352 ? 8.650 -2.689 22.287 1.00 90.31 352 ALA A O 1
ATOM 2741 N N . GLU A 1 353 ? 7.797 -4.599 21.478 1.00 90.88 353 GLU A N 1
ATOM 2742 C CA . GLU A 1 353 ? 8.105 -4.289 20.075 1.00 90.88 353 GLU A CA 1
ATOM 2743 C C . GLU A 1 353 ? 7.297 -3.101 19.538 1.00 90.88 353 GLU A C 1
ATOM 2745 O O . GLU A 1 353 ? 7.850 -2.263 18.821 1.00 90.88 353 GLU A O 1
ATOM 2750 N N . LEU A 1 354 ? 6.015 -2.999 19.904 1.00 90.69 354 LEU A N 1
ATOM 2751 C CA . LEU A 1 354 ? 5.166 -1.870 19.529 1.00 90.69 354 LEU A CA 1
ATOM 2752 C C . LEU A 1 354 ? 5.701 -0.563 20.129 1.00 90.69 354 LEU A C 1
ATOM 2754 O O . LEU A 1 354 ? 5.889 0.412 19.408 1.00 90.69 354 LEU A O 1
ATOM 2758 N N . LEU A 1 355 ? 6.027 -0.555 21.424 1.00 89.25 355 LEU A N 1
ATOM 2759 C CA . LEU A 1 355 ? 6.598 0.612 22.102 1.00 89.25 355 LEU A CA 1
ATOM 2760 C C . LEU A 1 355 ? 7.961 1.010 21.522 1.00 89.25 355 LEU A C 1
ATOM 2762 O O . LEU A 1 355 ? 8.241 2.196 21.363 1.00 89.25 355 LEU A O 1
ATOM 2766 N N . HIS A 1 356 ? 8.801 0.038 21.155 1.00 89.31 356 HIS A N 1
ATOM 2767 C CA . HIS A 1 356 ? 10.067 0.316 20.474 1.00 89.31 356 HIS A CA 1
ATOM 2768 C C . HIS A 1 356 ? 9.847 1.014 19.121 1.00 89.31 356 HIS A C 1
ATOM 2770 O O . HIS A 1 356 ? 10.568 1.952 18.770 1.00 89.31 356 HIS A O 1
ATOM 2776 N N . MET A 1 357 ? 8.841 0.581 18.355 1.00 88.50 357 MET A N 1
ATOM 2777 C CA . MET A 1 357 ? 8.464 1.251 17.111 1.00 88.50 357 MET A CA 1
ATOM 2778 C C . MET A 1 357 ? 8.032 2.698 17.382 1.00 88.50 357 MET A C 1
ATOM 2780 O O . MET A 1 357 ? 8.610 3.608 16.796 1.00 88.50 357 MET A O 1
ATOM 2784 N N . LEU A 1 358 ? 7.105 2.906 18.322 1.00 85.38 358 LEU A N 1
ATOM 2785 C CA . LEU A 1 358 ? 6.477 4.205 18.591 1.00 85.38 358 LEU A CA 1
ATOM 2786 C C . LEU A 1 358 ? 7.395 5.238 19.256 1.00 85.38 358 LEU A C 1
ATOM 2788 O O . LEU A 1 358 ? 7.259 6.423 18.969 1.00 85.38 358 LEU A O 1
ATOM 2792 N N . ASN A 1 359 ? 8.327 4.813 20.113 1.00 81.94 359 ASN A N 1
ATOM 2793 C CA . ASN A 1 359 ? 9.122 5.739 20.932 1.00 81.94 359 ASN A CA 1
ATOM 2794 C C . ASN A 1 359 ? 10.558 5.909 20.443 1.00 81.94 359 ASN A C 1
ATOM 2796 O O . ASN A 1 359 ? 11.128 6.990 20.553 1.00 81.94 359 ASN A O 1
ATOM 2800 N N . VAL A 1 360 ? 11.166 4.836 19.935 1.00 77.12 360 VAL A N 1
ATOM 2801 C CA . VAL A 1 360 ? 12.576 4.862 19.523 1.00 77.12 360 VAL A CA 1
ATOM 2802 C C . VAL A 1 360 ? 12.662 5.154 18.036 1.00 77.12 360 VAL A C 1
ATOM 2804 O O . VAL A 1 360 ? 13.370 6.061 17.606 1.00 77.12 360 VAL A O 1
ATOM 2807 N N . THR A 1 361 ? 11.899 4.404 17.246 1.00 76.75 361 THR A N 1
ATOM 2808 C CA . THR A 1 361 ? 12.046 4.423 15.790 1.00 76.75 361 THR A CA 1
ATOM 2809 C C . THR A 1 361 ? 11.502 5.722 15.197 1.00 76.75 361 THR A C 1
ATOM 2811 O O . THR A 1 361 ? 12.166 6.318 14.354 1.00 76.75 361 THR A O 1
ATOM 2814 N N . THR A 1 362 ? 10.366 6.219 15.695 1.00 80.25 362 THR A N 1
ATOM 2815 C CA . THR A 1 362 ? 9.703 7.454 15.221 1.00 80.25 362 THR A CA 1
ATOM 2816 C C . THR A 1 362 ? 10.585 8.698 15.256 1.00 80.25 362 THR A C 1
ATOM 2818 O O . THR A 1 362 ? 10.476 9.530 14.361 1.00 80.25 362 THR A O 1
ATOM 2821 N N . SER A 1 363 ? 11.504 8.798 16.222 1.00 79.94 363 SER A N 1
ATOM 2822 C CA . SER A 1 363 ? 12.437 9.929 16.340 1.00 79.94 363 SER A CA 1
ATOM 2823 C C . SER A 1 363 ? 13.374 10.082 15.135 1.00 79.94 363 SER A C 1
ATOM 2825 O O . SER A 1 363 ? 13.877 11.172 14.876 1.00 79.94 363 SER A O 1
ATOM 2827 N N . SER A 1 364 ? 13.587 8.994 14.390 1.00 86.31 364 SER A N 1
ATOM 2828 C CA . SER A 1 364 ? 14.446 8.952 13.204 1.00 86.31 364 SER A CA 1
ATOM 2829 C C . SER A 1 364 ? 13.689 9.076 11.879 1.00 86.31 364 SER A C 1
ATOM 2831 O O . SER A 1 364 ? 14.330 9.137 10.834 1.00 86.31 364 SER A O 1
ATOM 2833 N N . LEU A 1 365 ? 12.349 9.105 11.909 1.00 91.69 365 LEU A N 1
ATOM 2834 C CA . LEU A 1 365 ? 11.519 9.059 10.704 1.00 91.69 365 LEU A CA 1
ATOM 2835 C C . LEU A 1 365 ? 11.202 10.462 10.196 1.00 91.69 365 LEU A C 1
ATOM 2837 O O . LEU A 1 365 ? 10.669 11.296 10.933 1.00 91.69 365 LEU A O 1
ATOM 2841 N N . ALA A 1 366 ? 11.443 10.697 8.908 1.00 91.62 366 ALA A N 1
ATOM 2842 C CA . ALA A 1 366 ? 11.151 11.977 8.273 1.00 91.62 366 ALA A CA 1
ATOM 2843 C C . ALA A 1 366 ? 9.647 12.291 8.304 1.00 91.62 366 ALA A C 1
ATOM 2845 O O . ALA A 1 366 ? 9.259 13.419 8.608 1.00 91.62 366 ALA A O 1
ATOM 2846 N N . ALA A 1 367 ? 8.791 11.287 8.079 1.00 89.75 367 ALA A N 1
ATOM 2847 C CA . ALA A 1 367 ? 7.333 11.432 8.135 1.00 89.75 367 ALA A CA 1
ATOM 2848 C C . ALA A 1 367 ? 6.788 11.834 9.520 1.00 89.75 367 ALA A C 1
ATOM 2850 O O . ALA A 1 367 ? 5.652 12.300 9.617 1.00 89.75 367 ALA A O 1
ATOM 2851 N N . CYS A 1 368 ? 7.580 11.664 10.582 1.00 89.12 368 CYS A N 1
ATOM 2852 C CA . CYS A 1 368 ? 7.182 11.931 11.965 1.00 89.12 368 CYS A CA 1
ATOM 2853 C C . CYS A 1 368 ? 7.784 13.224 12.525 1.00 89.12 368 CYS A C 1
ATOM 2855 O O . CYS A 1 368 ? 7.698 13.476 13.727 1.00 89.12 368 CYS A O 1
ATOM 2857 N N . SER A 1 369 ? 8.376 14.061 11.666 1.00 85.31 369 SER A N 1
ATOM 2858 C CA . SER A 1 369 ? 8.947 15.337 12.086 1.00 85.31 369 SER A CA 1
ATOM 2859 C C . SER A 1 369 ? 7.881 16.265 12.692 1.00 85.31 369 SER A C 1
ATOM 2861 O O . SER A 1 369 ? 6.724 16.327 12.259 1.00 85.31 369 SER A O 1
ATOM 2863 N N . ALA A 1 370 ? 8.287 17.036 13.704 1.00 73.50 370 ALA A N 1
ATOM 2864 C CA . ALA A 1 370 ? 7.407 17.987 14.381 1.00 73.50 370 ALA A CA 1
ATOM 2865 C C . ALA A 1 370 ? 6.922 19.124 13.463 1.00 73.50 370 ALA A C 1
ATOM 2867 O O . ALA A 1 370 ? 5.928 19.775 13.773 1.00 73.50 370 ALA A O 1
ATOM 2868 N N . GLU A 1 371 ? 7.625 19.392 12.361 1.00 75.69 371 GLU A N 1
ATOM 2869 C CA . GLU A 1 371 ? 7.222 20.373 11.351 1.00 75.69 371 GLU A CA 1
ATOM 2870 C C . GLU A 1 371 ? 5.971 19.903 10.615 1.00 75.69 371 GLU A C 1
ATOM 2872 O O . GLU A 1 371 ? 4.954 20.602 10.610 1.00 75.69 371 GLU A O 1
ATOM 2877 N N . PHE A 1 372 ? 6.000 18.664 10.123 1.00 71.06 372 PHE A N 1
ATOM 2878 C CA . PHE A 1 372 ? 4.875 18.095 9.399 1.00 71.06 372 PHE A CA 1
ATOM 2879 C C . PHE A 1 372 ? 3.674 17.903 10.317 1.00 71.06 372 PHE A C 1
ATOM 2881 O O . PHE A 1 372 ? 2.564 18.235 9.925 1.00 71.06 372 PHE A O 1
ATOM 2888 N N . MET A 1 373 ? 3.867 17.480 11.568 1.00 70.31 373 MET A N 1
ATOM 2889 C CA . MET A 1 373 ? 2.778 17.211 12.517 1.00 70.31 373 MET A CA 1
ATOM 2890 C C . MET A 1 373 ? 1.880 18.414 12.867 1.00 70.31 373 MET A C 1
ATOM 2892 O O . MET A 1 373 ? 0.746 18.203 13.292 1.00 70.31 373 MET A O 1
ATOM 2896 N N . LYS A 1 374 ? 2.333 19.660 12.675 1.00 68.06 374 LYS A N 1
ATOM 2897 C CA . LYS A 1 374 ? 1.620 20.873 13.131 1.00 68.06 374 LYS A CA 1
ATOM 2898 C C . LYS A 1 374 ? 0.429 21.296 12.268 1.00 68.06 374 LYS A C 1
ATOM 2900 O O . LYS A 1 374 ? -0.398 22.072 12.741 1.00 68.06 374 LYS A O 1
ATOM 2905 N N . LYS A 1 375 ? 0.341 20.841 11.015 1.00 71.81 375 LYS A N 1
ATOM 2906 C CA . LYS A 1 375 ? -0.684 21.303 10.061 1.00 71.81 375 LYS A CA 1
ATOM 2907 C C . LYS A 1 375 ? -1.723 20.207 9.807 1.00 71.81 375 LYS A C 1
ATOM 2909 O O . LYS A 1 375 ? -1.311 19.109 9.426 1.00 71.81 375 LYS A O 1
ATOM 2914 N N . PRO A 1 376 ? -3.037 20.459 9.974 1.00 76.62 376 PRO A N 1
ATOM 2915 C CA . PRO A 1 376 ? -4.045 19.504 9.530 1.00 76.62 376 PRO A CA 1
ATOM 2916 C C . PRO A 1 376 ? -3.878 19.278 8.027 1.00 76.62 376 PRO A C 1
ATOM 2918 O O . PRO A 1 376 ? -3.606 20.209 7.272 1.00 76.62 376 PRO A O 1
ATOM 2921 N N . PHE A 1 377 ? -3.992 18.023 7.613 1.00 79.06 377 PHE A N 1
ATOM 2922 C CA . PHE A 1 377 ? -3.779 17.619 6.227 1.00 79.06 377 PHE A CA 1
ATOM 2923 C C . PHE A 1 377 ? -5.098 17.508 5.450 1.00 79.06 377 PHE A C 1
ATOM 2925 O O . PHE A 1 377 ? -5.107 17.603 4.224 1.00 79.06 377 PHE A O 1
ATOM 2932 N N . PHE A 1 378 ? -6.212 17.322 6.169 1.00 76.25 378 PHE A N 1
ATOM 2933 C CA . PHE A 1 378 ? -7.553 17.228 5.601 1.00 76.25 378 PHE A CA 1
ATOM 2934 C C . PHE A 1 378 ? -8.518 18.199 6.289 1.00 76.25 378 PHE A C 1
ATOM 2936 O O . PHE A 1 378 ? -8.549 18.300 7.518 1.00 76.25 378 PHE A O 1
ATOM 2943 N N . GLU A 1 379 ? -9.362 18.873 5.510 1.00 70.94 379 GLU A N 1
ATOM 2944 C CA . GLU A 1 379 ? -10.562 19.521 6.049 1.00 70.94 379 GLU A CA 1
ATOM 2945 C C . GLU A 1 379 ? -11.686 18.493 6.218 1.00 70.94 379 GLU A C 1
ATOM 2947 O O . GLU A 1 379 ? -11.906 17.614 5.381 1.00 70.94 379 GLU A O 1
ATOM 2952 N N . SER A 1 380 ? -12.422 18.607 7.320 1.00 59.19 380 SER A N 1
ATOM 2953 C CA . SER A 1 380 ? -13.397 17.615 7.769 1.00 59.19 380 SER A CA 1
ATOM 2954 C C . SER A 1 380 ? -14.648 17.481 6.885 1.00 59.19 380 SER A C 1
ATOM 2956 O O . SER A 1 380 ? -15.368 16.500 7.031 1.00 59.19 380 SER A O 1
ATOM 2958 N N . SER A 1 381 ? -14.922 18.403 5.960 1.00 55.47 381 SER A N 1
ATOM 2959 C CA . SER A 1 381 ? -16.208 18.501 5.246 1.00 55.47 381 SER A CA 1
ATOM 2960 C C . SER A 1 381 ? -16.391 17.552 4.047 1.00 55.47 381 SER A C 1
ATOM 2962 O O . SER A 1 381 ? -17.529 17.235 3.714 1.00 55.47 381 SER A O 1
ATOM 2964 N N . ASN A 1 382 ? -15.317 17.050 3.418 1.00 56.66 382 ASN A N 1
ATOM 2965 C CA . ASN A 1 382 ? -15.392 16.291 2.147 1.00 56.66 382 ASN A CA 1
ATOM 2966 C C . ASN A 1 382 ? -15.132 14.777 2.278 1.00 56.66 382 ASN A C 1
ATOM 2968 O O . ASN A 1 382 ? -14.954 14.073 1.288 1.00 56.66 382 ASN A O 1
ATOM 2972 N N . LEU A 1 383 ? -15.083 14.257 3.501 1.00 63.16 383 LEU A N 1
ATOM 2973 C CA . LEU A 1 383 ? -14.548 12.930 3.812 1.00 63.16 383 LEU A CA 1
ATOM 2974 C C . LEU A 1 383 ? -15.627 11.898 4.186 1.00 63.16 383 LEU A C 1
ATOM 2976 O O . LEU A 1 383 ? -15.303 10.863 4.760 1.00 63.16 383 LEU A O 1
ATOM 2980 N N . GLN A 1 384 ? -16.900 12.146 3.870 1.00 68.44 384 GLN A N 1
ATOM 2981 C CA . GLN A 1 384 ? -18.044 11.447 4.477 1.00 68.44 384 GLN A CA 1
ATOM 2982 C C . GLN A 1 384 ? -17.953 9.904 4.431 1.00 68.44 384 GLN A C 1
ATOM 2984 O O . GLN A 1 384 ? -18.248 9.242 5.430 1.00 68.44 384 GLN A O 1
ATOM 2989 N N . PHE A 1 385 ? -17.477 9.318 3.321 1.00 76.12 385 PHE A N 1
ATOM 2990 C CA . PHE A 1 385 ? -17.327 7.858 3.212 1.00 76.12 385 PHE A CA 1
ATOM 2991 C C . PHE A 1 385 ? -16.102 7.304 3.958 1.00 76.12 385 PHE A C 1
ATOM 2993 O O . PHE A 1 385 ? -16.168 6.202 4.496 1.00 76.12 385 PHE A O 1
ATOM 3000 N N . LEU A 1 386 ? -14.995 8.056 4.005 1.00 78.25 386 LEU A N 1
ATOM 3001 C CA . LEU A 1 386 ? -13.767 7.687 4.723 1.00 78.25 386 LEU A CA 1
ATOM 3002 C C . LEU A 1 386 ? -13.805 8.099 6.194 1.00 78.25 386 LEU A C 1
ATOM 3004 O O . LEU A 1 386 ? -12.928 7.694 6.939 1.00 78.25 386 LEU A O 1
ATOM 3008 N N . GLN A 1 387 ? -14.791 8.877 6.638 1.00 75.06 387 GLN A N 1
ATOM 3009 C CA . GLN A 1 387 ? -14.973 9.295 8.031 1.00 75.06 387 GLN A CA 1
ATOM 3010 C C . GLN A 1 387 ? -15.870 8.369 8.849 1.00 75.06 387 GLN A C 1
ATOM 3012 O O . GLN A 1 387 ? -15.935 8.549 10.067 1.00 75.06 387 GLN A O 1
ATOM 3017 N N . SER A 1 388 ? -16.518 7.388 8.214 1.00 79.38 388 SER A N 1
ATOM 3018 C CA . SER A 1 388 ? -17.399 6.412 8.861 1.00 79.38 388 SER A CA 1
ATOM 3019 C C . SER A 1 388 ? -16.999 4.980 8.514 1.00 79.38 388 SER A C 1
ATOM 3021 O O . SER A 1 388 ? -16.570 4.675 7.399 1.00 79.38 388 SER A O 1
ATOM 3023 N N . THR A 1 389 ? -17.151 4.074 9.477 1.00 78.81 389 THR A N 1
ATOM 3024 C CA . THR A 1 389 ? -16.951 2.642 9.243 1.00 78.81 389 THR A CA 1
ATOM 3025 C C . THR A 1 389 ? -18.077 2.066 8.382 1.00 78.81 389 THR A C 1
ATOM 3027 O O . THR A 1 389 ? -17.800 1.193 7.555 1.00 78.81 389 THR A O 1
ATOM 3030 N N . GLU A 1 390 ? -19.307 2.599 8.479 1.00 80.00 390 GLU A N 1
ATOM 3031 C CA . GLU A 1 390 ? -20.420 2.193 7.614 1.00 80.00 390 GLU A CA 1
ATOM 3032 C C . GLU A 1 390 ? -20.189 2.564 6.148 1.00 80.00 390 GLU A C 1
ATOM 3034 O O . GLU A 1 390 ? -20.514 1.765 5.267 1.00 80.00 390 GLU A O 1
ATOM 3039 N N . GLY A 1 391 ? -19.612 3.741 5.873 1.00 82.81 391 GLY A N 1
ATOM 3040 C CA . GLY A 1 391 ? -19.274 4.176 4.516 1.00 82.81 391 GLY A CA 1
ATOM 3041 C C . GLY A 1 391 ? -18.289 3.221 3.842 1.00 82.81 391 GLY A C 1
ATOM 3042 O O . GLY A 1 391 ? -18.520 2.769 2.718 1.00 82.81 391 GLY A O 1
ATOM 3043 N N . ILE A 1 392 ? -17.241 2.827 4.571 1.00 83.88 392 ILE A N 1
ATOM 3044 C CA . ILE A 1 392 ? -16.271 1.818 4.124 1.00 83.88 392 ILE A CA 1
ATOM 3045 C C . ILE A 1 392 ? -16.959 0.478 3.848 1.00 83.88 392 ILE A C 1
ATOM 3047 O O . ILE A 1 392 ? -16.756 -0.118 2.788 1.00 83.88 392 ILE A O 1
ATOM 3051 N N . ASP A 1 393 ? -17.782 -0.000 4.784 1.00 82.94 393 ASP A N 1
ATOM 3052 C CA . ASP A 1 393 ? -18.465 -1.287 4.635 1.00 82.94 393 ASP A CA 1
ATOM 3053 C C . ASP A 1 393 ? -19.468 -1.288 3.482 1.00 82.94 393 ASP A C 1
ATOM 3055 O O . ASP A 1 393 ? -19.598 -2.294 2.787 1.00 82.94 393 ASP A O 1
ATOM 3059 N N . SER A 1 394 ? -20.140 -0.165 3.230 1.00 83.19 394 SER A N 1
ATOM 3060 C CA . SER A 1 394 ? -21.055 0.007 2.101 1.00 83.19 394 SER A CA 1
ATOM 3061 C C . SER A 1 394 ? -20.365 -0.268 0.763 1.00 83.19 394 SER A C 1
ATOM 3063 O O . SER A 1 394 ? -20.839 -1.091 -0.021 1.00 83.19 394 SER A O 1
ATOM 3065 N N . ILE A 1 395 ? -19.193 0.333 0.539 1.00 83.12 395 ILE A N 1
ATOM 3066 C CA . ILE A 1 395 ? -18.428 0.147 -0.702 1.00 83.12 395 ILE A CA 1
ATOM 3067 C C . ILE A 1 395 ? -17.864 -1.276 -0.793 1.00 83.12 395 ILE A C 1
ATOM 3069 O O . ILE A 1 395 ? -17.934 -1.917 -1.843 1.00 83.12 395 ILE A O 1
ATOM 3073 N N . LEU A 1 396 ? -17.329 -1.808 0.310 1.00 85.06 396 LEU A N 1
ATOM 3074 C CA . LEU A 1 396 ? -16.712 -3.137 0.327 1.00 85.06 396 LEU A CA 1
ATOM 3075 C C . LEU A 1 396 ? -17.711 -4.287 0.148 1.00 85.06 396 LEU A C 1
ATOM 3077 O O . LEU A 1 396 ? -17.311 -5.348 -0.331 1.00 85.06 396 LEU A O 1
ATOM 3081 N N . ARG A 1 397 ? -19.002 -4.093 0.455 1.00 82.44 397 ARG A N 1
ATOM 3082 C CA . ARG A 1 397 ? -20.065 -5.065 0.117 1.00 82.44 397 ARG A CA 1
ATOM 3083 C C . ARG A 1 397 ? -20.199 -5.306 -1.387 1.00 82.44 397 ARG A C 1
ATOM 3085 O O . ARG A 1 397 ? -20.738 -6.328 -1.791 1.00 82.44 397 ARG A O 1
ATOM 3092 N N . CYS A 1 398 ? -19.697 -4.397 -2.219 1.00 82.31 398 CYS A N 1
ATOM 3093 C CA . CYS A 1 398 ? -19.716 -4.530 -3.673 1.00 82.31 398 CYS A CA 1
ATOM 3094 C C . CYS A 1 398 ? -18.476 -5.256 -4.230 1.00 82.31 398 CYS A C 1
ATOM 3096 O O . CYS A 1 398 ? -18.318 -5.351 -5.445 1.00 82.31 398 CYS A O 1
ATOM 3098 N N . VAL A 1 399 ? -17.590 -5.769 -3.364 1.00 83.75 399 VAL A N 1
ATOM 3099 C CA . VAL A 1 399 ? -16.402 -6.545 -3.746 1.00 83.75 399 VAL A CA 1
ATOM 3100 C C . VAL A 1 399 ? -16.684 -8.046 -3.568 1.00 83.75 399 VAL A C 1
ATOM 3102 O O . VAL A 1 399 ? -16.675 -8.525 -2.435 1.00 83.75 399 VAL A O 1
ATOM 3105 N N . PRO A 1 400 ? -16.883 -8.821 -4.654 1.00 79.19 400 PRO A N 1
ATOM 3106 C CA . PRO A 1 400 ? -17.170 -10.258 -4.563 1.00 79.19 400 PRO A CA 1
ATOM 3107 C C . PRO A 1 400 ? -15.941 -11.114 -4.215 1.00 79.19 400 PRO A C 1
ATOM 3109 O O . PRO A 1 400 ? -16.079 -12.251 -3.781 1.00 79.19 400 PRO A O 1
ATOM 3112 N N . CYS A 1 401 ? -14.728 -10.599 -4.425 1.00 83.50 401 CYS A N 1
ATOM 3113 C CA . CYS A 1 401 ? -13.488 -11.276 -4.045 1.00 83.50 401 CYS A CA 1
ATOM 3114 C C . CYS A 1 401 ? -13.250 -11.145 -2.530 1.00 83.50 401 CYS A C 1
ATOM 3116 O O . CYS A 1 401 ? -12.933 -10.052 -2.058 1.00 83.50 401 CYS A O 1
ATOM 3118 N N . GLU A 1 402 ? -13.333 -12.243 -1.774 1.00 84.62 402 GLU A N 1
ATOM 3119 C CA . GLU A 1 402 ? -13.209 -12.224 -0.306 1.00 84.62 402 GLU A CA 1
ATOM 3120 C C . GLU A 1 402 ? -11.837 -11.720 0.173 1.00 84.62 402 GLU A C 1
ATOM 3122 O O . GLU A 1 402 ? -11.775 -10.807 0.997 1.00 84.62 402 GLU A O 1
ATOM 3127 N N . LYS A 1 403 ? -10.726 -12.209 -0.405 1.00 86.81 403 LYS A N 1
ATOM 3128 C CA . LYS A 1 403 ? -9.375 -11.673 -0.130 1.00 86.81 403 LYS A CA 1
ATOM 3129 C C . LYS A 1 403 ? -9.262 -10.179 -0.429 1.00 86.81 403 LYS A C 1
ATOM 3131 O O . LYS A 1 403 ? -8.668 -9.429 0.343 1.00 86.81 403 LYS A O 1
ATOM 3136 N N . CYS A 1 404 ? -9.833 -9.726 -1.541 1.00 90.62 404 CYS A N 1
ATOM 3137 C CA . CYS A 1 404 ? -9.795 -8.320 -1.936 1.00 90.62 404 CYS A CA 1
ATOM 3138 C C . CYS A 1 404 ? -10.615 -7.460 -0.968 1.00 90.62 404 CYS A C 1
ATOM 3140 O O . CYS A 1 404 ? -10.187 -6.366 -0.613 1.00 90.62 404 CYS A O 1
ATOM 3142 N N . ARG A 1 405 ? -11.762 -7.970 -0.502 1.00 89.38 405 ARG A N 1
ATOM 3143 C CA . ARG A 1 405 ? -12.603 -7.332 0.513 1.00 89.38 405 ARG A CA 1
ATOM 3144 C C . ARG A 1 405 ? -11.880 -7.233 1.857 1.00 89.38 405 ARG A C 1
ATOM 3146 O O . ARG A 1 405 ? -11.868 -6.154 2.441 1.00 89.38 405 ARG A O 1
ATOM 3153 N N . LEU A 1 406 ? -11.219 -8.305 2.302 1.00 90.94 406 LEU A N 1
ATOM 3154 C CA . LEU A 1 406 ? -10.383 -8.325 3.509 1.00 90.94 406 LEU A CA 1
ATOM 3155 C C . LEU A 1 406 ? -9.285 -7.254 3.449 1.00 90.94 406 LEU A C 1
ATOM 3157 O O . LEU A 1 406 ? -9.199 -6.378 4.310 1.00 90.94 406 LEU A O 1
ATOM 3161 N N . HIS A 1 407 ? -8.464 -7.287 2.398 1.00 95.44 407 HIS A N 1
ATOM 3162 C CA . HIS A 1 407 ? -7.346 -6.353 2.243 1.00 95.44 407 HIS A CA 1
ATOM 3163 C C . HIS A 1 407 ? -7.797 -4.922 1.952 1.00 95.44 407 HIS A C 1
ATOM 3165 O O . HIS A 1 407 ? -7.090 -3.982 2.323 1.00 95.44 407 HIS A O 1
ATOM 3171 N N . GLY A 1 408 ? -8.964 -4.756 1.327 1.00 93.88 408 GLY A N 1
ATOM 3172 C CA . GLY A 1 408 ? -9.647 -3.480 1.154 1.00 93.88 408 GLY A CA 1
ATOM 3173 C C . GLY A 1 408 ? -10.110 -2.896 2.486 1.00 93.88 408 GLY A C 1
ATOM 3174 O O . GLY A 1 408 ? -9.828 -1.730 2.747 1.00 93.88 408 GLY A O 1
ATOM 3175 N N . LYS A 1 409 ? -10.720 -3.707 3.365 1.00 92.25 409 LYS A N 1
ATOM 3176 C CA . LYS A 1 409 ? -11.116 -3.299 4.726 1.00 92.25 409 LYS A CA 1
ATOM 3177 C C . LYS A 1 409 ? -9.914 -2.820 5.525 1.00 92.25 409 LYS A C 1
ATOM 3179 O O . LYS A 1 409 ? -9.954 -1.714 6.044 1.00 92.25 409 LYS A O 1
ATOM 3184 N N . ILE A 1 410 ? -8.824 -3.590 5.548 1.00 95.88 410 ILE A N 1
ATOM 3185 C CA . ILE A 1 410 ? -7.593 -3.215 6.264 1.00 95.88 410 ILE A CA 1
ATOM 3186 C C . ILE A 1 410 ? -7.077 -1.842 5.804 1.00 95.88 410 ILE A C 1
ATOM 3188 O O . ILE A 1 410 ? -6.814 -0.965 6.625 1.00 95.88 410 ILE A O 1
ATOM 3192 N N . LYS A 1 411 ? -6.963 -1.632 4.488 1.00 96.62 411 LYS A N 1
ATOM 3193 C CA . LYS A 1 411 ? -6.400 -0.396 3.924 1.00 96.62 411 LYS A CA 1
ATOM 3194 C C . LYS A 1 411 ? -7.333 0.796 4.105 1.00 96.62 411 LYS A C 1
ATOM 3196 O O . LYS A 1 411 ? -6.878 1.839 4.556 1.00 96.62 411 LYS A O 1
ATOM 3201 N N . LEU A 1 412 ? -8.628 0.646 3.822 1.00 93.75 412 LEU A N 1
ATOM 3202 C CA . LEU A 1 412 ? -9.605 1.723 4.007 1.00 93.75 412 LEU A CA 1
ATOM 3203 C C . LEU A 1 412 ? -9.774 2.093 5.483 1.00 93.75 412 LEU A C 1
ATOM 3205 O O . LEU A 1 412 ? -9.888 3.274 5.790 1.00 93.75 412 LEU A O 1
ATOM 3209 N N . THR A 1 413 ? -9.723 1.126 6.405 1.00 92.94 413 THR A N 1
ATOM 3210 C CA . THR A 1 413 ? -9.714 1.410 7.846 1.00 92.94 413 THR A CA 1
ATOM 3211 C C . THR A 1 413 ? -8.462 2.190 8.252 1.00 92.94 413 THR A C 1
ATOM 3213 O O . THR A 1 413 ? -8.581 3.170 8.979 1.00 92.94 413 THR A O 1
ATOM 3216 N N . ALA A 1 414 ? -7.277 1.836 7.747 1.00 95.56 414 ALA A N 1
ATOM 3217 C CA . ALA A 1 414 ? -6.062 2.610 8.010 1.00 95.56 414 ALA A CA 1
ATOM 3218 C C . ALA A 1 414 ? -6.128 4.036 7.424 1.00 95.56 414 ALA A C 1
ATOM 3220 O O . ALA A 1 414 ? -5.738 4.994 8.091 1.00 95.56 414 ALA A O 1
ATOM 3221 N N . LEU A 1 415 ? -6.679 4.199 6.215 1.00 93.44 415 LEU A N 1
ATOM 3222 C CA . LEU A 1 415 ? -6.903 5.516 5.610 1.00 93.44 415 LEU A CA 1
ATOM 3223 C C . LEU A 1 415 ? -7.927 6.347 6.392 1.00 93.44 415 LEU A C 1
ATOM 3225 O O . LEU A 1 415 ? -7.719 7.541 6.560 1.00 93.44 415 LEU A O 1
ATOM 3229 N N . HIS A 1 416 ? -8.990 5.731 6.911 1.00 90.12 416 HIS A N 1
ATOM 3230 C CA . HIS A 1 416 ? -9.953 6.380 7.805 1.00 90.12 416 HIS A CA 1
ATOM 3231 C C . HIS A 1 416 ? -9.287 6.899 9.076 1.00 90.12 416 HIS A C 1
ATOM 3233 O O . HIS A 1 416 ? -9.467 8.061 9.436 1.00 90.12 416 HIS A O 1
ATOM 3239 N N . ILE A 1 417 ? -8.476 6.058 9.721 1.00 90.31 417 ILE A N 1
ATOM 3240 C CA . ILE A 1 417 ? -7.705 6.424 10.912 1.00 90.31 417 ILE A CA 1
ATOM 3241 C C . ILE A 1 417 ? -6.807 7.627 10.606 1.00 90.31 417 ILE A C 1
ATOM 3243 O O . ILE A 1 417 ? -6.832 8.613 11.342 1.00 90.31 417 ILE A O 1
ATOM 3247 N N . ALA A 1 418 ? -6.065 7.586 9.495 1.00 90.88 418 ALA A N 1
ATOM 3248 C CA . ALA A 1 418 ? -5.184 8.677 9.099 1.00 90.88 418 ALA A CA 1
ATOM 3249 C C . ALA A 1 418 ? -5.945 9.960 8.751 1.00 90.88 418 ALA A C 1
ATOM 3251 O O . ALA A 1 418 ? -5.569 11.037 9.209 1.00 90.88 418 ALA A O 1
ATOM 3252 N N . ALA A 1 419 ? -7.042 9.854 8.003 1.00 87.25 419 ALA A N 1
ATOM 3253 C CA . ALA A 1 419 ? -7.876 10.991 7.643 1.00 87.25 419 ALA A CA 1
ATOM 3254 C C . ALA A 1 419 ? -8.466 11.666 8.886 1.00 87.25 419 ALA A C 1
ATOM 3256 O O . ALA A 1 419 ? -8.412 12.889 8.991 1.00 87.25 419 ALA A O 1
ATOM 3257 N N . ARG A 1 420 ? -8.978 10.892 9.855 1.00 85.38 420 ARG A N 1
ATOM 3258 C CA . ARG A 1 420 ? -9.506 11.432 11.118 1.00 85.38 420 ARG A CA 1
ATOM 3259 C C . ARG A 1 420 ? -8.416 12.056 11.982 1.00 85.38 420 ARG A C 1
ATOM 3261 O O . ARG A 1 420 ? -8.610 13.168 12.463 1.00 85.38 420 ARG A O 1
ATOM 3268 N N . MET A 1 421 ? -7.282 11.373 12.145 1.00 86.25 421 MET A N 1
ATOM 3269 C CA . MET A 1 421 ? -6.163 11.867 12.953 1.00 86.25 421 MET A CA 1
ATOM 3270 C C . MET A 1 421 ? -5.582 13.174 12.399 1.00 86.25 421 MET A C 1
ATOM 3272 O O . MET A 1 421 ? -5.230 14.072 13.154 1.00 86.25 421 MET A O 1
ATOM 3276 N N . LEU A 1 422 ? -5.491 13.292 11.073 1.00 86.06 422 LEU A N 1
ATOM 3277 C CA . LEU A 1 422 ? -4.915 14.456 10.399 1.00 86.06 422 LEU A CA 1
ATOM 3278 C C . LEU A 1 422 ? -5.961 15.521 10.026 1.00 86.06 422 LEU A C 1
ATOM 3280 O O . LEU A 1 422 ? -5.627 16.479 9.326 1.00 86.06 422 LEU A O 1
ATOM 3284 N N . SER A 1 423 ? -7.212 15.365 10.466 1.00 84.19 423 SER A N 1
ATOM 3285 C CA . SER A 1 423 ? -8.261 16.373 10.292 1.00 84.19 423 SER A CA 1
ATOM 3286 C C . SER A 1 423 ? -8.186 17.451 11.373 1.00 84.19 423 SER A C 1
ATOM 3288 O O . SER A 1 423 ? -7.744 17.196 12.490 1.00 84.19 423 SER A O 1
ATOM 3290 N N . SER A 1 424 ? -8.716 18.641 11.083 1.00 72.88 424 SER A N 1
ATOM 3291 C CA . SER A 1 424 ? -8.810 19.754 12.046 1.00 72.88 424 SER A CA 1
ATOM 3292 C C . SER A 1 424 ? -9.551 19.408 13.346 1.00 72.88 424 SER A C 1
ATOM 3294 O O . SER A 1 424 ? -9.259 19.983 14.390 1.00 72.88 424 SER A O 1
ATOM 3296 N N . SER A 1 425 ? -10.487 18.455 13.304 1.00 67.75 425 SER A N 1
ATOM 3297 C CA . SER A 1 425 ? -11.216 17.981 14.486 1.00 67.75 425 SER A CA 1
ATOM 3298 C C . SER A 1 425 ? -10.381 17.088 15.413 1.00 67.75 425 SER A C 1
ATOM 3300 O O . SER A 1 425 ? -10.816 16.871 16.539 1.00 67.75 425 SER A O 1
ATOM 3302 N N . GLY A 1 426 ? -9.221 16.587 14.959 1.00 60.94 426 GLY A N 1
ATOM 3303 C CA . GLY A 1 426 ? -8.089 16.050 15.738 1.00 60.94 426 GLY A CA 1
ATOM 3304 C C . GLY A 1 426 ? -8.320 14.915 16.745 1.00 60.94 426 GLY A C 1
ATOM 3305 O O . GLY A 1 426 ? -7.354 14.371 17.268 1.00 60.94 426 GLY A O 1
ATOM 3306 N N . ALA A 1 427 ? -9.558 14.537 17.051 1.00 60.00 427 ALA A N 1
ATOM 3307 C CA . ALA A 1 427 ? -9.866 13.647 18.157 1.00 60.00 427 ALA A CA 1
ATOM 3308 C C . ALA A 1 427 ? -10.379 12.297 17.647 1.00 60.00 427 ALA A C 1
ATOM 3310 O O . ALA A 1 427 ? -11.526 12.157 17.210 1.00 60.00 427 ALA A O 1
ATOM 3311 N N . MET A 1 428 ? -9.525 11.280 17.754 1.00 69.44 428 MET A N 1
ATOM 3312 C CA . MET A 1 428 ? -9.985 9.913 17.982 1.00 69.44 428 MET A CA 1
ATOM 3313 C C . MET A 1 428 ? -9.712 9.569 19.447 1.00 69.44 428 MET A C 1
ATOM 3315 O O . MET A 1 428 ? -8.549 9.469 19.821 1.00 69.44 428 MET A O 1
ATOM 3319 N N . PRO A 1 429 ? -10.746 9.453 20.298 1.00 68.12 429 PRO A N 1
ATOM 3320 C CA . PRO A 1 429 ? -10.551 9.199 21.725 1.00 68.12 429 PRO A CA 1
ATOM 3321 C C . PRO A 1 429 ? -10.085 7.767 22.013 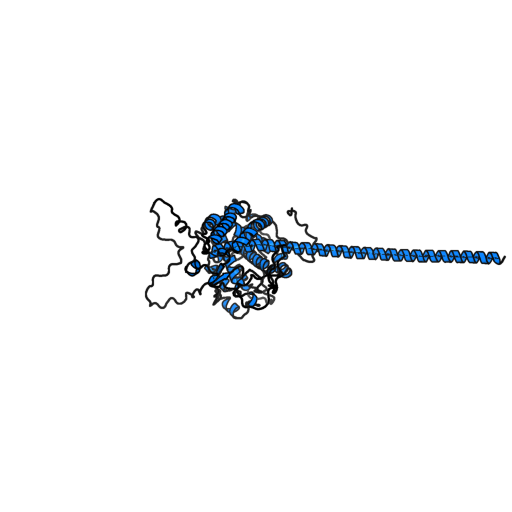1.00 68.12 429 PRO A C 1
ATOM 3323 O O . PRO A 1 429 ? -9.476 7.528 23.053 1.00 68.12 429 PRO A O 1
ATOM 3326 N N . SER A 1 430 ? -10.379 6.839 21.102 1.00 78.88 430 SER A N 1
ATOM 3327 C CA . SER A 1 430 ? -10.141 5.409 21.243 1.00 78.88 430 SER A CA 1
ATOM 3328 C C . SER A 1 430 ? -9.932 4.747 19.883 1.00 78.88 430 SER A C 1
ATOM 3330 O O . SER A 1 430 ? -10.352 5.266 18.846 1.00 78.88 430 SER A O 1
ATOM 3332 N N . LEU A 1 431 ? -9.277 3.587 19.899 1.00 84.06 431 LEU A N 1
ATOM 3333 C CA . LEU A 1 431 ? -9.172 2.674 18.764 1.00 84.06 431 LEU A CA 1
ATOM 3334 C C . LEU A 1 431 ? -9.679 1.285 19.160 1.00 84.06 431 LEU A C 1
ATOM 3336 O O . LEU A 1 431 ? -9.412 0.776 20.245 1.00 84.06 431 LEU A O 1
ATOM 3340 N N . GLU A 1 432 ? -10.390 0.629 18.261 1.00 84.31 432 GLU A N 1
ATOM 3341 C CA . GLU A 1 432 ? -10.763 -0.774 18.433 1.00 84.31 432 GLU A CA 1
ATOM 3342 C C . GLU A 1 432 ? -9.596 -1.705 18.071 1.00 84.31 432 GLU A C 1
ATOM 3344 O O . GLU A 1 432 ? -8.710 -1.357 17.282 1.00 84.31 432 GLU A O 1
ATOM 3349 N N . ARG A 1 433 ? -9.622 -2.947 18.571 1.00 86.62 433 ARG A N 1
ATOM 3350 C CA . ARG A 1 433 ? -8.599 -3.973 18.284 1.00 86.62 433 ARG A CA 1
ATOM 3351 C C . ARG A 1 433 ? -8.355 -4.144 16.781 1.00 86.62 433 ARG A C 1
ATOM 3353 O O . ARG A 1 433 ? -7.216 -4.118 16.306 1.00 86.62 433 ARG A O 1
ATOM 3360 N N . ASN A 1 434 ? -9.440 -4.276 16.023 1.00 87.62 434 ASN A N 1
ATOM 3361 C CA . ASN A 1 434 ? -9.408 -4.397 14.570 1.00 87.62 434 ASN A CA 1
ATOM 3362 C C . ASN A 1 434 ? -8.835 -3.145 13.884 1.00 87.62 434 ASN A C 1
ATOM 3364 O O . ASN A 1 434 ? -8.150 -3.276 12.872 1.00 87.62 434 ASN A O 1
ATOM 3368 N N . GLN A 1 435 ? -9.075 -1.943 14.418 1.00 90.19 435 GLN A N 1
ATOM 3369 C CA . GLN A 1 435 ? -8.529 -0.694 13.875 1.00 90.19 435 GLN A CA 1
ATOM 3370 C C . GLN A 1 435 ? -7.013 -0.606 14.088 1.00 90.19 435 GLN A C 1
ATOM 3372 O O . GLN A 1 435 ? -6.281 -0.311 13.142 1.00 90.19 435 GLN A O 1
ATOM 3377 N N . VAL A 1 436 ? -6.531 -0.942 15.289 1.00 92.19 436 VAL A N 1
ATOM 3378 C CA . VAL A 1 436 ? -5.091 -1.026 15.590 1.00 92.19 436 VAL A CA 1
ATOM 3379 C C . VAL A 1 436 ? -4.421 -2.074 14.696 1.00 92.19 436 VAL A C 1
ATOM 3381 O O . VAL A 1 436 ? -3.395 -1.810 14.066 1.00 92.19 436 VAL A O 1
ATOM 3384 N N . THR A 1 437 ? -5.049 -3.244 14.563 1.00 93.31 437 THR A N 1
ATOM 3385 C CA . THR A 1 437 ? -4.572 -4.324 13.690 1.00 93.31 437 THR A CA 1
ATOM 3386 C C . THR A 1 437 ? -4.513 -3.893 12.227 1.00 93.31 437 THR A C 1
ATOM 3388 O O . THR A 1 437 ? -3.516 -4.152 11.547 1.00 93.31 437 THR A O 1
ATOM 3391 N N . ALA A 1 438 ? -5.547 -3.201 11.743 1.00 95.44 438 ALA A N 1
ATOM 3392 C CA . ALA A 1 438 ? -5.602 -2.686 10.383 1.00 95.44 438 ALA A CA 1
ATOM 3393 C C . ALA A 1 438 ? -4.497 -1.656 10.117 1.00 95.44 438 ALA A C 1
ATOM 3395 O O . ALA A 1 438 ? -3.829 -1.748 9.089 1.00 95.44 438 ALA A O 1
ATOM 3396 N N . LEU A 1 439 ? -4.261 -0.720 11.044 1.00 95.69 439 LEU A N 1
ATOM 3397 C CA . LEU A 1 439 ? -3.223 0.303 10.909 1.00 95.69 439 LEU A CA 1
ATOM 3398 C C . LEU A 1 439 ? -1.823 -0.319 10.796 1.00 95.69 439 LEU A C 1
ATOM 3400 O O . LEU A 1 439 ? -1.096 -0.020 9.849 1.00 95.69 439 LEU A O 1
ATOM 3404 N N . ILE A 1 440 ? -1.460 -1.220 11.716 1.00 95.88 440 ILE A N 1
ATOM 3405 C CA . ILE A 1 440 ? -0.134 -1.861 11.732 1.00 95.88 440 ILE A CA 1
ATOM 3406 C C . ILE A 1 440 ? 0.083 -2.739 10.491 1.00 95.88 440 ILE A C 1
ATOM 3408 O O . ILE A 1 440 ? 1.138 -2.660 9.855 1.00 95.88 440 ILE A O 1
ATOM 3412 N N . ASN A 1 441 ? -0.918 -3.527 10.085 1.00 98.12 441 ASN A N 1
ATOM 3413 C CA . ASN A 1 441 ? -0.817 -4.336 8.868 1.00 98.12 441 ASN A CA 1
ATOM 3414 C C . ASN A 1 441 ? -0.765 -3.476 7.601 1.00 98.12 441 ASN A C 1
ATOM 3416 O O . ASN A 1 441 ? 0.009 -3.778 6.695 1.00 98.12 441 ASN A O 1
ATOM 3420 N N . ALA A 1 442 ? -1.546 -2.395 7.523 1.00 98.44 442 ALA A N 1
ATOM 3421 C CA . ALA A 1 442 ? -1.487 -1.477 6.392 1.00 98.44 442 ALA A CA 1
ATOM 3422 C C . ALA A 1 442 ? -0.101 -0.830 6.283 1.00 98.44 442 ALA A C 1
ATOM 3424 O O . ALA A 1 442 ? 0.496 -0.890 5.211 1.00 98.44 442 ALA A O 1
ATOM 3425 N N . LEU A 1 443 ? 0.461 -0.306 7.377 1.00 98.06 443 LEU A N 1
ATOM 3426 C CA . LEU A 1 443 ? 1.827 0.230 7.387 1.00 98.06 443 LEU A CA 1
ATOM 3427 C C . LEU A 1 443 ? 2.842 -0.782 6.859 1.00 98.06 443 LEU A C 1
ATOM 3429 O O . LEU A 1 443 ? 3.671 -0.432 6.019 1.00 98.06 443 LEU A O 1
ATOM 3433 N N . TYR A 1 444 ? 2.746 -2.042 7.299 1.00 98.44 444 TYR A N 1
ATOM 3434 C CA . TYR A 1 444 ? 3.592 -3.109 6.775 1.00 98.44 444 TYR A CA 1
ATOM 3435 C C . TYR A 1 444 ? 3.406 -3.282 5.262 1.00 98.44 444 TYR A C 1
ATOM 3437 O O . TYR A 1 444 ? 4.386 -3.286 4.525 1.00 98.44 444 TYR A O 1
ATOM 3445 N N . TYR A 1 445 ? 2.164 -3.396 4.784 1.00 98.69 445 TYR A N 1
ATOM 3446 C CA . TYR A 1 445 ? 1.865 -3.584 3.363 1.00 98.69 445 TYR A CA 1
ATOM 3447 C C . TYR A 1 445 ? 2.401 -2.447 2.493 1.00 98.69 445 TYR A C 1
ATOM 3449 O O . TYR A 1 445 ? 2.905 -2.707 1.399 1.00 98.69 445 TYR A O 1
ATOM 3457 N N . PHE A 1 446 ? 2.294 -1.200 2.950 1.00 98.75 446 PHE A N 1
ATOM 3458 C CA . PHE A 1 446 ? 2.804 -0.033 2.232 1.00 98.75 446 PHE A CA 1
ATOM 3459 C C . PHE A 1 446 ? 4.335 0.030 2.249 1.00 98.75 446 PHE A C 1
ATOM 3461 O O . PHE A 1 446 ? 4.932 0.203 1.186 1.00 98.75 446 PHE A O 1
ATOM 3468 N N . ALA A 1 447 ? 4.971 -0.215 3.398 1.00 98.44 447 ALA A N 1
ATOM 3469 C CA . ALA A 1 447 ? 6.429 -0.294 3.493 1.00 98.44 447 ALA A CA 1
ATOM 3470 C C . ALA A 1 447 ? 7.002 -1.431 2.627 1.00 98.44 447 ALA A C 1
ATOM 3472 O O . ALA A 1 447 ? 7.999 -1.249 1.932 1.00 98.44 447 ALA A O 1
ATOM 3473 N N . GLU A 1 448 ? 6.355 -2.598 2.626 1.00 98.38 448 GLU A N 1
ATOM 3474 C CA . GLU A 1 448 ? 6.743 -3.730 1.782 1.00 98.38 448 GLU A CA 1
ATOM 3475 C C . GLU A 1 448 ? 6.573 -3.397 0.297 1.00 98.38 448 GLU A C 1
ATOM 3477 O O . GLU A 1 448 ? 7.475 -3.656 -0.490 1.00 98.38 448 GLU A O 1
ATOM 3482 N N . SER A 1 449 ? 5.470 -2.744 -0.085 1.00 98.69 449 SER A N 1
ATOM 3483 C CA . SER A 1 449 ? 5.239 -2.334 -1.477 1.00 98.69 449 SER A CA 1
ATOM 3484 C C . SER A 1 449 ? 6.324 -1.404 -1.999 1.00 98.69 449 SER A C 1
ATOM 3486 O O . SER A 1 449 ? 6.775 -1.590 -3.121 1.00 98.69 449 SER A O 1
ATOM 3488 N N . ILE A 1 450 ? 6.780 -0.440 -1.193 1.00 98.50 450 ILE A N 1
ATOM 3489 C CA . ILE A 1 450 ? 7.900 0.442 -1.556 1.00 98.50 450 ILE A CA 1
ATOM 3490 C C . ILE A 1 450 ? 9.153 -0.386 -1.872 1.00 98.50 450 ILE A C 1
ATOM 3492 O O . ILE A 1 450 ? 9.769 -0.208 -2.920 1.00 98.50 450 ILE A O 1
ATOM 3496 N N . ARG A 1 451 ? 9.491 -1.357 -1.014 1.00 97.94 451 ARG A N 1
ATOM 3497 C CA . ARG A 1 451 ? 10.656 -2.230 -1.223 1.00 97.94 451 ARG A CA 1
ATOM 3498 C C . ARG A 1 451 ? 10.503 -3.138 -2.439 1.00 97.94 451 ARG A C 1
ATOM 3500 O O . ARG A 1 451 ? 11.483 -3.345 -3.149 1.00 97.94 451 ARG A O 1
ATOM 3507 N N . VAL A 1 452 ? 9.298 -3.643 -2.694 1.00 97.69 452 VAL A N 1
ATOM 3508 C CA . VAL A 1 452 ? 8.970 -4.417 -3.899 1.00 97.69 452 VAL A CA 1
ATOM 3509 C C . VAL A 1 452 ? 9.167 -3.565 -5.150 1.00 97.69 452 VAL A C 1
ATOM 3511 O O . VAL A 1 452 ? 9.845 -4.005 -6.076 1.00 97.69 452 VAL A O 1
ATOM 3514 N N . VAL A 1 453 ? 8.626 -2.341 -5.179 1.00 97.00 453 VAL A N 1
ATOM 3515 C CA . VAL A 1 453 ? 8.791 -1.427 -6.317 1.00 97.00 453 VAL A CA 1
ATOM 3516 C C . VAL A 1 453 ? 10.272 -1.156 -6.569 1.00 97.00 453 VAL A C 1
ATOM 3518 O O . VAL A 1 453 ? 10.729 -1.353 -7.691 1.00 97.00 453 VAL A O 1
ATOM 3521 N N . GLU A 1 454 ? 11.035 -0.784 -5.540 1.00 95.25 454 GLU A N 1
ATOM 3522 C CA . GLU A 1 454 ? 12.480 -0.545 -5.655 1.00 95.25 454 GLU A CA 1
ATOM 3523 C C . GLU A 1 454 ? 13.214 -1.775 -6.201 1.00 95.25 454 GLU A C 1
ATOM 3525 O O . GLU A 1 454 ? 13.987 -1.673 -7.153 1.00 95.25 454 GLU A O 1
ATOM 3530 N N . HIS A 1 455 ? 12.922 -2.955 -5.650 1.00 95.06 455 HIS A N 1
ATOM 3531 C CA . HIS A 1 455 ? 13.533 -4.204 -6.087 1.00 95.06 455 HIS A CA 1
ATOM 3532 C C . HIS A 1 455 ? 13.213 -4.524 -7.554 1.00 95.06 455 HIS A C 1
ATOM 3534 O O . HIS A 1 455 ? 14.105 -4.876 -8.325 1.00 95.06 455 HIS A O 1
ATOM 3540 N N . MET A 1 456 ? 11.956 -4.384 -7.976 1.00 94.38 456 MET A N 1
ATOM 3541 C CA . MET A 1 456 ? 11.555 -4.658 -9.356 1.00 94.38 456 MET A CA 1
ATOM 3542 C C . MET A 1 456 ? 12.124 -3.625 -10.336 1.00 94.38 456 MET A C 1
ATOM 3544 O O . MET A 1 456 ? 12.584 -4.000 -11.416 1.00 94.38 456 MET A O 1
ATOM 3548 N N . GLN A 1 457 ? 12.180 -2.345 -9.960 1.00 92.00 457 GLN A N 1
ATOM 3549 C CA . GLN A 1 457 ? 12.848 -1.308 -10.753 1.00 92.00 457 GLN A CA 1
ATOM 3550 C C . GLN A 1 457 ? 14.344 -1.609 -10.931 1.00 92.00 457 GLN A C 1
ATOM 3552 O O . GLN A 1 457 ? 14.860 -1.472 -12.041 1.00 92.00 457 GLN A O 1
ATOM 3557 N N . ASP A 1 458 ? 15.024 -2.091 -9.884 1.00 90.81 458 ASP A N 1
ATOM 3558 C CA . ASP A 1 458 ? 16.426 -2.526 -9.957 1.00 90.81 458 ASP A CA 1
ATOM 3559 C C . ASP A 1 458 ? 16.613 -3.679 -10.947 1.00 90.81 458 ASP A C 1
ATOM 3561 O O . ASP A 1 458 ? 17.558 -3.672 -11.740 1.00 90.81 458 ASP A O 1
ATOM 3565 N N . ARG A 1 459 ? 15.696 -4.657 -10.953 1.00 90.56 459 ARG A N 1
ATOM 3566 C CA . ARG A 1 459 ? 15.742 -5.776 -11.908 1.00 90.56 459 ARG A CA 1
ATOM 3567 C C . ARG A 1 459 ? 15.571 -5.308 -13.351 1.00 90.56 459 ARG A C 1
ATOM 3569 O O . ARG A 1 459 ? 16.310 -5.781 -14.212 1.00 90.56 459 ARG A O 1
ATOM 3576 N N . ILE A 1 460 ? 14.647 -4.380 -13.616 1.00 86.88 460 ILE A N 1
ATOM 3577 C CA . ILE A 1 460 ? 14.460 -3.799 -14.959 1.00 86.88 460 ILE A CA 1
ATOM 3578 C C . ILE A 1 460 ? 15.716 -3.037 -15.389 1.00 86.88 460 ILE A C 1
ATOM 3580 O O . ILE A 1 460 ? 16.205 -3.222 -16.504 1.00 86.88 460 ILE A O 1
ATOM 3584 N N . PHE A 1 461 ? 16.271 -2.217 -14.495 1.00 85.62 461 PHE A N 1
ATOM 3585 C CA . PHE A 1 461 ? 17.483 -1.452 -14.765 1.00 85.62 461 PHE A CA 1
ATOM 3586 C C . PHE A 1 461 ? 18.671 -2.364 -15.099 1.00 85.62 461 PHE A C 1
ATOM 3588 O O . PHE A 1 461 ? 19.330 -2.176 -16.123 1.00 85.62 461 PHE A O 1
ATOM 3595 N N . LEU A 1 462 ? 18.910 -3.396 -14.283 1.00 88.00 462 LEU A N 1
ATOM 3596 C CA . LEU A 1 462 ? 19.992 -4.353 -14.513 1.00 88.00 462 LEU A CA 1
ATOM 3597 C C . LEU A 1 462 ? 19.780 -5.153 -15.806 1.00 88.00 462 LEU A C 1
ATOM 3599 O O . LEU A 1 462 ? 20.729 -5.349 -16.562 1.00 88.00 462 LEU A O 1
ATOM 3603 N N . HIS A 1 463 ? 18.540 -5.562 -16.098 1.00 86.31 463 HIS A N 1
ATOM 3604 C CA . HIS A 1 463 ? 18.198 -6.238 -17.348 1.00 86.31 463 HIS A CA 1
ATOM 3605 C C . HIS A 1 463 ? 18.543 -5.376 -18.569 1.00 86.31 463 HIS A C 1
ATOM 3607 O O . HIS A 1 463 ? 19.240 -5.847 -19.470 1.00 86.31 463 HIS A O 1
ATOM 3613 N N . ASN A 1 464 ? 18.138 -4.102 -18.570 1.00 84.50 464 ASN A N 1
ATOM 3614 C CA . ASN A 1 464 ? 18.443 -3.166 -19.654 1.00 84.50 464 ASN A CA 1
ATOM 3615 C C . ASN A 1 464 ? 19.960 -2.987 -19.850 1.00 84.50 464 ASN A C 1
ATOM 3617 O O . ASN A 1 464 ? 20.437 -3.014 -20.985 1.00 84.50 464 ASN A O 1
ATOM 3621 N N . ILE A 1 465 ? 20.734 -2.879 -18.761 1.00 86.69 465 ILE A N 1
ATOM 3622 C CA . ILE A 1 465 ? 22.204 -2.809 -18.829 1.00 86.69 465 ILE A CA 1
ATOM 3623 C C . ILE A 1 465 ? 22.795 -4.074 -19.458 1.00 86.69 465 ILE A C 1
ATOM 3625 O O . ILE A 1 465 ? 23.634 -3.976 -20.354 1.00 86.69 465 ILE A O 1
ATOM 3629 N N . CYS A 1 466 ? 22.370 -5.259 -19.015 1.00 89.06 466 CYS A N 1
ATOM 3630 C CA . CYS A 1 466 ? 22.872 -6.526 -19.544 1.00 89.06 466 CYS A CA 1
ATOM 3631 C C . CYS A 1 466 ? 22.564 -6.686 -21.038 1.00 89.06 466 CYS A C 1
ATOM 3633 O O . CYS A 1 466 ? 23.445 -7.076 -21.807 1.00 89.06 466 CYS A O 1
ATOM 3635 N N . VAL A 1 467 ? 21.343 -6.350 -21.462 1.00 85.94 467 VAL A N 1
ATOM 3636 C CA . VAL A 1 467 ? 20.938 -6.404 -22.874 1.00 85.94 467 VAL A CA 1
ATOM 3637 C C . VAL A 1 467 ? 21.766 -5.435 -23.714 1.00 85.94 467 VAL A C 1
ATOM 3639 O O . VAL A 1 467 ? 22.269 -5.815 -24.772 1.00 85.94 467 VAL A O 1
ATOM 3642 N N . TYR A 1 468 ? 21.974 -4.210 -23.229 1.00 85.81 468 TYR A N 1
ATOM 3643 C CA . TYR A 1 468 ? 22.802 -3.227 -23.920 1.00 85.81 468 TYR A CA 1
ATOM 3644 C C . TYR A 1 468 ? 24.259 -3.686 -24.053 1.00 85.81 468 TYR A C 1
ATOM 3646 O O . TYR A 1 468 ? 24.834 -3.612 -25.138 1.00 85.81 468 TYR A O 1
ATOM 3654 N N . ALA A 1 469 ? 24.845 -4.227 -22.982 1.00 89.75 469 ALA A N 1
ATOM 3655 C CA . ALA A 1 469 ? 26.195 -4.782 -23.015 1.00 89.75 469 ALA A CA 1
ATOM 3656 C C . ALA A 1 469 ? 26.317 -5.925 -24.040 1.00 89.75 469 ALA A C 1
ATOM 3658 O O . ALA A 1 469 ? 27.291 -5.973 -24.793 1.00 89.75 469 ALA A O 1
ATOM 3659 N N . CYS A 1 470 ? 25.308 -6.802 -24.125 1.00 91.06 470 CYS A N 1
ATOM 3660 C CA . CYS A 1 470 ? 25.251 -7.859 -25.136 1.00 91.06 470 CYS A CA 1
ATOM 3661 C C . CYS A 1 470 ? 25.171 -7.279 -26.556 1.00 91.06 470 CYS A C 1
ATOM 3663 O O . CYS A 1 470 ? 25.927 -7.703 -27.427 1.00 91.06 470 CYS A O 1
ATOM 3665 N N . LEU A 1 471 ? 24.320 -6.275 -26.789 1.00 89.38 471 LEU A N 1
ATOM 3666 C CA . LEU A 1 471 ? 24.217 -5.591 -28.082 1.00 89.38 471 LEU A CA 1
ATOM 3667 C C . LEU A 1 471 ? 25.556 -4.975 -28.503 1.00 89.38 471 LEU A C 1
ATOM 3669 O O . LEU A 1 471 ? 26.039 -5.257 -29.598 1.00 89.38 471 LEU A O 1
ATOM 3673 N N . VAL A 1 472 ? 26.208 -4.215 -27.622 1.00 91.38 472 VAL A N 1
ATOM 3674 C CA . VAL A 1 472 ? 27.523 -3.619 -27.904 1.00 91.38 472 VAL A CA 1
ATOM 3675 C C . VAL A 1 472 ? 28.563 -4.700 -28.211 1.00 91.38 472 VAL A C 1
ATOM 3677 O O . VAL A 1 472 ? 29.293 -4.579 -29.194 1.00 91.38 472 VAL A O 1
ATOM 3680 N N . ALA A 1 473 ? 28.600 -5.788 -27.436 1.00 95.12 473 ALA A N 1
ATOM 3681 C CA . ALA A 1 473 ? 29.511 -6.903 -27.682 1.00 95.12 473 ALA A CA 1
ATOM 3682 C C . ALA A 1 473 ? 29.262 -7.570 -29.047 1.00 95.12 473 ALA A C 1
ATOM 3684 O O . ALA A 1 473 ? 30.216 -7.841 -29.777 1.00 95.12 473 ALA A O 1
ATOM 3685 N N . THR A 1 474 ? 27.997 -7.784 -29.430 1.00 94.44 474 THR A N 1
ATOM 3686 C CA . THR A 1 474 ? 27.652 -8.352 -30.746 1.00 94.44 474 THR A CA 1
ATOM 3687 C C . THR A 1 474 ? 28.056 -7.430 -31.895 1.00 94.44 474 THR A C 1
ATOM 3689 O O . THR A 1 474 ? 28.631 -7.901 -32.875 1.00 94.44 474 THR A O 1
ATOM 3692 N N . VAL A 1 475 ? 27.850 -6.115 -31.765 1.00 95.38 475 VAL A N 1
ATOM 3693 C CA . VAL A 1 475 ? 28.267 -5.128 -32.772 1.00 95.38 475 VAL A CA 1
ATOM 3694 C C . VAL A 1 475 ? 29.790 -5.086 -32.899 1.00 95.38 475 VAL A C 1
ATOM 3696 O O . VAL A 1 475 ? 30.307 -5.138 -34.013 1.00 95.38 475 VAL A O 1
ATOM 3699 N N . LEU A 1 476 ? 30.526 -5.066 -31.782 1.00 96.69 476 LEU A N 1
ATOM 3700 C CA . LEU A 1 476 ? 31.992 -5.119 -31.793 1.00 96.69 476 LEU A CA 1
ATOM 3701 C C . LEU A 1 476 ? 32.506 -6.400 -32.460 1.00 96.69 476 LEU A C 1
ATOM 3703 O O . LEU A 1 476 ? 33.430 -6.341 -33.270 1.00 96.69 476 LEU A O 1
ATOM 3707 N N . LEU A 1 477 ? 31.882 -7.545 -32.177 1.00 97.31 477 LEU A N 1
ATOM 3708 C CA . LEU A 1 477 ? 32.238 -8.820 -32.796 1.00 97.31 477 LEU A CA 1
ATOM 3709 C C . LEU A 1 477 ? 31.980 -8.806 -34.310 1.00 97.31 477 LEU A C 1
ATOM 3711 O O . LEU A 1 477 ? 32.844 -9.235 -35.073 1.00 97.31 477 LEU A O 1
ATOM 3715 N N . LEU A 1 478 ? 30.852 -8.251 -34.766 1.00 96.94 478 LEU A N 1
ATOM 3716 C CA . LEU A 1 478 ? 30.563 -8.079 -36.195 1.00 96.94 478 LEU A CA 1
ATOM 3717 C C . LEU A 1 478 ? 31.581 -7.158 -36.879 1.00 96.94 478 LEU A C 1
ATOM 3719 O O . LEU A 1 478 ? 32.074 -7.489 -37.957 1.00 96.94 478 LEU A O 1
ATOM 3723 N N . VAL A 1 479 ? 31.960 -6.044 -36.247 1.00 97.00 479 VAL A N 1
ATOM 3724 C CA . VAL A 1 479 ? 32.997 -5.139 -36.771 1.00 97.00 479 VAL A CA 1
ATOM 3725 C C . VAL A 1 479 ? 34.344 -5.857 -36.875 1.00 97.00 479 VAL A C 1
ATOM 3727 O O . VAL A 1 479 ? 34.997 -5.779 -37.916 1.00 97.00 479 VAL A O 1
ATOM 3730 N N . LEU A 1 480 ? 34.744 -6.611 -35.847 1.00 97.06 480 LEU A N 1
ATOM 3731 C CA . LEU A 1 480 ? 35.975 -7.406 -35.870 1.00 97.06 480 LEU A CA 1
ATOM 3732 C C . LEU A 1 480 ? 35.949 -8.475 -36.971 1.00 97.06 480 LEU A C 1
ATOM 3734 O O . LEU A 1 480 ? 36.956 -8.658 -37.656 1.00 97.06 480 LEU A O 1
ATOM 3738 N N . LEU A 1 481 ? 34.808 -9.134 -37.198 1.00 97.12 481 LEU A N 1
ATOM 3739 C CA . LEU A 1 481 ? 34.632 -10.091 -38.295 1.00 97.12 481 LEU A CA 1
ATOM 3740 C C . LEU A 1 481 ? 34.765 -9.422 -39.668 1.00 97.12 481 LEU A C 1
ATOM 3742 O O . LEU A 1 481 ? 35.444 -9.961 -40.545 1.00 97.12 481 LEU A O 1
ATOM 3746 N N . VAL A 1 482 ? 34.180 -8.235 -39.856 1.00 96.62 482 VAL A N 1
ATOM 3747 C CA . VAL A 1 482 ? 34.314 -7.458 -41.100 1.00 96.62 482 VAL A CA 1
ATOM 3748 C C . VAL A 1 482 ? 35.772 -7.053 -41.325 1.00 96.62 482 VAL A C 1
ATOM 3750 O O . VAL A 1 482 ? 36.310 -7.276 -42.411 1.00 96.62 482 VAL A O 1
ATOM 3753 N N . VAL A 1 483 ? 36.451 -6.530 -40.298 1.00 96.44 483 VAL A N 1
ATOM 3754 C CA . VAL A 1 483 ? 37.876 -6.163 -40.368 1.00 96.44 483 VAL A CA 1
ATOM 3755 C C . VAL A 1 483 ? 38.738 -7.384 -40.696 1.00 96.44 483 VAL A C 1
ATOM 3757 O O . VAL A 1 483 ? 39.585 -7.315 -41.591 1.00 96.44 483 VAL A O 1
ATOM 3760 N N . TYR A 1 484 ? 38.492 -8.520 -40.039 1.00 96.31 484 TYR A N 1
ATOM 3761 C CA . TYR A 1 484 ? 39.173 -9.782 -40.315 1.00 96.31 484 TYR A CA 1
ATOM 3762 C C . TYR A 1 484 ? 38.956 -10.239 -41.763 1.00 96.31 484 TYR A C 1
ATOM 3764 O O . TYR A 1 484 ? 39.914 -10.605 -42.448 1.00 96.31 484 TYR A O 1
ATOM 3772 N N . PHE A 1 485 ? 37.725 -10.170 -42.276 1.00 95.44 485 PHE A N 1
ATOM 3773 C CA . PHE A 1 485 ? 37.417 -10.563 -43.649 1.00 95.44 485 PHE A CA 1
ATOM 3774 C C . PHE A 1 485 ? 38.115 -9.652 -44.672 1.00 95.44 485 PHE A C 1
ATOM 3776 O O . PHE A 1 485 ? 38.766 -10.141 -45.600 1.00 95.44 485 PHE A O 1
ATOM 3783 N N . VAL A 1 486 ? 38.087 -8.331 -44.468 1.00 94.50 486 VAL A N 1
ATOM 3784 C CA . VAL A 1 486 ? 38.793 -7.347 -45.311 1.00 94.50 486 VAL A CA 1
ATOM 3785 C C . VAL A 1 486 ? 40.310 -7.573 -45.277 1.00 94.50 486 VAL A C 1
ATOM 3787 O O . VAL A 1 486 ? 40.983 -7.526 -46.310 1.00 94.50 486 VAL A O 1
ATOM 3790 N N . TRP A 1 487 ? 40.874 -7.859 -44.104 1.00 93.69 487 TRP A N 1
ATOM 3791 C CA . TRP A 1 487 ? 42.299 -8.151 -43.967 1.00 93.69 487 TRP A CA 1
ATOM 3792 C C . TRP A 1 487 ? 42.680 -9.485 -44.628 1.00 93.69 487 TRP A C 1
ATOM 3794 O O . TRP A 1 487 ? 43.665 -9.558 -45.370 1.00 93.69 487 TRP A O 1
ATOM 3804 N N . SER A 1 488 ? 41.877 -10.535 -44.446 1.00 91.38 488 SER A N 1
ATOM 3805 C CA . SER A 1 488 ? 42.107 -11.857 -45.043 1.00 91.38 488 SER A CA 1
ATOM 3806 C C . SER A 1 488 ? 42.015 -11.833 -46.578 1.00 91.38 488 SER A C 1
ATOM 3808 O O . SER A 1 488 ? 42.822 -12.456 -47.269 1.00 91.38 488 SER A O 1
ATOM 3810 N N . THR A 1 489 ? 41.085 -11.063 -47.144 1.00 92.44 489 THR A N 1
ATOM 3811 C CA . THR A 1 489 ? 40.944 -10.900 -48.599 1.00 92.44 489 THR A CA 1
ATOM 3812 C C . THR A 1 489 ? 42.110 -10.103 -49.183 1.00 92.44 489 THR A C 1
ATOM 3814 O O . THR A 1 489 ? 42.714 -10.550 -50.163 1.00 92.44 489 THR A O 1
ATOM 3817 N N . LYS A 1 490 ? 42.519 -8.994 -48.543 1.00 90.69 490 LYS A N 1
ATOM 3818 C CA . LYS A 1 490 ? 43.719 -8.227 -48.935 1.00 90.69 490 LYS A CA 1
ATOM 3819 C C . LYS A 1 490 ? 44.995 -9.069 -48.869 1.00 90.69 490 LYS A C 1
ATOM 3821 O O . LYS A 1 490 ? 45.808 -9.026 -49.793 1.00 90.69 490 LYS A O 1
ATOM 3826 N N . THR A 1 491 ? 45.189 -9.852 -47.809 1.00 88.00 491 THR A N 1
ATOM 3827 C CA . THR A 1 491 ? 46.372 -10.722 -47.666 1.00 88.00 491 THR A CA 1
ATOM 3828 C C . THR A 1 491 ? 46.377 -11.855 -48.693 1.00 88.00 491 THR A C 1
ATOM 3830 O O . THR A 1 491 ? 47.415 -12.099 -49.313 1.00 88.00 491 THR A O 1
ATOM 3833 N N . ARG A 1 492 ? 45.229 -12.497 -48.963 1.00 85.31 492 ARG A N 1
ATOM 3834 C CA . ARG A 1 492 ? 45.086 -13.481 -50.054 1.00 85.31 492 ARG A CA 1
ATOM 3835 C C . ARG A 1 492 ? 45.396 -12.865 -51.422 1.00 85.31 492 ARG A C 1
ATOM 3837 O O . ARG A 1 492 ? 46.112 -13.486 -52.206 1.00 85.31 492 ARG A O 1
ATOM 3844 N N . ALA A 1 493 ? 44.923 -11.648 -51.702 1.00 83.38 493 ALA A N 1
ATOM 3845 C CA . ALA A 1 493 ? 45.219 -10.936 -52.947 1.00 83.38 493 ALA A CA 1
ATOM 3846 C C . ALA A 1 493 ? 46.721 -10.625 -53.095 1.00 83.38 493 ALA A C 1
ATOM 3848 O O . ALA A 1 493 ? 47.307 -10.923 -54.137 1.00 83.38 493 ALA A O 1
ATOM 3849 N N . ARG A 1 494 ? 47.373 -10.124 -52.033 1.00 82.94 494 ARG A N 1
ATOM 3850 C CA . ARG A 1 494 ? 48.829 -9.886 -52.009 1.00 82.94 494 ARG A CA 1
ATOM 3851 C C . ARG A 1 494 ? 49.631 -11.169 -52.238 1.00 82.94 494 ARG A C 1
ATOM 3853 O O . ARG A 1 494 ? 50.552 -11.162 -53.050 1.00 82.94 494 ARG A O 1
ATOM 3860 N N . ARG A 1 495 ? 49.262 -12.283 -51.588 1.00 80.44 495 ARG A N 1
ATOM 3861 C CA . ARG A 1 495 ? 49.914 -13.591 -51.802 1.00 80.44 495 ARG A CA 1
ATOM 3862 C C . ARG A 1 495 ? 49.781 -14.066 -53.252 1.00 80.44 495 ARG A C 1
ATOM 3864 O O . ARG A 1 495 ? 50.783 -14.459 -53.841 1.00 80.44 495 ARG A O 1
ATOM 3871 N N . LYS A 1 496 ? 48.584 -13.968 -53.850 1.00 82.12 496 LYS A N 1
ATOM 3872 C CA . LYS A 1 496 ? 48.366 -14.305 -55.271 1.00 82.12 496 LYS A CA 1
ATOM 3873 C C . LYS A 1 496 ? 49.213 -13.434 -56.206 1.00 82.12 496 LYS A C 1
ATOM 3875 O O . LYS A 1 496 ? 49.781 -13.954 -57.162 1.00 82.12 496 LYS A O 1
ATOM 3880 N N . HIS A 1 497 ? 49.328 -12.133 -55.932 1.00 79.75 497 HIS A N 1
ATOM 3881 C CA . HIS A 1 497 ? 50.166 -11.235 -56.729 1.00 79.75 497 HIS A CA 1
ATOM 3882 C C . HIS A 1 497 ? 51.655 -11.595 -56.624 1.00 79.75 497 HIS A C 1
ATOM 3884 O O . HIS A 1 497 ? 52.310 -11.757 -57.651 1.00 79.75 497 HIS A O 1
ATOM 3890 N N . HIS A 1 498 ? 52.164 -11.819 -55.410 1.00 78.44 498 HIS A N 1
ATOM 3891 C CA . HIS A 1 498 ? 53.553 -12.229 -55.189 1.00 78.44 498 HIS A CA 1
ATOM 3892 C C . HIS A 1 498 ? 53.878 -13.571 -55.869 1.00 78.44 498 HIS A C 1
ATOM 3894 O O . HIS A 1 498 ? 54.939 -13.728 -56.469 1.00 78.44 498 HIS A O 1
ATOM 3900 N N . GLN A 1 499 ? 52.948 -14.532 -55.839 1.00 79.44 499 GLN A N 1
ATOM 3901 C CA . GLN A 1 499 ? 53.113 -15.823 -56.511 1.00 79.44 499 GLN A CA 1
ATOM 3902 C C . GLN A 1 499 ? 53.157 -15.682 -58.042 1.00 79.44 499 GLN A C 1
ATOM 3904 O O . GLN A 1 499 ? 53.972 -16.346 -58.679 1.00 79.44 499 GLN A O 1
ATOM 3909 N N . LYS A 1 500 ? 52.348 -14.784 -58.631 1.00 81.06 500 LYS A N 1
ATOM 3910 C CA . LYS A 1 500 ? 52.425 -14.444 -60.064 1.00 81.06 500 LYS A CA 1
ATOM 3911 C C . LYS A 1 500 ? 53.773 -13.819 -60.436 1.00 81.06 500 LYS A C 1
ATOM 3913 O O . LYS A 1 500 ? 54.400 -14.283 -61.381 1.00 81.06 500 LYS A O 1
ATOM 3918 N N . VAL A 1 501 ? 54.245 -12.836 -59.663 1.00 79.06 501 VAL A N 1
ATOM 3919 C CA . VAL A 1 501 ? 55.544 -12.173 -59.896 1.00 79.06 501 VAL A CA 1
ATOM 3920 C C . VAL A 1 501 ? 56.698 -13.178 -59.816 1.00 79.06 501 VAL A C 1
ATOM 3922 O O . VAL A 1 501 ? 57.554 -13.214 -60.696 1.00 79.06 501 VAL A O 1
ATOM 3925 N N . MET A 1 502 ? 56.693 -14.061 -58.814 1.00 76.31 502 MET A N 1
ATOM 3926 C CA . MET A 1 502 ? 57.685 -15.137 -58.693 1.00 76.31 502 MET A CA 1
ATOM 3927 C C . MET A 1 502 ? 57.666 -16.094 -59.897 1.00 76.31 502 MET A C 1
ATOM 3929 O O . MET A 1 502 ? 58.726 -16.526 -60.354 1.00 76.31 502 MET A O 1
ATOM 3933 N N . LEU A 1 503 ? 56.483 -16.418 -60.434 1.00 78.25 503 LEU A N 1
ATOM 3934 C CA . LEU A 1 503 ? 56.351 -17.255 -61.630 1.00 78.25 503 LEU A CA 1
ATOM 3935 C C . LEU A 1 503 ? 56.913 -16.564 -62.879 1.00 78.25 503 LEU A C 1
ATOM 3937 O O . LEU A 1 503 ? 57.656 -17.195 -63.628 1.00 78.25 503 LEU A O 1
ATOM 3941 N N . GLU A 1 504 ? 56.622 -15.276 -63.077 1.00 76.75 504 GLU A N 1
ATOM 3942 C CA . GLU A 1 504 ? 57.164 -14.488 -64.194 1.00 76.75 504 GLU A CA 1
ATOM 3943 C C . GLU A 1 504 ? 58.691 -14.371 -64.137 1.00 76.75 504 GLU A C 1
ATOM 3945 O O . GLU A 1 504 ? 59.365 -14.559 -65.153 1.00 76.75 504 GLU A O 1
ATOM 3950 N N . VAL A 1 505 ? 59.264 -14.135 -62.952 1.00 77.38 505 VAL A N 1
ATOM 3951 C CA . VAL A 1 505 ? 60.724 -14.101 -62.758 1.00 77.38 505 VAL A CA 1
ATOM 3952 C C . VAL A 1 505 ? 61.346 -15.464 -63.080 1.00 77.38 505 VAL A C 1
ATOM 3954 O O . VAL A 1 505 ? 62.368 -15.538 -63.770 1.00 77.38 505 VAL A O 1
ATOM 3957 N N . LYS A 1 506 ? 60.711 -16.565 -62.656 1.00 74.62 506 LYS A N 1
ATOM 3958 C CA . LYS A 1 506 ? 61.169 -17.932 -62.955 1.00 74.62 506 LYS A CA 1
ATOM 3959 C C . LYS A 1 506 ? 61.074 -18.255 -64.453 1.00 74.62 506 LYS A C 1
ATOM 3961 O O . LYS A 1 506 ? 61.976 -18.897 -64.998 1.00 74.62 506 LYS A O 1
ATOM 3966 N N . PHE A 1 507 ? 60.037 -17.766 -65.137 1.00 73.12 507 PHE A N 1
ATOM 3967 C CA . PHE A 1 507 ? 59.859 -17.913 -66.586 1.00 73.12 507 PHE A CA 1
ATOM 3968 C C . PHE A 1 507 ? 60.897 -17.099 -67.380 1.00 73.12 507 PHE A C 1
ATOM 3970 O O . PHE A 1 507 ? 61.522 -17.614 -68.307 1.00 73.12 507 PHE A O 1
ATOM 3977 N N . ARG A 1 508 ? 61.183 -15.855 -66.968 1.00 71.94 508 ARG A N 1
ATOM 3978 C CA . ARG A 1 508 ? 62.264 -15.042 -67.556 1.00 71.94 508 ARG A CA 1
ATOM 3979 C C . ARG A 1 508 ? 63.640 -15.676 -67.348 1.00 71.94 508 ARG A C 1
ATOM 3981 O O . ARG A 1 508 ? 64.406 -15.780 -68.301 1.00 71.94 508 ARG A O 1
ATOM 3988 N N . SER A 1 509 ? 63.941 -16.166 -66.145 1.00 69.69 509 SER A N 1
ATOM 3989 C CA . SER A 1 509 ? 65.211 -16.847 -65.844 1.00 69.69 509 SER A CA 1
ATOM 3990 C C . SER A 1 509 ? 65.418 -18.113 -66.689 1.00 69.69 509 SER A C 1
ATOM 3992 O O . SER A 1 509 ? 66.504 -18.342 -67.224 1.00 69.69 509 SER A O 1
ATOM 3994 N N . THR A 1 510 ? 64.371 -18.922 -66.870 1.00 70.00 510 THR A N 1
ATOM 3995 C CA . THR A 1 510 ? 64.428 -20.126 -67.718 1.00 70.00 510 THR A CA 1
ATOM 3996 C C . THR A 1 510 ? 64.537 -19.793 -69.206 1.00 70.00 510 THR A C 1
ATOM 3998 O O . THR A 1 510 ? 65.286 -20.464 -69.915 1.00 70.00 510 THR A O 1
ATOM 4001 N N . SER A 1 511 ? 63.881 -18.730 -69.680 1.00 67.81 511 SER A N 1
ATOM 4002 C CA . SER A 1 511 ? 64.036 -18.238 -71.056 1.00 67.81 511 SER A CA 1
ATOM 4003 C C . SER A 1 511 ? 65.451 -17.720 -71.342 1.00 67.81 511 SER A C 1
ATOM 4005 O O . SER A 1 511 ? 65.990 -17.991 -72.415 1.00 67.81 511 SER A O 1
ATOM 4007 N N . ILE A 1 512 ? 66.076 -17.012 -70.395 1.00 67.88 512 ILE A N 1
ATOM 4008 C CA . ILE A 1 512 ? 67.465 -16.532 -70.516 1.00 67.88 512 ILE A CA 1
ATOM 4009 C C . ILE A 1 512 ? 68.439 -17.719 -70.541 1.00 67.88 512 ILE A C 1
ATOM 4011 O O . ILE A 1 512 ? 69.291 -17.793 -71.423 1.00 67.88 512 ILE A O 1
ATOM 4015 N N . LYS A 1 513 ? 68.262 -18.706 -69.651 1.00 66.88 513 LYS A N 1
ATOM 4016 C CA . LYS A 1 513 ? 69.077 -19.936 -69.641 1.00 66.88 513 LYS A CA 1
ATOM 4017 C C . LYS A 1 513 ? 68.929 -20.781 -70.912 1.00 66.88 513 LYS A C 1
ATOM 4019 O O . LYS A 1 513 ? 69.889 -21.432 -71.307 1.00 66.88 513 LYS A O 1
ATOM 4024 N N . LYS A 1 514 ? 67.754 -20.788 -71.554 1.00 63.75 514 LYS A N 1
ATOM 4025 C CA . LYS A 1 514 ? 67.549 -21.467 -72.847 1.00 63.75 514 LYS A CA 1
ATOM 4026 C C . LYS A 1 514 ? 68.244 -20.741 -74.002 1.00 63.75 514 LYS A C 1
ATOM 4028 O O . LYS A 1 514 ? 68.850 -21.406 -74.831 1.00 63.75 514 LYS A O 1
ATOM 4033 N N . ARG A 1 515 ? 68.212 -19.401 -74.038 1.00 60.53 515 ARG A N 1
ATOM 4034 C CA . ARG A 1 515 ? 68.936 -18.614 -75.057 1.00 60.53 515 ARG A CA 1
ATOM 4035 C C . ARG A 1 515 ? 70.456 -18.755 -74.939 1.00 60.53 515 ARG A C 1
ATOM 4037 O O . ARG A 1 515 ? 71.113 -18.886 -75.957 1.00 60.53 515 ARG A O 1
ATOM 4044 N N . ALA A 1 516 ? 70.991 -18.829 -73.721 1.00 59.56 516 ALA A N 1
ATOM 4045 C CA . ALA A 1 516 ? 72.423 -19.031 -73.475 1.00 59.56 516 ALA A CA 1
ATOM 4046 C C . ALA A 1 516 ? 72.948 -20.452 -73.786 1.00 59.56 516 ALA A C 1
ATOM 4048 O O . ALA A 1 516 ? 74.148 -20.669 -73.719 1.00 59.56 516 ALA A O 1
ATOM 4049 N N . LYS A 1 517 ? 72.072 -21.426 -74.077 1.00 60.28 517 LYS A N 1
ATOM 4050 C CA . LYS A 1 517 ? 72.448 -22.790 -74.508 1.00 60.28 517 LYS A CA 1
ATOM 4051 C C . LYS A 1 517 ? 72.320 -23.013 -76.022 1.00 60.28 517 LYS A C 1
ATOM 4053 O O . LYS A 1 517 ? 72.637 -24.099 -76.491 1.00 60.28 517 LYS A O 1
ATOM 4058 N N . SER A 1 518 ? 71.770 -22.041 -76.751 1.00 57.84 518 SER A N 1
ATOM 4059 C CA . SER A 1 518 ? 71.534 -22.104 -78.202 1.00 57.84 518 SER A CA 1
ATOM 4060 C C . SER A 1 518 ? 72.501 -21.221 -79.004 1.00 57.84 518 SER A C 1
ATOM 4062 O O . SER A 1 518 ? 72.392 -21.174 -80.228 1.00 57.84 518 SER A O 1
ATOM 4064 N N . ALA A 1 519 ? 73.387 -20.512 -78.309 1.00 50.00 519 ALA A N 1
ATOM 4065 C CA . ALA A 1 519 ? 74.592 -19.871 -78.819 1.00 50.00 519 ALA A CA 1
ATOM 4066 C C . ALA A 1 519 ? 75.780 -20.656 -78.257 1.00 50.00 519 ALA A C 1
ATOM 4068 O O . ALA A 1 519 ? 76.796 -20.751 -78.973 1.00 50.00 519 ALA A O 1
#

Secondary structure (DSSP, 8-state):
---S-PPPPPGGG-SS---PPPSSPPGGG----HHHHHHHHHHHHHHHHHHTTSHHHHEEEE----SS-S-HHHHHHHHTSTT--S-HHHH---BPPTTTS-HHHHT-SS---EETTTGGGS-----------S--TT----PPP-PPS--TT---S---PPPEEEETTTS---------HHHHHHHHHTS-SS---S---------------------SS-S-S-THHHHHHTSHHHHHHHHHHHHHHHHHHHHHHS-EE-SSPPPPP------PPPP--S-----PPPPPPPEE--HHHHIIIIIT-HHHHHHHHHHHHHHHHHHHHTHHHHHT-----S-HHHHHHHHHHHHIIIIIIGGG-GGG-HHHHTS-SB-GGG-TTTS-HHHHHHHHTT---HHHHHHHHHHHHHHHHHHHHTBTT----EE-HHHHHHHHHHHHHHHHHHHHHHHHHHHHHHHHHHHHHHHHHHHHHHHHHHHHHHHHHHHHHHHHHHHHHHHHHHHHHHHHHHHTT--

pLDDT: mean 72.58, std 22.52, range [23.08, 98.75]

Radius of gyration: 33.34 Å; chains: 1; bounding box: 121×70×125 Å

Sequence (519 aa):
MYTKARPFLPSLLHLWELQLPAEDFPECLDFPTTSQLSEDARIVRPILHRLKQRTFFRIFKLSLLADTCADPRLNSLLRDNAGKCSEPQRCGLCQCSDDEIPQTWLQKPDEEFVDRRHAASFTRWTQDQSSRQPDDPFSMFKTPKRLQADDPVFQSAGSKGPGVYVDLLLNPPCFTKYEGGVVWRLLYEQVPIHPRTGNARVSAGGSASQDVTASFLDDLTAVQPGRALGDWVCSNNANLQRLLSGMQANIAALAAENFNAVADPPPPPSLPMTTPFPSRSNGDGGNGAPAPPVFSSNMDFFRARLALHPLRVQNLYFTFGILLRAACGLSDILQECSCETGNSREDLSTRAELLHMLNVTTSSLAACSAEFMKKPFFESSNLQFLQSTEGIDSILRCVPCEKCRLHGKIKLTALHIAARMLSSSGAMPSLERNQVTALINALYYFAESIRVVEHMQDRIFLHNICVYACLVATVLLLVLLVVYFVWSTKTRARRKHHQKVMLEVKFRSTSIKKRAKSA

Foldseek 3Di:
DPPDDDDDDPPVLPPPFFDAADQDDQPVLVFHGLVLLLVLLVLCQVLLVVLCVFLLLFKFKAQLDLVAQLDPVCRVVVVVVVQDQPALVLQDADFDDPVSAQPVVVPDPDFFFLFPVPLPVPDDDDDDDDDDDPDDPPPPDDDPDDDDDDDPDDDDPPPRPDITMGGCLQLDQAARSRQCLVLLVVQLVLQDLDDPPPDDDPPPDDDDDDDPRRDLCLPLPPPDDDPVSSVSCLAQSVLSSLLSLLLQLLSLLRHQAAVDFDPDDDDDPDDPDPDDDDDDDPDDDDPDDDHGTDGHGHLVSCSVRPRVRNSSLVSLSSNLLLLLLLCLLCLVSQLSGCSDSPPVVSSVVSSVSSNCCNPPSLVSRPSNDPVSNPAQSHEPPSCVLLQDLVSQVSSLSSPNRNSCSVLSSLSSLSSSSSNQCSYPVNDDSGDGSNSSSSSSVNSNSSSVSNVSSVVSSVVSVVVSVVVVVVVVVVVVVVVVVVVVVVVVVVVVVVVVVVVVVVVVVVVVVVVVVVVVVVD

Organism: Besnoitia besnoiti (NCBI:txid94643)

InterPro domains:
  IPR007266 Endoplasmic reticulum oxidoreductin 1 [PF04137] (44-452)
  IPR007266 Endoplasmic reticulum oxidoreductin 1 [PIRSF017205] (34-460)
  IPR007266 Endoplasmic reticulum oxidoreductin 1 [PTHR12613] (43-460)
  IPR037192 ERO1-like superfamily [SSF110019] (34-458)